Protein AF-A0A4P9VYX1-F1 (afdb_monomer_lite)

Secondary structure (DSSP, 8-state):
-HHHHHHHHHT--HHHHHHHHHHHHHHHHHHHHTHHHHHHHHHHHTT-THHHHHHHHHHHH--S---GGGGS---------S-PPP---TT---PPPHHHHHHHHHHHHHHHSTTSTTT--BTTB--SS-HHHHHHHHHHHHHTTTHHHHHTHHHHHHHHT--GGGT--HHHHHHHT-S---GGG-HHHHHHHHHHHH--TTGGGGTHHHHTHHHHHHHHIIIII--HHHHHHHHHHHHHHHHHHHHHHHHHHHHHHHHHHHHHHS-HHHHHHHHHHH--SS--GGG--TTTTHHHHT---EEETTEEE-HHHHHHHHHHHHHHHHHHHHHHHHTTS-TT---SHHHHHHHHTTTS----HHHHHHHHTTTT-TT-SS-HHHHHHHHHIIIIIHHH-----

Foldseek 3Di:
DLVVVLVVLLPDDPVVLLVLQLVQLVVQQLCLLPLLVVLLVLLVVVVHPLNVLSVVLSVLSHDDDRDCPVVPDDDDDPDDDDDDRPCDPSPDSPGDDPVNLVSSLVSLCQQLPCPHPQNDDDPPHHHSDDVVSSVSSVVVSVVSVCSVCSNVVNVNSLVSSQPLVQQDCVVVCVVVVHPDDDLCSRRLLVLLVCLLPVLDLVSVLCNCVSVCNLVSNLVCCCPPVVDPVSNVVSVVSSVVSVVVSLVSVLVSLLVLLLVLLVVVPDDPVVLVVVVVVVPDPPDSVVPSPLCSCQSQLPAQFDADSNDGHGSNASSLVSNQVVLLVQLLVQLVVPLVDDPPGDDRSVSSCVSVVVRHDYDDSVVSNCVSQVVVPPVDPHGSNVVSVVVCVVPPVVPPDDDDD

pLDDT: mean 83.2, std 15.0, range [26.88, 97.44]

Structure (mmCIF, N/CA/C/O backbone):
data_AF-A0A4P9VYX1-F1
#
_entry.id   AF-A0A4P9VYX1-F1
#
loop_
_atom_site.group_PDB
_atom_site.id
_atom_site.type_symbol
_atom_site.label_atom_id
_atom_site.label_alt_id
_atom_site.label_comp_id
_atom_site.label_asym_id
_atom_site.label_entity_id
_atom_site.label_seq_id
_atom_site.pdbx_PDB_ins_code
_atom_site.Cartn_x
_atom_site.Cartn_y
_atom_site.Cartn_z
_atom_site.occupancy
_atom_site.B_iso_or_equiv
_atom_site.auth_seq_id
_atom_site.auth_comp_id
_atom_site.auth_asym_id
_atom_site.auth_atom_id
_atom_site.pdbx_PDB_model_num
ATOM 1 N N . MET A 1 1 ? 4.314 7.258 6.224 1.00 88.06 1 MET A N 1
ATOM 2 C CA . MET A 1 1 ? 4.233 7.130 7.704 1.00 88.06 1 MET A CA 1
ATOM 3 C C . MET A 1 1 ? 3.105 6.207 8.167 1.00 88.06 1 MET A C 1
ATOM 5 O O . MET A 1 1 ? 3.431 5.147 8.682 1.00 88.06 1 MET A O 1
ATOM 9 N N . ILE A 1 2 ? 1.821 6.558 7.971 1.00 94.25 2 ILE A N 1
ATOM 10 C CA . ILE A 1 2 ? 0.652 5.801 8.492 1.00 94.25 2 ILE A CA 1
ATOM 11 C C . ILE A 1 2 ? 0.742 4.294 8.193 1.00 94.25 2 ILE A C 1
ATOM 13 O O . ILE A 1 2 ? 0.695 3.487 9.119 1.00 94.25 2 ILE A O 1
ATOM 17 N N . LYS A 1 3 ? 0.951 3.917 6.924 1.00 91.38 3 LYS A N 1
ATOM 18 C CA . LYS A 1 3 ? 1.058 2.512 6.493 1.00 91.38 3 LYS A CA 1
ATOM 19 C C . LYS A 1 3 ? 2.195 1.742 7.173 1.00 91.38 3 LYS A C 1
ATOM 21 O O . LYS A 1 3 ? 1.969 0.630 7.633 1.00 91.38 3 LYS A O 1
ATOM 26 N N . ASN A 1 4 ? 3.371 2.350 7.341 1.00 90.62 4 ASN A N 1
ATOM 27 C CA . ASN A 1 4 ? 4.508 1.704 8.014 1.00 90.62 4 ASN A CA 1
ATOM 28 C C . ASN A 1 4 ? 4.218 1.438 9.488 1.00 90.62 4 ASN A C 1
ATOM 30 O O . ASN A 1 4 ? 4.468 0.339 9.972 1.00 90.62 4 ASN A O 1
ATOM 34 N N . LEU A 1 5 ? 3.645 2.419 10.192 1.00 93.00 5 LEU A N 1
ATOM 35 C CA . LEU A 1 5 ? 3.251 2.228 11.585 1.00 93.00 5 LEU A CA 1
ATOM 36 C C . LEU A 1 5 ? 2.141 1.173 11.706 1.00 93.00 5 LEU A C 1
ATOM 38 O O . LEU A 1 5 ? 2.214 0.321 12.583 1.00 93.00 5 LEU A O 1
ATOM 42 N N . SER A 1 6 ? 1.162 1.173 10.798 1.00 92.50 6 SER A N 1
ATOM 43 C CA . SER A 1 6 ? 0.107 0.153 10.741 1.00 92.50 6 SER A CA 1
ATOM 44 C C . SER A 1 6 ? 0.663 -1.255 10.493 1.00 92.50 6 SER A C 1
ATOM 46 O O . SER A 1 6 ? 0.282 -2.193 11.192 1.00 92.50 6 SER A O 1
ATOM 48 N N . GLY A 1 7 ? 1.625 -1.404 9.577 1.00 89.56 7 GLY A N 1
ATOM 49 C CA . GLY A 1 7 ? 2.320 -2.667 9.316 1.00 89.56 7 GLY A CA 1
ATOM 50 C C . GLY A 1 7 ? 3.105 -3.168 10.531 1.00 89.56 7 GLY A C 1
ATOM 51 O O . GLY A 1 7 ? 2.952 -4.323 10.921 1.00 89.56 7 GLY A O 1
ATOM 52 N N . LEU A 1 8 ? 3.872 -2.287 11.186 1.00 90.88 8 LEU A N 1
ATOM 53 C CA . LEU A 1 8 ? 4.602 -2.606 12.420 1.00 90.88 8 LEU A CA 1
ATOM 54 C C . LEU A 1 8 ? 3.658 -3.013 13.563 1.00 90.88 8 LEU A C 1
ATOM 56 O O . LEU A 1 8 ? 3.913 -4.004 14.241 1.00 90.88 8 LEU A O 1
ATOM 60 N N . LEU A 1 9 ? 2.552 -2.285 13.760 1.00 90.94 9 LEU A N 1
ATOM 61 C CA . LEU A 1 9 ? 1.558 -2.586 14.796 1.00 90.94 9 LEU A CA 1
ATOM 62 C C . LEU A 1 9 ? 0.753 -3.864 14.492 1.00 90.94 9 LEU A C 1
ATOM 64 O O . LEU A 1 9 ? 0.390 -4.600 15.407 1.00 90.94 9 LEU A O 1
ATOM 68 N N . SER A 1 10 ? 0.500 -4.159 13.217 1.00 87.50 10 SER A N 1
ATOM 69 C CA . SER A 1 10 ? -0.168 -5.394 12.778 1.00 87.50 10 SER A CA 1
ATOM 70 C C . SER A 1 10 ? 0.740 -6.626 12.861 1.00 87.50 10 SER A C 1
ATOM 72 O O . SER A 1 10 ? 0.236 -7.747 12.934 1.00 87.50 10 SER A O 1
ATOM 74 N N . GLY A 1 11 ? 2.060 -6.420 12.844 1.00 86.56 11 GLY A N 1
ATOM 75 C CA . GLY A 1 11 ? 3.094 -7.445 12.995 1.00 86.56 11 GLY A CA 1
ATOM 76 C C . GLY A 1 11 ? 3.612 -7.631 14.425 1.00 86.56 11 GLY A C 1
ATOM 77 O O . GLY A 1 11 ? 4.637 -8.284 14.599 1.00 86.56 11 GLY A O 1
ATOM 78 N N . LEU A 1 12 ? 2.958 -7.056 15.444 1.00 88.44 12 LEU A N 1
ATOM 79 C CA . LEU A 1 12 ? 3.393 -7.196 16.837 1.00 88.44 12 LEU A CA 1
ATOM 80 C C . LEU A 1 12 ? 3.348 -8.653 17.313 1.00 88.44 12 LEU A C 1
ATOM 82 O O . LEU A 1 12 ? 2.386 -9.386 17.078 1.00 88.44 12 LEU A O 1
ATOM 86 N N . ASP A 1 13 ? 4.382 -9.039 18.061 1.00 84.75 13 ASP A N 1
ATOM 87 C CA . ASP A 1 13 ? 4.512 -10.373 18.640 1.00 84.75 13 ASP A CA 1
ATOM 88 C C . ASP A 1 13 ? 3.327 -10.752 19.537 1.00 84.75 13 ASP A C 1
ATOM 90 O O . ASP A 1 13 ? 2.832 -9.956 20.340 1.00 84.75 13 ASP A O 1
ATOM 94 N N . ARG A 1 14 ? 2.987 -12.048 19.529 1.00 86.44 14 ARG A N 1
ATOM 95 C CA . ARG A 1 14 ? 1.973 -12.658 20.408 1.00 86.44 14 ARG A CA 1
ATOM 96 C C . ARG A 1 14 ? 2.166 -12.307 21.893 1.00 86.44 14 ARG A C 1
ATOM 98 O O . ARG A 1 14 ? 1.184 -12.144 22.605 1.00 86.44 14 ARG A O 1
ATOM 105 N N . LYS A 1 15 ? 3.416 -12.115 22.340 1.00 86.44 15 LYS A N 1
ATOM 106 C CA . LYS A 1 15 ? 3.770 -11.691 23.710 1.00 86.44 15 LYS A CA 1
ATOM 107 C C . LYS A 1 15 ? 3.222 -10.309 24.087 1.00 86.44 15 LYS A C 1
ATOM 109 O O . LYS A 1 15 ? 2.947 -10.061 25.257 1.00 86.44 15 LYS A O 1
ATOM 114 N N . ILE A 1 16 ? 3.102 -9.399 23.120 1.00 87.06 16 ILE A N 1
ATOM 115 C CA . ILE A 1 16 ? 2.580 -8.043 23.335 1.00 87.06 16 ILE A CA 1
ATOM 116 C C . ILE A 1 16 ? 1.053 -8.094 23.446 1.00 87.06 16 ILE A C 1
ATOM 118 O O . ILE A 1 16 ? 0.488 -7.434 24.314 1.00 87.06 16 ILE A O 1
ATOM 122 N N . LEU A 1 17 ? 0.400 -8.945 22.649 1.00 87.06 17 LEU A N 1
ATOM 123 C CA . LEU A 1 17 ? -1.035 -9.220 22.768 1.00 87.06 17 LEU A CA 1
ATOM 124 C C . LEU A 1 17 ? -1.364 -9.864 24.131 1.00 87.06 17 LEU A C 1
ATOM 126 O O . LEU A 1 17 ? -2.184 -9.329 24.870 1.00 87.06 17 LEU A O 1
ATOM 130 N N . GLU A 1 18 ? -0.618 -10.898 24.544 1.00 88.50 18 GLU A N 1
ATOM 131 C CA . GLU A 1 18 ? -0.732 -11.507 25.885 1.00 88.50 18 GLU A CA 1
ATOM 132 C C . GLU A 1 18 ? -0.525 -10.483 27.022 1.00 88.50 18 GLU A C 1
ATOM 134 O O . GLU A 1 18 ? -1.162 -10.567 28.074 1.00 88.50 18 GLU A O 1
ATOM 139 N N . ALA A 1 19 ? 0.363 -9.498 26.835 1.00 89.81 19 ALA A N 1
ATOM 140 C CA . ALA A 1 19 ? 0.582 -8.430 27.811 1.00 89.81 19 ALA A CA 1
ATOM 141 C C . ALA A 1 19 ? -0.602 -7.448 27.893 1.00 89.81 19 ALA A C 1
ATOM 143 O O . ALA A 1 19 ? -0.908 -6.970 28.988 1.00 89.81 19 ALA A O 1
ATOM 144 N N . ILE A 1 20 ? -1.283 -7.179 26.773 1.00 90.69 20 ILE A N 1
ATOM 145 C CA . ILE A 1 20 ? -2.516 -6.381 26.730 1.00 90.69 20 ILE A CA 1
ATOM 146 C C . ILE A 1 20 ? -3.651 -7.118 27.447 1.00 90.69 20 ILE A C 1
ATOM 148 O O . ILE A 1 20 ? -4.252 -6.542 28.357 1.00 90.69 20 ILE A O 1
ATOM 152 N N . ASP A 1 21 ? -3.892 -8.390 27.111 1.00 89.19 21 ASP A N 1
ATOM 153 C CA . ASP A 1 21 ? -4.922 -9.223 27.748 1.00 89.19 21 ASP A CA 1
ATOM 154 C C . ASP A 1 21 ? -4.724 -9.271 29.268 1.00 89.19 21 ASP A C 1
ATOM 156 O O . ASP A 1 21 ? -5.638 -8.988 30.048 1.00 89.19 21 ASP A O 1
ATOM 160 N N . ARG A 1 22 ? -3.484 -9.528 29.702 1.00 88.88 22 ARG A N 1
ATOM 161 C CA . ARG A 1 22 ? -3.097 -9.548 31.116 1.00 88.88 22 ARG A CA 1
ATOM 162 C C . ARG A 1 22 ? -3.277 -8.192 31.798 1.00 88.88 22 ARG A C 1
ATOM 164 O O . ARG A 1 22 ? -3.697 -8.158 32.953 1.00 88.88 22 ARG A O 1
ATOM 171 N N . HIS A 1 23 ? -2.964 -7.081 31.129 1.00 91.25 23 HIS A N 1
ATOM 172 C CA . HIS A 1 23 ? -3.164 -5.741 31.686 1.00 91.25 23 HIS A CA 1
ATOM 173 C C . HIS A 1 23 ? -4.655 -5.444 31.903 1.00 91.25 23 HIS A C 1
ATOM 175 O O . HIS A 1 23 ? -5.045 -5.056 33.006 1.00 91.25 23 HIS A O 1
ATOM 181 N N . VAL A 1 24 ? -5.489 -5.697 30.888 1.00 91.81 24 VAL A N 1
ATOM 182 C CA . VAL A 1 24 ? -6.950 -5.527 30.960 1.00 91.81 24 VAL A CA 1
ATOM 183 C C . VAL A 1 24 ? -7.553 -6.419 32.048 1.00 91.81 24 VAL A C 1
ATOM 185 O O . VAL A 1 24 ? -8.370 -5.945 32.845 1.00 91.81 24 VAL A O 1
ATOM 188 N N . TYR A 1 25 ? -7.116 -7.680 32.136 1.00 90.62 25 TYR A N 1
ATOM 189 C CA . TYR A 1 25 ? -7.537 -8.610 33.182 1.00 90.62 25 TYR A CA 1
ATOM 190 C C . TYR A 1 25 ? -7.169 -8.100 34.583 1.00 90.62 25 TYR A C 1
ATOM 192 O O . TYR A 1 25 ? -8.046 -7.968 35.438 1.00 90.62 25 TYR A O 1
ATOM 200 N N . VAL A 1 26 ? -5.899 -7.752 34.824 1.00 89.25 26 VAL A N 1
ATOM 201 C CA . VAL A 1 26 ? -5.422 -7.332 36.154 1.00 89.25 26 VAL A CA 1
ATOM 202 C C . VAL A 1 26 ? -6.079 -6.032 36.621 1.00 89.25 26 VAL A C 1
ATOM 204 O O . VAL A 1 26 ? -6.517 -5.977 37.770 1.00 89.25 26 VAL A O 1
ATOM 207 N N . GLU A 1 27 ? -6.202 -5.009 35.770 1.00 90.81 27 GLU A N 1
ATOM 208 C CA . GLU A 1 27 ? -6.883 -3.751 36.128 1.00 90.81 27 GLU A CA 1
ATOM 209 C C . GLU A 1 27 ? -8.351 -3.999 36.505 1.00 90.81 27 GLU A C 1
ATOM 211 O O . GLU A 1 27 ? -8.832 -3.513 37.530 1.00 90.81 27 GLU A O 1
ATOM 216 N N . THR A 1 28 ? -9.056 -4.810 35.713 1.00 90.69 28 THR A N 1
ATOM 217 C CA . THR A 1 28 ? -10.483 -5.097 35.915 1.00 90.69 28 THR A CA 1
ATOM 218 C C . THR A 1 28 ? -10.730 -5.956 37.156 1.00 90.69 28 THR A C 1
ATOM 220 O O . THR A 1 28 ? -11.629 -5.646 37.938 1.00 90.69 28 THR A O 1
ATOM 223 N N . GLN A 1 29 ? -9.911 -6.988 37.395 1.00 88.94 29 GLN A N 1
ATOM 224 C CA . GLN A 1 29 ? -9.995 -7.800 38.614 1.00 88.94 29 GLN A CA 1
ATOM 225 C C . GLN A 1 29 ? -9.613 -6.999 39.864 1.00 88.94 29 GLN A C 1
ATOM 227 O O . GLN A 1 29 ? -10.252 -7.149 40.903 1.00 88.94 29 GLN A O 1
ATOM 232 N N . THR A 1 30 ? -8.622 -6.106 39.776 1.00 89.25 30 THR A N 1
ATOM 233 C CA . THR A 1 30 ? -8.254 -5.213 40.889 1.00 89.25 30 THR A CA 1
ATOM 234 C C . THR A 1 30 ? -9.406 -4.268 41.229 1.00 89.25 30 THR A C 1
ATOM 236 O O . THR A 1 30 ? -9.776 -4.151 42.399 1.00 89.25 30 THR A O 1
ATOM 239 N N . PHE A 1 31 ? -10.036 -3.664 40.217 1.00 91.19 31 PHE A N 1
ATOM 240 C CA . PHE A 1 31 ? -11.207 -2.806 40.396 1.00 91.19 31 PHE A CA 1
ATOM 241 C C . PHE A 1 31 ? -12.399 -3.566 41.007 1.00 91.19 31 PHE A C 1
ATOM 243 O O . PHE A 1 31 ? -13.008 -3.086 41.965 1.00 91.19 31 PHE A O 1
ATOM 250 N N . ALA A 1 32 ? -12.699 -4.775 40.517 1.00 89.38 32 ALA A N 1
ATOM 251 C CA . ALA A 1 32 ? -13.781 -5.614 41.038 1.00 89.38 32 ALA A CA 1
ATOM 252 C C . ALA A 1 32 ? -13.537 -6.078 42.489 1.00 89.38 32 ALA A C 1
ATOM 254 O O . ALA A 1 32 ? -14.450 -6.006 43.316 1.00 89.38 32 ALA A O 1
ATOM 255 N N . LYS A 1 33 ? -12.311 -6.516 42.821 1.00 87.31 33 LYS A N 1
ATOM 256 C CA . LYS A 1 33 ? -11.939 -6.960 44.178 1.00 87.31 33 LYS A CA 1
ATOM 257 C C . LYS A 1 33 ? -11.862 -5.813 45.188 1.00 87.31 33 LYS A C 1
ATOM 259 O O . LYS A 1 33 ? -12.236 -6.019 46.338 1.00 87.31 33 LYS A O 1
ATOM 264 N N . SER A 1 34 ? -11.373 -4.640 44.779 1.00 88.38 34 SER A N 1
ATOM 265 C CA . SER A 1 34 ? -11.116 -3.503 45.673 1.00 88.38 34 SER A CA 1
ATOM 266 C C . SER A 1 34 ? -12.250 -2.474 45.633 1.00 88.38 34 SER A C 1
ATOM 268 O O . SER A 1 34 ? -13.081 -2.422 46.540 1.00 88.38 34 SER A O 1
ATOM 270 N N . ASN A 1 35 ? -12.331 -1.675 44.566 1.00 90.75 35 ASN A N 1
ATOM 271 C CA . ASN A 1 35 ? -13.220 -0.513 44.500 1.00 90.75 35 ASN A CA 1
ATOM 272 C C . ASN A 1 35 ? -14.702 -0.917 44.516 1.00 90.75 35 ASN A C 1
ATOM 274 O O . ASN A 1 35 ? -15.469 -0.408 45.330 1.00 90.75 35 ASN A O 1
ATOM 278 N N . VAL A 1 36 ? -15.118 -1.891 43.694 1.00 89.06 36 VAL A N 1
ATOM 279 C CA . VAL A 1 36 ? -16.529 -2.334 43.655 1.00 89.06 36 VAL A CA 1
ATOM 280 C C . VAL A 1 36 ? -16.949 -2.985 44.983 1.00 89.06 36 VAL A C 1
ATOM 282 O O . VAL A 1 36 ? -18.089 -2.815 45.424 1.00 89.06 36 VAL A O 1
ATOM 285 N N . ALA A 1 37 ? -16.029 -3.662 45.679 1.00 87.31 37 ALA A N 1
ATOM 286 C CA . ALA A 1 37 ? -16.275 -4.184 47.021 1.00 87.31 37 ALA A CA 1
ATOM 287 C C . ALA A 1 37 ? -16.461 -3.060 48.059 1.00 87.31 37 ALA A C 1
ATOM 289 O O . ALA A 1 37 ? -17.403 -3.122 48.854 1.00 87.31 37 ALA A O 1
ATOM 290 N N . GLU A 1 38 ? -15.641 -2.003 48.028 1.00 90.25 38 GLU A N 1
ATOM 291 C CA . GLU A 1 38 ? -15.838 -0.824 48.884 1.00 90.25 38 GLU A CA 1
ATOM 292 C C . GLU A 1 38 ? -17.166 -0.114 48.577 1.00 90.25 38 GLU A C 1
ATOM 294 O O . GLU A 1 38 ? -17.917 0.223 49.500 1.00 90.25 38 GLU A O 1
ATOM 299 N N . PHE A 1 39 ? -17.515 0.042 47.296 1.00 91.19 39 PHE A N 1
ATOM 300 C CA . PHE A 1 39 ? -18.795 0.612 46.874 1.00 91.19 39 PHE A CA 1
ATOM 301 C C . PHE A 1 39 ? -19.965 -0.214 47.438 1.00 91.19 39 PHE A C 1
ATOM 303 O O . PHE A 1 39 ? -20.896 0.346 48.022 1.00 91.19 39 PHE A O 1
ATOM 310 N N . TYR A 1 40 ? -19.904 -1.547 47.346 1.00 90.19 40 TYR A N 1
ATOM 311 C CA . TYR A 1 40 ? -20.919 -2.436 47.916 1.00 90.19 40 TYR A CA 1
ATOM 312 C C . TYR A 1 40 ? -21.038 -2.262 49.438 1.00 90.19 40 TYR A C 1
ATOM 314 O O . TYR A 1 40 ? -22.138 -2.045 49.953 1.00 90.19 40 TYR A O 1
ATOM 322 N N . VAL A 1 41 ? -19.914 -2.269 50.162 1.00 89.44 41 VAL A N 1
ATOM 323 C CA . VAL A 1 41 ? -19.885 -2.077 51.622 1.00 89.44 41 VAL A CA 1
ATOM 324 C C . VAL A 1 41 ? -20.447 -0.707 52.021 1.00 89.44 41 VAL A C 1
ATOM 326 O O . VAL A 1 41 ? -21.204 -0.620 52.992 1.00 89.44 41 VAL A O 1
ATOM 329 N N . HIS A 1 42 ? -20.137 0.360 51.278 1.00 88.62 42 HIS A N 1
ATOM 330 C CA . HIS A 1 42 ? -20.702 1.694 51.503 1.00 88.62 42 HIS A CA 1
ATOM 331 C C . HIS A 1 42 ? -22.223 1.708 51.290 1.00 88.62 42 HIS A C 1
ATOM 333 O O . HIS A 1 42 ? -22.964 2.184 52.155 1.00 88.62 42 HIS A O 1
ATOM 339 N N . ALA A 1 43 ? -22.696 1.144 50.175 1.00 88.94 43 ALA A N 1
ATOM 340 C CA . ALA A 1 43 ? -24.113 1.095 49.833 1.00 88.94 43 ALA A CA 1
ATOM 341 C C . ALA A 1 43 ? -24.926 0.276 50.850 1.00 88.94 43 ALA A C 1
ATOM 343 O O . ALA A 1 43 ? -25.986 0.730 51.281 1.00 88.94 43 ALA A O 1
ATOM 344 N N . VAL A 1 44 ? -24.415 -0.875 51.306 1.00 90.56 44 VAL A N 1
ATOM 345 C CA . VAL A 1 44 ? -25.056 -1.692 52.352 1.00 90.56 44 VAL A CA 1
ATOM 346 C C . VAL A 1 44 ? -25.091 -0.949 53.690 1.00 90.56 44 VAL A C 1
ATOM 348 O O . VAL A 1 44 ? -26.162 -0.829 54.285 1.00 90.56 44 VAL A O 1
ATOM 351 N N . LYS A 1 45 ? -23.964 -0.376 54.146 1.00 89.81 45 LYS A N 1
ATOM 352 C CA . LYS A 1 45 ? -23.905 0.394 55.407 1.00 89.81 45 LYS A CA 1
ATOM 353 C C . LYS A 1 45 ? -24.873 1.582 55.407 1.00 89.81 45 LYS A C 1
ATOM 355 O O . LYS A 1 45 ? -25.522 1.836 56.419 1.00 89.81 45 LYS A O 1
ATOM 360 N N . LYS A 1 46 ? -25.014 2.279 54.274 1.00 86.44 46 LYS A N 1
ATOM 361 C CA . LYS A 1 46 ? -25.972 3.384 54.089 1.00 86.44 46 LYS A CA 1
ATOM 362 C C . LYS A 1 46 ? -27.389 2.940 53.667 1.00 86.44 46 LYS A C 1
ATOM 364 O O . LYS A 1 46 ? -28.212 3.812 53.390 1.00 86.44 46 LYS A O 1
ATOM 369 N N . LYS A 1 47 ? -27.687 1.632 53.614 1.00 87.94 47 LYS A N 1
ATOM 370 C CA . LYS A 1 47 ? -28.977 1.043 53.184 1.00 87.94 47 LYS A CA 1
ATOM 371 C C . LYS A 1 47 ? -29.488 1.581 51.832 1.00 87.94 47 LYS A C 1
ATOM 373 O O . LYS A 1 47 ? -30.676 1.858 51.673 1.00 87.94 47 LYS A O 1
ATOM 378 N N . ARG A 1 48 ? -28.592 1.774 50.859 1.00 86.94 48 ARG A N 1
ATOM 379 C CA . ARG A 1 48 ? -28.919 2.340 49.538 1.00 86.94 48 ARG A CA 1
ATOM 380 C C . ARG A 1 48 ? -29.351 1.253 48.547 1.00 86.94 48 ARG A C 1
ATOM 382 O O . ARG A 1 48 ? -28.727 0.191 48.515 1.00 86.94 48 ARG A O 1
ATOM 389 N N . PRO A 1 49 ? -30.360 1.509 47.689 1.00 85.44 49 PRO A N 1
ATOM 390 C CA . PRO A 1 49 ? -30.869 0.514 46.738 1.00 85.44 49 PRO A CA 1
ATOM 391 C C . PRO A 1 49 ? -29.818 0.090 45.699 1.00 85.44 49 PRO A C 1
ATOM 393 O O . PRO A 1 49 ? -29.864 -1.033 45.204 1.00 85.44 49 PRO A O 1
ATOM 396 N N . ALA A 1 50 ? -28.825 0.944 45.428 1.00 86.75 50 ALA A N 1
ATOM 397 C CA . ALA A 1 50 ? -27.687 0.633 44.566 1.00 86.75 50 ALA A CA 1
ATOM 398 C C . ALA A 1 50 ? -26.866 -0.593 45.022 1.00 86.75 50 ALA A C 1
ATOM 400 O O . ALA A 1 50 ? -26.183 -1.191 44.196 1.00 86.75 50 ALA A O 1
ATOM 401 N N . ALA A 1 51 ? -26.946 -1.009 46.296 1.00 88.88 51 ALA A N 1
ATOM 402 C CA . ALA A 1 51 ? -26.190 -2.149 46.821 1.00 88.88 51 ALA A CA 1
ATOM 403 C C . ALA A 1 51 ? -26.420 -3.450 46.030 1.00 88.88 51 ALA A C 1
ATOM 405 O O . ALA A 1 51 ? -25.465 -4.179 45.771 1.00 88.88 51 ALA A O 1
ATOM 406 N N . ALA A 1 52 ? -27.658 -3.724 45.604 1.00 89.00 52 ALA A N 1
ATOM 407 C CA . ALA A 1 52 ? -27.977 -4.916 44.814 1.00 89.00 52 ALA A CA 1
ATOM 408 C C . ALA A 1 52 ? -27.321 -4.885 43.422 1.00 89.00 52 ALA A C 1
ATOM 410 O O . ALA A 1 52 ? -26.797 -5.897 42.962 1.00 89.00 52 ALA A O 1
ATOM 411 N N . ILE A 1 53 ? -27.297 -3.711 42.781 1.00 88.81 53 ILE A N 1
ATOM 412 C CA . ILE A 1 53 ? -26.675 -3.521 41.465 1.00 88.81 53 ILE A CA 1
ATOM 413 C C . ILE A 1 53 ? -25.155 -3.661 41.574 1.00 88.81 53 ILE A C 1
ATOM 415 O O . ILE A 1 53 ? -24.553 -4.417 40.820 1.00 88.81 53 ILE A O 1
ATOM 419 N N . VAL A 1 54 ? -24.535 -2.984 42.545 1.00 89.50 54 VAL A N 1
ATOM 420 C CA . VAL A 1 54 ? -23.080 -3.037 42.756 1.00 89.50 54 VAL A CA 1
ATOM 421 C C . VAL A 1 54 ? -22.622 -4.453 43.125 1.00 89.50 54 VAL A C 1
ATOM 423 O O . VAL A 1 54 ? -21.583 -4.893 42.636 1.00 89.50 54 VAL A O 1
ATOM 426 N N . LYS A 1 55 ? -23.418 -5.209 43.902 1.00 89.19 55 LYS A N 1
ATOM 427 C CA . LYS A 1 55 ? -23.164 -6.638 44.137 1.00 89.19 55 LYS A CA 1
ATOM 428 C C . LYS A 1 55 ? -23.169 -7.431 42.830 1.00 89.19 55 LYS A C 1
ATOM 430 O O . LYS A 1 55 ? -22.231 -8.175 42.581 1.00 89.19 55 LYS A O 1
ATOM 435 N N . HIS A 1 56 ? -24.191 -7.254 41.993 1.00 88.75 56 HIS A N 1
ATOM 436 C CA . HIS A 1 56 ? -24.296 -7.984 40.730 1.00 88.75 56 HIS A CA 1
ATOM 437 C C . HIS A 1 56 ? -23.132 -7.661 39.780 1.00 88.75 56 HIS A C 1
ATOM 439 O O . HIS A 1 56 ? -22.565 -8.575 39.195 1.00 88.75 56 HIS A O 1
ATOM 445 N N . VAL A 1 57 ? -22.715 -6.391 39.692 1.00 88.75 57 VAL A N 1
ATOM 446 C CA . VAL A 1 57 ? -21.520 -5.976 38.934 1.00 88.75 57 VAL A CA 1
ATOM 447 C C . VAL A 1 57 ? -20.266 -6.678 39.452 1.00 88.75 57 VAL A C 1
ATOM 449 O O . VAL A 1 57 ? -19.529 -7.254 38.657 1.00 88.75 57 VAL A O 1
ATOM 452 N N . ARG A 1 58 ? -20.041 -6.682 40.773 1.00 88.25 58 ARG A N 1
ATOM 453 C CA . ARG A 1 58 ? -18.906 -7.380 41.394 1.00 88.25 58 ARG A CA 1
ATOM 454 C C . ARG A 1 58 ? -18.915 -8.867 41.046 1.00 88.25 58 ARG A C 1
ATOM 456 O O . ARG A 1 58 ? -17.934 -9.358 40.507 1.00 88.25 58 ARG A O 1
ATOM 463 N N . ASP A 1 59 ? -20.016 -9.555 41.336 1.00 86.19 59 ASP A N 1
ATOM 464 C CA . ASP A 1 59 ? -20.133 -11.015 41.223 1.00 86.19 59 ASP A CA 1
ATOM 465 C C . ASP A 1 59 ? -20.045 -11.502 39.761 1.00 86.19 59 ASP A C 1
ATOM 467 O O . ASP A 1 59 ? -19.717 -12.656 39.515 1.00 86.19 59 ASP A O 1
ATOM 471 N N . PHE A 1 60 ? -20.309 -10.621 38.791 1.00 86.62 60 PHE A N 1
ATOM 472 C CA . PHE A 1 60 ? -20.228 -10.897 37.354 1.00 86.62 60 PHE A CA 1
ATOM 473 C C . PHE A 1 60 ? -18.868 -10.522 36.716 1.00 86.62 60 PHE A C 1
ATOM 475 O O . PHE A 1 60 ? -18.452 -11.129 35.725 1.00 86.62 60 PHE A O 1
ATOM 482 N N . MET A 1 61 ? -18.164 -9.523 37.264 1.00 86.19 61 MET A N 1
ATOM 483 C CA . MET A 1 61 ? -16.809 -9.143 36.827 1.00 86.19 61 MET A CA 1
ATOM 484 C C . MET A 1 61 ? -15.709 -9.991 37.473 1.00 86.19 61 MET A C 1
ATOM 486 O O . MET A 1 61 ? -14.647 -10.171 36.878 1.00 86.19 61 MET A O 1
ATOM 490 N N . LEU A 1 62 ? -15.926 -10.436 38.710 1.00 86.56 62 LEU A N 1
ATOM 491 C CA . LEU A 1 62 ? -14.926 -11.114 39.522 1.00 86.56 62 LEU A CA 1
ATOM 492 C C . LEU A 1 62 ? -14.681 -12.544 39.033 1.00 86.56 62 LEU A C 1
ATOM 494 O O . LEU A 1 62 ? -15.610 -13.339 38.923 1.00 86.56 62 LEU A O 1
ATOM 498 N N . ASP A 1 63 ? -13.412 -12.882 38.821 1.00 80.88 63 ASP A N 1
ATOM 499 C CA . ASP A 1 63 ? -12.968 -14.261 38.640 1.00 80.88 63 ASP A CA 1
ATOM 500 C C . ASP A 1 63 ? -12.406 -14.816 39.963 1.00 80.88 63 ASP A C 1
ATOM 502 O O . ASP A 1 63 ? -11.479 -14.258 40.565 1.00 80.88 63 ASP A O 1
ATOM 506 N N . GLY A 1 64 ? -12.989 -15.926 40.417 1.00 74.94 64 GLY A N 1
ATOM 507 C CA . GLY A 1 64 ? -12.669 -16.594 41.678 1.00 74.94 64 GLY A CA 1
ATOM 508 C C . GLY A 1 64 ? -13.591 -16.231 42.856 1.00 74.94 64 GLY A C 1
ATOM 509 O O . GLY A 1 64 ? -14.482 -15.388 42.738 1.00 74.94 64 GLY A O 1
ATOM 510 N N . PRO A 1 65 ? -13.412 -16.896 44.013 1.00 67.44 65 PRO A N 1
ATOM 511 C CA . PRO A 1 65 ? -14.247 -16.680 45.190 1.00 67.44 65 PRO A CA 1
ATOM 512 C C . PRO A 1 65 ? -14.045 -15.282 45.791 1.00 67.44 65 PRO A C 1
ATOM 514 O O . PRO A 1 65 ? -12.921 -14.793 45.912 1.00 67.44 65 PRO A O 1
ATOM 517 N N . PHE A 1 66 ? -15.142 -14.662 46.229 1.00 65.12 66 PHE A N 1
ATOM 518 C CA . PHE A 1 66 ? -15.107 -13.472 47.078 1.00 65.12 66 PHE A CA 1
ATOM 519 C C . PHE A 1 66 ? -15.143 -13.893 48.551 1.00 65.12 66 PHE A C 1
ATOM 521 O O . PHE A 1 66 ? -16.144 -14.444 49.010 1.00 65.12 66 PHE A O 1
ATOM 528 N N . GLU A 1 67 ? -14.084 -13.613 49.311 1.00 62.25 67 GLU A N 1
ATOM 529 C CA . GLU A 1 67 ? -14.063 -13.879 50.754 1.00 62.25 67 GLU A CA 1
ATOM 530 C C . GLU A 1 67 ? -14.967 -12.881 51.503 1.00 62.25 67 GLU A C 1
ATOM 532 O O . GLU A 1 67 ? -14.586 -11.749 51.798 1.00 62.25 67 GLU A O 1
ATOM 537 N N . GLU A 1 68 ? -16.199 -13.295 51.827 1.00 51.16 68 GLU A N 1
ATOM 538 C CA . GLU A 1 68 ? -17.150 -12.462 52.585 1.00 51.16 68 GLU A CA 1
ATOM 539 C C . GLU A 1 68 ? -16.739 -12.234 54.060 1.00 51.16 68 GLU A C 1
ATOM 541 O O . GLU A 1 68 ? -17.287 -11.335 54.709 1.00 51.16 68 GLU A O 1
ATOM 546 N N . GLU A 1 69 ? -15.778 -13.003 54.585 1.00 40.59 69 GLU A N 1
ATOM 547 C CA . GLU A 1 69 ? -15.360 -13.060 56.001 1.00 40.59 69 GLU A CA 1
ATOM 548 C C . GLU A 1 69 ? -15.045 -11.684 56.618 1.00 40.59 69 GLU A C 1
ATOM 550 O O . GLU A 1 69 ? -15.491 -11.379 57.726 1.00 40.59 69 GLU A O 1
ATOM 555 N N . VAL A 1 70 ? -14.387 -10.780 55.878 1.00 42.78 70 VAL A N 1
ATOM 556 C CA . VAL A 1 70 ? -14.008 -9.439 56.380 1.00 42.78 70 VAL A CA 1
ATOM 557 C C . VAL A 1 70 ? -15.236 -8.570 56.728 1.00 42.78 70 VAL A C 1
ATOM 559 O O . VAL A 1 70 ? -15.136 -7.589 57.469 1.00 42.78 70 VAL A O 1
ATOM 562 N N . SER A 1 71 ? -16.430 -8.926 56.240 1.00 39.69 71 SER A N 1
ATOM 563 C CA . SER A 1 71 ? -17.668 -8.178 56.493 1.00 39.69 71 SER A CA 1
ATOM 564 C C . SER A 1 71 ? -18.412 -8.574 57.778 1.00 39.69 71 SER A C 1
ATOM 566 O O . SER A 1 71 ? -19.244 -7.793 58.251 1.00 39.69 71 SER A O 1
ATOM 568 N N . LYS A 1 72 ? -18.105 -9.729 58.390 1.00 33.25 72 LYS A N 1
ATOM 569 C CA . LYS A 1 72 ? -18.789 -10.241 59.595 1.00 33.25 72 LYS A CA 1
ATOM 570 C C . LYS A 1 72 ? -17.920 -10.172 60.857 1.00 33.25 72 LYS A C 1
ATOM 572 O O . LYS A 1 72 ? -17.732 -11.153 61.564 1.00 33.25 72 LYS A O 1
ATOM 577 N N . GLY A 1 73 ? -17.523 -8.953 61.223 1.00 35.69 73 GLY A N 1
ATOM 578 C CA . GLY A 1 73 ? -17.247 -8.638 62.630 1.00 35.69 73 GLY A CA 1
ATOM 579 C C . GLY A 1 73 ? -15.785 -8.637 63.076 1.00 35.69 73 GLY A C 1
ATOM 580 O O . GLY A 1 73 ? -15.479 -9.160 64.146 1.00 35.69 73 GLY A O 1
ATOM 581 N N . ALA A 1 74 ? -14.910 -7.930 62.357 1.00 30.70 74 ALA A N 1
ATOM 582 C CA . ALA A 1 74 ? -13.648 -7.465 62.934 1.00 30.70 74 ALA A CA 1
ATOM 583 C C . ALA A 1 74 ? -13.919 -6.473 64.089 1.00 30.70 74 ALA A C 1
ATOM 585 O O . ALA A 1 74 ? -14.082 -5.264 63.891 1.00 30.70 74 ALA A O 1
ATOM 586 N N . LYS A 1 75 ? -13.990 -6.986 65.325 1.00 32.84 75 LYS A N 1
ATOM 587 C CA . LYS A 1 75 ? -13.814 -6.164 66.530 1.00 32.84 75 LYS A CA 1
ATOM 588 C C . LYS A 1 75 ? -12.425 -5.526 66.467 1.00 32.84 75 LYS A C 1
ATOM 590 O O . LYS A 1 75 ? -11.462 -6.201 66.140 1.00 32.84 75 LYS A O 1
ATOM 595 N N . LYS A 1 76 ? -12.367 -4.237 66.813 1.00 39.59 76 LYS A N 1
ATOM 596 C CA . LYS A 1 76 ? -11.167 -3.397 66.958 1.00 39.59 76 LYS A CA 1
ATOM 597 C C . LYS A 1 76 ? -9.853 -4.172 67.180 1.00 39.59 76 LYS A C 1
ATOM 599 O O . LYS A 1 76 ? -9.574 -4.555 68.311 1.00 39.59 76 LYS A O 1
ATOM 604 N N . GLU A 1 77 ? -8.984 -4.162 66.179 1.00 26.88 77 GLU A N 1
ATOM 605 C CA . GLU A 1 77 ? -7.562 -3.914 66.413 1.00 26.88 77 GLU A CA 1
ATOM 606 C C . GLU A 1 77 ? -7.154 -2.683 65.601 1.00 26.88 77 GLU A C 1
ATOM 608 O O . GLU A 1 77 ? -7.477 -2.544 64.420 1.00 26.88 77 GLU A O 1
ATOM 613 N N . LYS A 1 78 ? -6.532 -1.725 66.292 1.00 33.41 78 LYS A N 1
ATOM 614 C CA . LYS A 1 78 ? -5.719 -0.696 65.646 1.00 33.41 78 LYS A CA 1
ATOM 615 C C . LYS A 1 78 ? -4.351 -1.324 65.365 1.00 33.41 78 LYS A C 1
ATOM 617 O O . LYS A 1 78 ? -3.973 -2.265 66.050 1.00 33.41 78 LYS A O 1
ATOM 622 N N . ASP A 1 79 ? -3.626 -0.750 64.411 1.00 35.16 79 ASP A N 1
ATOM 623 C CA . ASP A 1 79 ? -2.233 -1.086 64.085 1.00 35.16 79 ASP A CA 1
ATOM 624 C C . ASP A 1 79 ? -2.016 -2.359 63.242 1.00 35.16 79 ASP A C 1
ATOM 626 O O . ASP A 1 79 ? -1.222 -3.235 63.571 1.00 35.16 79 ASP A O 1
ATOM 630 N N . ALA A 1 80 ? -2.624 -2.379 62.050 1.00 31.42 80 ALA A N 1
ATOM 631 C CA . ALA A 1 80 ? -2.119 -3.143 60.906 1.00 31.42 80 ALA A CA 1
ATOM 632 C C . ALA A 1 80 ? -1.760 -2.188 59.750 1.00 31.42 80 ALA A C 1
ATOM 634 O O . ALA A 1 80 ? -2.557 -1.337 59.350 1.00 31.42 80 ALA A O 1
ATOM 635 N N . LYS A 1 81 ? -0.527 -2.298 59.241 1.00 33.06 81 LYS A N 1
ATOM 636 C CA . LYS A 1 81 ? 0.026 -1.443 58.176 1.00 33.06 81 LYS A CA 1
ATOM 637 C C . LYS A 1 81 ? -0.650 -1.728 56.834 1.00 33.06 81 LYS A C 1
ATOM 639 O O . LYS A 1 81 ? -0.658 -2.887 56.447 1.00 33.06 81 LYS A O 1
ATOM 644 N N . SER A 1 82 ? -1.030 -0.661 56.114 1.00 28.78 82 SER A N 1
ATOM 645 C CA . SER A 1 82 ? -1.319 -0.573 54.660 1.00 28.78 82 SER A CA 1
ATOM 646 C C . SER A 1 82 ? -2.306 -1.594 54.058 1.00 28.78 82 SER A C 1
ATOM 648 O O . SER A 1 82 ? -2.159 -2.787 54.288 1.00 28.78 82 SER A O 1
ATOM 650 N N . PRO A 1 83 ? -3.263 -1.186 53.200 1.00 36.12 83 PRO A N 1
ATOM 651 C CA . PRO A 1 83 ? -4.136 -2.147 52.533 1.00 36.12 83 PRO A CA 1
ATOM 652 C C . PRO A 1 83 ? -3.291 -3.080 51.658 1.00 36.12 83 PRO A C 1
ATOM 654 O O . PRO A 1 83 ? -2.700 -2.653 50.665 1.00 36.12 83 PRO A O 1
ATOM 657 N N . THR A 1 84 ? -3.212 -4.352 52.048 1.00 39.00 84 THR A N 1
ATOM 658 C CA . THR A 1 84 ? -2.560 -5.394 51.260 1.00 39.00 84 THR A CA 1
ATOM 659 C C . THR A 1 84 ? -3.300 -5.473 49.932 1.00 39.00 84 THR A C 1
ATOM 661 O O . THR A 1 84 ? -4.499 -5.753 49.915 1.00 39.00 84 THR A O 1
ATOM 664 N N . SER A 1 85 ? -2.621 -5.169 48.824 1.00 43.81 85 SER A N 1
ATOM 665 C CA . SER A 1 85 ? -3.237 -5.224 47.496 1.00 43.81 85 SER A CA 1
ATOM 666 C C . SER A 1 85 ? -3.852 -6.611 47.285 1.00 43.81 85 SER A C 1
ATOM 668 O O . SER A 1 85 ? -3.142 -7.591 47.537 1.00 43.81 85 SER A O 1
ATOM 670 N N . PRO A 1 86 ? -5.119 -6.721 46.841 1.00 52.81 86 PRO A N 1
ATOM 671 C CA . PRO A 1 86 ? -5.777 -8.013 46.707 1.00 52.81 86 PRO A CA 1
ATOM 672 C C . PRO A 1 86 ? -4.949 -8.921 45.803 1.00 52.81 86 PRO A C 1
ATOM 674 O O . PRO A 1 86 ? -4.499 -8.485 44.740 1.00 52.81 86 PRO A O 1
ATOM 677 N N . ASP A 1 87 ? -4.754 -10.174 46.217 1.00 55.22 87 ASP A N 1
ATOM 678 C CA . ASP A 1 87 ? -3.982 -11.133 45.433 1.00 55.22 87 ASP A CA 1
ATOM 679 C C . ASP A 1 87 ? -4.809 -11.536 44.198 1.00 55.22 87 ASP A C 1
ATOM 681 O O . ASP A 1 87 ? -5.682 -12.412 44.204 1.00 55.22 87 ASP A O 1
ATOM 685 N N . VAL A 1 88 ? -4.652 -10.750 43.136 1.00 59.88 88 VAL A N 1
ATOM 686 C CA . VAL A 1 88 ? -5.117 -11.065 41.790 1.00 59.88 88 VAL A CA 1
ATOM 687 C C . VAL A 1 88 ? -4.067 -12.007 41.211 1.00 59.88 88 VAL A C 1
ATOM 689 O O . VAL A 1 88 ? -2.923 -11.571 41.067 1.00 59.88 88 VAL A O 1
ATOM 692 N N . PRO A 1 89 ? -4.410 -13.264 40.860 1.00 58.50 89 PRO A N 1
ATOM 693 C CA . PRO A 1 89 ? -3.441 -14.218 40.336 1.00 58.50 89 PRO A CA 1
ATOM 694 C C . PRO A 1 89 ? -2.761 -13.669 39.081 1.00 58.50 89 PRO A C 1
ATOM 696 O O . PRO A 1 89 ? -3.285 -13.769 37.973 1.00 58.50 89 PRO A O 1
ATOM 699 N N . LYS A 1 90 ? -1.555 -13.110 39.241 1.00 59.59 90 LYS A N 1
ATOM 700 C CA . LYS A 1 90 ? -0.792 -12.471 38.153 1.00 59.59 90 LYS A CA 1
ATOM 701 C C . LYS A 1 90 ? -0.408 -13.453 37.043 1.00 59.59 90 LYS A C 1
ATOM 703 O O . LYS A 1 90 ? 0.128 -13.015 36.029 1.00 59.59 90 LYS A O 1
ATOM 708 N N . SER A 1 91 ? -0.625 -14.752 37.253 1.00 53.59 91 SER A N 1
ATOM 709 C CA . SER A 1 91 ? -0.359 -15.835 36.307 1.00 53.59 91 SER A CA 1
ATOM 710 C C . SER A 1 91 ? -1.583 -16.279 35.495 1.00 53.59 91 SER A C 1
ATOM 712 O O . SER A 1 91 ? -1.399 -17.072 34.575 1.00 53.59 91 SER A O 1
ATOM 714 N N . ARG A 1 92 ? -2.808 -15.817 35.803 1.00 57.41 92 ARG A N 1
ATOM 715 C CA . ARG A 1 92 ? -3.955 -16.042 34.908 1.00 57.41 92 ARG A CA 1
ATOM 716 C C . ARG A 1 92 ? -3.886 -15.068 33.734 1.00 57.41 92 ARG A C 1
ATOM 718 O O . ARG A 1 92 ? -3.534 -13.902 33.910 1.00 57.41 92 ARG A O 1
ATOM 725 N N . VAL A 1 93 ? -4.195 -15.587 32.549 1.00 59.75 93 VAL A N 1
ATOM 726 C CA . VAL A 1 93 ? -4.176 -14.865 31.263 1.00 59.75 93 VAL A CA 1
ATOM 727 C C . VAL A 1 93 ? -5.534 -15.001 30.560 1.00 59.75 93 VAL A C 1
ATOM 729 O O . VAL A 1 93 ? -5.660 -14.667 29.390 1.00 59.75 93 VAL A O 1
ATOM 732 N N . ASP A 1 94 ? -6.554 -15.509 31.261 1.00 67.75 94 ASP A N 1
ATOM 733 C CA . ASP A 1 94 ? -7.887 -15.711 30.699 1.00 67.75 94 ASP A CA 1
ATOM 734 C C . ASP A 1 94 ? -8.491 -14.340 30.332 1.00 67.75 94 ASP A C 1
ATOM 736 O O . ASP A 1 94 ? -8.684 -13.498 31.219 1.00 67.75 94 ASP A O 1
ATOM 740 N N . PRO A 1 95 ? -8.743 -14.060 29.039 1.00 68.94 95 PRO A N 1
ATOM 741 C CA . PRO A 1 95 ? -9.144 -12.732 28.601 1.00 68.94 95 PRO A CA 1
ATOM 742 C C . PRO A 1 95 ? -10.561 -12.421 29.080 1.00 68.94 95 PRO A C 1
ATOM 744 O O . PRO A 1 95 ? -11.478 -13.239 28.968 1.00 68.94 95 PRO A O 1
ATOM 747 N N . ILE A 1 96 ? -10.764 -11.206 29.588 1.00 82.38 96 ILE A N 1
ATOM 748 C CA . ILE A 1 96 ? -12.096 -10.755 29.997 1.00 82.38 96 ILE A CA 1
ATOM 749 C C . ILE A 1 96 ? -12.952 -10.561 28.751 1.00 82.38 96 ILE A C 1
ATOM 751 O O . ILE A 1 96 ? -12.573 -9.845 27.823 1.00 82.38 96 ILE A O 1
ATOM 755 N N . SER A 1 97 ? -14.132 -11.180 28.742 1.00 85.75 97 SER A N 1
ATOM 756 C CA . SER A 1 97 ? -15.026 -11.096 27.592 1.00 85.75 97 SER A CA 1
ATOM 757 C C . SER A 1 97 ? -15.498 -9.659 27.349 1.00 85.75 97 SER A C 1
ATOM 759 O O . SER A 1 97 ? -15.762 -8.892 28.281 1.00 85.75 97 SER A O 1
ATOM 761 N N . LEU A 1 98 ? -15.684 -9.300 26.077 1.00 87.25 98 LEU A N 1
ATOM 762 C CA . LEU A 1 98 ? -16.185 -7.978 25.696 1.00 87.25 98 LEU A CA 1
ATOM 763 C C . LEU A 1 98 ? -17.531 -7.668 26.377 1.00 87.25 98 LEU A C 1
ATOM 765 O O . LEU A 1 98 ? -17.749 -6.568 26.885 1.00 87.25 98 LEU A O 1
ATOM 769 N N . SER A 1 99 ? -18.405 -8.676 26.458 1.00 89.25 99 SER A N 1
ATOM 770 C CA . SER A 1 99 ? -19.689 -8.621 27.160 1.00 89.25 99 SER A CA 1
ATOM 771 C C . SER A 1 99 ? -19.537 -8.285 28.643 1.00 89.25 99 SER A C 1
ATOM 773 O O . SER A 1 99 ? -20.335 -7.503 29.162 1.00 89.25 99 SER A O 1
ATOM 775 N N . GLN A 1 100 ? -18.508 -8.813 29.322 1.00 89.25 100 GLN A N 1
ATOM 776 C CA . GLN A 1 100 ? -18.244 -8.474 30.721 1.00 89.25 100 GLN A CA 1
ATOM 777 C C . GLN A 1 100 ? -17.910 -6.991 30.891 1.00 89.25 100 GLN A C 1
ATOM 779 O O . GLN A 1 100 ? -18.494 -6.324 31.745 1.00 89.25 100 GLN A O 1
ATOM 784 N N . ILE A 1 101 ? -17.038 -6.455 30.031 1.00 90.56 101 ILE A N 1
ATOM 785 C CA . ILE A 1 101 ? -16.650 -5.038 30.042 1.00 90.56 101 ILE A CA 1
ATOM 786 C C . ILE A 1 101 ? -17.858 -4.144 29.720 1.00 90.56 101 ILE A C 1
ATOM 788 O O . ILE A 1 101 ? -18.109 -3.171 30.432 1.00 90.56 101 ILE A O 1
ATOM 792 N N . HIS A 1 102 ? -18.651 -4.474 28.696 1.00 91.12 102 HIS A N 1
ATOM 793 C CA . HIS A 1 102 ? -19.837 -3.694 28.325 1.00 91.12 102 HIS A CA 1
ATOM 794 C C . HIS A 1 102 ? -20.893 -3.649 29.436 1.00 91.12 102 HIS A C 1
ATOM 796 O O . HIS A 1 102 ? -21.390 -2.570 29.764 1.00 91.12 102 HIS A O 1
ATOM 802 N N . PHE A 1 103 ? -21.213 -4.794 30.039 1.00 91.12 103 PHE A N 1
ATOM 803 C CA . PHE A 1 103 ? -22.190 -4.889 31.124 1.00 91.12 103 PHE A CA 1
ATOM 804 C C . PHE A 1 103 ? -21.695 -4.151 32.375 1.00 91.12 103 PHE A C 1
ATOM 806 O O . PHE A 1 103 ? -22.424 -3.321 32.917 1.00 91.12 103 PHE A O 1
ATOM 813 N N . ALA A 1 104 ? -20.435 -4.359 32.779 1.00 90.12 104 ALA A N 1
ATOM 814 C CA . ALA A 1 104 ? -19.807 -3.621 33.874 1.00 90.12 104 ALA A CA 1
ATOM 815 C C . ALA A 1 104 ? -19.959 -2.105 33.694 1.00 90.12 104 ALA A C 1
ATOM 817 O O . ALA A 1 104 ? -20.478 -1.418 34.573 1.00 90.12 104 ALA A O 1
ATOM 818 N N . ARG A 1 105 ? -19.580 -1.589 32.519 1.00 93.06 105 ARG A N 1
ATOM 819 C CA . ARG A 1 105 ? -19.698 -0.168 32.176 1.00 93.06 105 ARG A CA 1
ATOM 820 C C . ARG A 1 105 ? -21.144 0.327 32.249 1.00 93.06 105 ARG A C 1
ATOM 822 O O . ARG A 1 10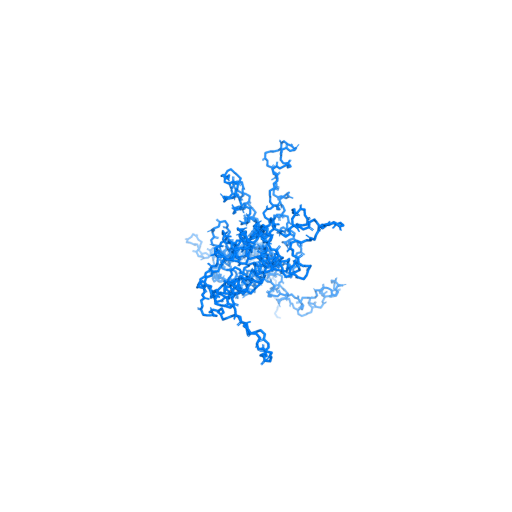5 ? -21.395 1.336 32.900 1.00 93.06 105 ARG A O 1
ATOM 829 N N . ALA A 1 106 ? -22.092 -0.384 31.638 1.00 92.62 106 ALA A N 1
ATOM 830 C CA . ALA A 1 106 ? -23.500 0.019 31.605 1.00 92.62 106 ALA A CA 1
ATOM 831 C C . ALA A 1 106 ? -24.128 0.102 33.008 1.00 92.62 106 ALA A C 1
ATOM 833 O O . ALA A 1 106 ? -24.847 1.053 33.317 1.00 92.62 106 ALA A O 1
ATOM 834 N N . PHE A 1 107 ? -23.833 -0.863 33.883 1.00 90.19 107 PHE A N 1
ATOM 835 C CA . PHE A 1 107 ? -24.354 -0.845 35.248 1.00 90.19 107 PHE A CA 1
ATOM 836 C C . PHE A 1 107 ? -23.662 0.195 36.133 1.00 90.19 107 PHE A C 1
ATOM 838 O O . PHE A 1 107 ? -24.347 0.848 36.922 1.00 90.19 107 PHE A O 1
ATOM 845 N N . LEU A 1 108 ? -22.351 0.405 35.979 1.00 89.38 108 LEU A N 1
ATOM 846 C CA . LEU A 1 108 ? -21.634 1.476 36.675 1.00 89.38 108 LEU A CA 1
ATOM 847 C C . LEU A 1 108 ? -22.170 2.860 36.275 1.00 89.38 108 LEU A C 1
ATOM 849 O O . LEU A 1 108 ? -22.491 3.648 37.163 1.00 89.38 108 LEU A O 1
ATOM 853 N N . ASP A 1 109 ? -22.384 3.129 34.982 1.00 91.44 109 ASP A N 1
ATOM 854 C CA . ASP A 1 109 ? -23.040 4.366 34.532 1.00 91.44 109 ASP A CA 1
ATOM 855 C C . ASP A 1 109 ? -24.449 4.487 35.142 1.00 91.44 109 ASP A C 1
ATOM 857 O O . ASP A 1 109 ? -24.756 5.486 35.787 1.00 91.44 109 ASP A O 1
ATOM 861 N N . SER A 1 110 ? -25.275 3.432 35.104 1.00 89.88 110 SER A N 1
ATOM 862 C CA . SER A 1 110 ? -26.635 3.467 35.682 1.00 89.88 110 SER A CA 1
ATOM 863 C C . SER A 1 110 ? -26.695 3.872 37.170 1.00 89.88 110 SER A C 1
ATOM 865 O O . SER A 1 110 ? -27.694 4.441 37.620 1.00 89.88 110 SER A O 1
ATOM 867 N N . VAL A 1 111 ? -25.628 3.598 37.931 1.00 89.06 111 VAL A N 1
ATOM 868 C CA . VAL A 1 111 ? -25.521 3.872 39.372 1.00 89.06 111 VAL A CA 1
ATOM 869 C C . VAL A 1 111 ? -24.847 5.219 39.660 1.00 89.06 111 VAL A C 1
ATOM 871 O O . VAL A 1 111 ? -25.298 5.943 40.551 1.00 89.06 111 VAL A O 1
ATOM 874 N N . PHE A 1 112 ? -23.780 5.551 38.929 1.00 89.88 112 PHE A N 1
ATOM 875 C CA . PHE A 1 112 ? -22.889 6.680 39.217 1.00 89.88 112 PHE A CA 1
ATOM 876 C C . PHE A 1 112 ? -23.023 7.875 38.255 1.00 89.88 112 PHE A C 1
ATOM 878 O O . PHE A 1 112 ? -22.399 8.910 38.492 1.00 89.88 112 PHE A O 1
ATOM 885 N N . ASN A 1 113 ? -23.838 7.787 37.200 1.00 88.38 113 ASN A N 1
ATOM 886 C CA . ASN A 1 113 ? -24.156 8.929 36.340 1.00 88.38 113 ASN A CA 1
ATOM 887 C C . ASN A 1 113 ? -24.802 10.057 37.159 1.00 88.38 113 ASN A C 1
ATOM 889 O O . ASN A 1 113 ? -25.698 9.814 37.967 1.00 88.38 113 ASN A O 1
ATOM 893 N N . GLU A 1 114 ? -24.416 11.310 36.920 1.00 85.88 114 GLU A N 1
ATOM 894 C CA . GLU A 1 114 ? -24.937 12.478 37.651 1.00 85.88 114 GLU A CA 1
ATOM 895 C C . GLU A 1 114 ? -26.470 12.607 37.575 1.00 85.88 114 GLU A C 1
ATOM 897 O O . GLU A 1 114 ? -27.121 13.132 38.483 1.00 85.88 114 GLU A O 1
ATOM 902 N N . LYS A 1 115 ? -27.079 12.088 36.500 1.00 86.00 115 LYS A N 1
ATOM 903 C CA . LYS A 1 115 ? -28.533 12.086 36.303 1.00 86.00 115 LYS A CA 1
ATOM 904 C C . LYS A 1 115 ? -29.246 10.991 37.111 1.00 86.00 115 LYS A C 1
ATOM 906 O O . LYS A 1 115 ? -30.472 11.075 37.259 1.00 86.00 115 LYS A O 1
ATOM 911 N N . ALA A 1 116 ? -28.525 10.003 37.648 1.00 86.75 116 ALA A N 1
ATOM 912 C CA . ALA A 1 116 ? -29.076 8.886 38.409 1.00 86.75 116 ALA A CA 1
ATOM 913 C C . ALA A 1 116 ? -29.721 9.342 39.730 1.00 86.75 116 ALA A C 1
ATOM 915 O O . ALA A 1 116 ? -29.267 10.272 40.402 1.00 86.75 116 ALA A O 1
ATOM 916 N N . LYS A 1 117 ? -30.786 8.644 40.152 1.00 83.00 117 LYS A N 1
ATOM 917 C CA . LYS A 1 117 ? -31.561 8.985 41.365 1.00 83.00 117 LYS A CA 1
ATOM 918 C C . LYS A 1 117 ? -30.736 8.953 42.662 1.00 83.00 117 LYS A C 1
ATOM 920 O O . LYS A 1 117 ? -31.145 9.598 43.627 1.00 83.00 117 LYS A O 1
ATOM 925 N N . GLY A 1 118 ? -29.633 8.200 42.680 1.00 81.75 118 GLY A N 1
ATOM 926 C CA . GLY A 1 118 ? -28.694 8.116 43.800 1.00 81.75 118 GLY A CA 1
ATOM 927 C C . GLY A 1 118 ? -27.637 9.225 43.822 1.00 81.75 118 GLY A C 1
ATOM 928 O O . GLY A 1 118 ? -27.120 9.534 44.891 1.00 81.75 118 GLY A O 1
ATOM 929 N N . MET A 1 119 ? -27.328 9.852 42.679 1.00 85.38 119 MET A N 1
ATOM 930 C CA . MET A 1 119 ? -26.294 10.897 42.550 1.00 85.38 119 MET A CA 1
ATOM 931 C C . MET A 1 119 ? -26.840 12.323 42.669 1.00 85.38 119 MET A C 1
ATOM 933 O O . MET A 1 119 ? -26.102 13.240 43.035 1.00 85.38 119 MET A O 1
ATOM 937 N N . LYS A 1 120 ? -28.147 12.508 42.455 1.00 79.31 120 LYS A N 1
ATOM 938 C CA . LYS A 1 120 ? -28.851 13.771 42.717 1.00 79.31 120 LYS A CA 1
ATOM 939 C C . LYS A 1 120 ? -28.978 14.040 44.220 1.00 79.31 120 LYS A C 1
ATOM 941 O O . LYS A 1 120 ? -29.957 13.641 44.853 1.00 79.31 120 LYS A O 1
ATOM 946 N N . GLY A 1 121 ? -27.982 14.729 44.772 1.00 66.94 121 GLY A N 1
ATOM 947 C CA . GLY A 1 121 ? -28.040 15.305 46.115 1.00 66.94 121 GLY A CA 1
ATOM 948 C C . GLY A 1 121 ? -28.974 16.521 46.195 1.00 66.94 121 GLY A C 1
ATOM 949 O O . GLY A 1 121 ? -29.208 17.203 45.199 1.00 66.94 121 GLY A O 1
ATOM 950 N N . GLY A 1 122 ? -29.492 16.806 47.388 1.00 65.56 122 GLY A N 1
ATOM 951 C CA . GLY A 1 122 ? -30.288 18.002 47.691 1.00 65.56 122 GLY A CA 1
ATOM 952 C C . GLY A 1 122 ? -30.365 18.257 49.199 1.00 65.56 122 GLY A C 1
ATOM 953 O O . GLY A 1 122 ? -29.906 17.422 49.975 1.00 65.56 122 GLY A O 1
ATOM 954 N N . LEU A 1 123 ? -30.971 19.375 49.630 1.00 55.59 123 LEU A N 1
ATOM 955 C CA . LEU A 1 123 ? -30.947 19.835 51.037 1.00 55.59 123 LEU A CA 1
ATOM 956 C C . LEU A 1 123 ? -31.378 18.789 52.087 1.00 55.59 123 LEU A C 1
ATOM 958 O O . LEU A 1 123 ? -30.926 18.862 53.223 1.00 55.59 123 LEU A O 1
ATOM 962 N N . MET A 1 124 ? -32.236 17.828 51.727 1.00 65.06 124 MET A N 1
ATOM 963 C CA . MET A 1 124 ? -32.681 16.739 52.615 1.00 65.06 124 MET A CA 1
ATOM 964 C C . MET A 1 124 ? -32.289 15.334 52.126 1.00 65.06 124 MET A C 1
ATOM 966 O O . MET A 1 124 ? -32.763 14.339 52.671 1.00 65.06 124 MET A O 1
ATOM 970 N N . LYS A 1 125 ? -31.462 15.212 51.078 1.00 73.25 125 LYS A N 1
ATOM 971 C CA . LYS A 1 125 ? -31.136 13.913 50.474 1.00 73.25 125 LYS A CA 1
ATOM 972 C C . LYS A 1 125 ? -29.659 13.813 50.102 1.00 73.25 125 LYS A C 1
ATOM 974 O O . LYS A 1 125 ? -29.210 14.386 49.113 1.00 73.25 125 LYS A O 1
ATOM 979 N N . GLU A 1 126 ? -28.916 13.042 50.889 1.00 80.12 126 GLU A N 1
ATOM 980 C CA . GLU A 1 126 ? -27.527 12.685 50.588 1.00 80.12 126 GLU A CA 1
ATOM 981 C C . GLU A 1 126 ? -27.411 11.792 49.345 1.00 80.12 126 GLU A C 1
ATOM 983 O O . GLU A 1 126 ? -28.211 10.865 49.170 1.00 80.12 126 GLU A O 1
ATOM 988 N N . LYS A 1 127 ? -26.321 11.971 48.587 1.00 85.75 127 LYS A N 1
ATOM 989 C CA . LYS A 1 127 ? -25.876 11.033 47.546 1.00 85.75 127 LYS A CA 1
ATOM 990 C C . LYS A 1 127 ? -25.661 9.614 48.103 1.00 85.75 127 LYS A C 1
ATOM 992 O O . LYS A 1 127 ? -25.290 9.434 49.267 1.00 85.75 127 LYS A O 1
ATOM 997 N N . ASP A 1 128 ? -25.849 8.605 47.255 1.00 84.50 128 ASP A N 1
ATOM 998 C CA . ASP A 1 128 ? -25.634 7.189 47.589 1.00 84.50 128 ASP A CA 1
ATOM 999 C C . ASP A 1 128 ? -24.143 6.835 47.774 1.00 84.50 128 ASP A C 1
ATOM 1001 O O . ASP A 1 128 ? -23.816 5.946 48.564 1.00 84.50 128 ASP A O 1
ATOM 1005 N N . PHE A 1 129 ? -23.242 7.572 47.116 1.00 88.62 129 PHE A N 1
ATOM 1006 C CA . PHE A 1 129 ? -21.784 7.416 47.181 1.00 88.62 129 PHE A CA 1
ATOM 1007 C C . PHE A 1 129 ? -21.096 8.753 47.484 1.00 88.62 129 PHE A C 1
ATOM 1009 O O . PHE A 1 129 ? -21.655 9.821 47.236 1.00 88.62 129 PHE A O 1
ATOM 1016 N N . LYS A 1 130 ? -19.888 8.683 48.056 1.00 89.38 130 LYS A N 1
ATOM 1017 C CA . LYS A 1 130 ? -19.010 9.845 48.266 1.00 89.38 130 LYS A CA 1
ATOM 1018 C C . LYS A 1 130 ? -18.312 10.214 46.961 1.00 89.38 130 LYS A C 1
ATOM 1020 O O . LYS A 1 130 ? -17.987 9.321 46.184 1.00 89.38 130 LYS A O 1
ATOM 1025 N N . ASP A 1 131 ? -17.973 11.487 46.789 1.00 89.31 131 ASP A N 1
ATOM 1026 C CA . ASP A 1 131 ? -17.320 11.975 45.568 1.00 89.31 131 ASP A CA 1
ATOM 1027 C C . ASP A 1 131 ? -15.948 11.313 45.301 1.00 89.31 131 ASP A C 1
ATOM 1029 O O . ASP A 1 131 ? -15.580 11.136 44.144 1.00 89.31 131 ASP A O 1
ATOM 1033 N N . SER A 1 132 ? -15.237 10.834 46.333 1.00 91.31 132 SER A N 1
ATOM 1034 C CA . SER A 1 132 ? -14.011 10.030 46.166 1.00 91.31 132 SER A CA 1
ATOM 1035 C C . SER A 1 132 ? -14.266 8.688 45.464 1.00 91.31 132 SER A C 1
ATOM 1037 O O . SER A 1 132 ? -13.569 8.341 44.517 1.00 91.31 132 SER A O 1
ATOM 1039 N N . LEU A 1 133 ? -15.318 7.969 45.873 1.00 89.88 133 LEU A N 1
ATOM 1040 C CA . LEU A 1 133 ? -15.720 6.692 45.272 1.00 89.88 133 LEU A CA 1
ATOM 1041 C C . LEU A 1 133 ? -16.243 6.897 43.841 1.00 89.88 133 LEU A C 1
ATOM 1043 O O . LEU A 1 133 ? -15.995 6.080 42.958 1.00 89.88 133 LEU A O 1
ATOM 1047 N N . VAL A 1 134 ? -16.931 8.020 43.598 1.00 90.50 134 VAL A N 1
ATOM 1048 C CA . VAL A 1 134 ? -17.340 8.433 42.247 1.00 90.50 134 VAL A CA 1
ATOM 1049 C C . VAL A 1 134 ? -16.105 8.675 41.370 1.00 90.50 134 VAL A C 1
ATOM 1051 O O . VAL A 1 134 ? -16.076 8.200 40.240 1.00 90.50 134 VAL A O 1
ATOM 1054 N N . ALA A 1 135 ? -15.069 9.354 41.877 1.00 92.50 135 ALA A N 1
ATOM 1055 C CA . ALA A 1 135 ? -13.839 9.621 41.128 1.00 92.50 135 ALA A CA 1
ATOM 1056 C C . ALA A 1 135 ? -13.062 8.338 40.771 1.00 92.50 135 ALA A C 1
ATOM 1058 O O . ALA A 1 135 ? -12.624 8.189 39.632 1.00 92.50 135 ALA A O 1
ATOM 1059 N N . GLU A 1 136 ? -12.946 7.381 41.697 1.00 92.31 136 GLU A N 1
ATOM 1060 C CA . GLU A 1 136 ? -12.347 6.062 41.430 1.00 92.31 136 GLU A CA 1
ATOM 1061 C C . GLU A 1 136 ? -13.112 5.285 40.349 1.00 92.31 136 GLU A C 1
ATOM 1063 O O . GLU A 1 136 ? -12.511 4.720 39.432 1.00 92.31 136 GLU A O 1
ATOM 1068 N N . MET A 1 137 ? -14.447 5.300 40.422 1.00 92.50 137 MET A N 1
ATOM 1069 C CA . MET A 1 137 ? -15.309 4.706 39.404 1.00 92.50 137 MET A CA 1
ATOM 1070 C C . MET A 1 137 ? -15.102 5.388 38.045 1.00 92.50 137 MET A C 1
ATOM 1072 O O . MET A 1 137 ? -14.900 4.697 37.048 1.00 92.50 137 MET A O 1
ATOM 1076 N N . GLN A 1 138 ? -15.067 6.726 37.997 1.00 92.94 138 GLN A N 1
ATOM 1077 C CA . GLN A 1 138 ? -14.848 7.478 36.756 1.00 92.94 138 GLN A CA 1
ATOM 1078 C C . GLN A 1 138 ? -13.461 7.207 36.156 1.00 92.94 138 GLN A C 1
ATOM 1080 O O . GLN A 1 138 ? -13.340 7.093 34.938 1.00 92.94 138 GLN A O 1
ATOM 1085 N N . ALA A 1 139 ? -12.424 7.023 36.978 1.00 93.50 139 ALA A N 1
ATOM 1086 C CA . ALA A 1 139 ? -11.092 6.652 36.502 1.00 93.50 139 ALA A CA 1
ATOM 1087 C C . ALA A 1 139 ? -11.089 5.276 35.805 1.00 93.50 139 ALA A C 1
ATOM 1089 O O . ALA A 1 139 ? -10.528 5.136 34.714 1.00 93.50 139 ALA A O 1
ATOM 1090 N N . PHE A 1 140 ? -11.763 4.271 36.377 1.00 93.31 140 PHE A N 1
ATOM 1091 C CA . PHE A 1 140 ? -11.949 2.977 35.711 1.00 93.31 140 PHE A CA 1
ATOM 1092 C C . PHE A 1 140 ? -12.860 3.083 34.477 1.00 93.31 140 PHE A C 1
ATOM 1094 O O . PHE A 1 140 ? -12.597 2.452 33.452 1.00 93.31 140 PHE A O 1
ATOM 1101 N N . TYR A 1 141 ? -13.907 3.908 34.526 1.00 93.62 141 TYR A N 1
ATOM 1102 C CA . TYR A 1 141 ? -14.817 4.131 33.402 1.00 93.62 141 TYR A CA 1
ATOM 1103 C C . TYR A 1 141 ? -14.134 4.843 32.221 1.00 93.62 141 TYR A C 1
ATOM 1105 O O . TYR A 1 141 ? -14.425 4.534 31.067 1.00 93.62 141 TYR A O 1
ATOM 1113 N N . ALA A 1 142 ? -13.173 5.732 32.473 1.00 94.31 142 ALA A N 1
ATOM 1114 C CA . ALA A 1 142 ? -12.345 6.330 31.429 1.00 94.31 142 ALA A CA 1
ATOM 1115 C C . ALA A 1 142 ? -11.378 5.302 30.812 1.00 94.31 142 ALA A C 1
ATOM 1117 O O . ALA A 1 142 ? -11.334 5.159 29.592 1.00 94.31 142 ALA A O 1
ATOM 1118 N N . LYS A 1 143 ? -10.655 4.527 31.637 1.00 94.00 143 LYS A N 1
ATOM 1119 C CA . LYS A 1 143 ? -9.727 3.478 31.164 1.00 94.00 143 LYS A CA 1
ATOM 1120 C C . LYS A 1 143 ? -10.434 2.393 30.345 1.00 94.00 143 LYS A C 1
ATOM 1122 O O . LYS A 1 143 ? -10.047 2.110 29.213 1.00 94.00 143 LYS A O 1
ATOM 1127 N N . SER A 1 144 ? -11.502 1.816 30.897 1.00 94.19 144 SER A N 1
ATOM 1128 C CA . SER A 1 144 ? -12.215 0.672 30.306 1.00 94.19 144 SER A CA 1
ATOM 1129 C C . SER A 1 144 ? -12.956 0.982 29.004 1.00 94.19 144 SER A C 1
ATOM 1131 O O . SER A 1 144 ? -13.435 0.063 28.345 1.00 94.19 144 SER A O 1
ATOM 1133 N N . TYR A 1 145 ? -13.035 2.256 28.602 1.00 94.44 145 TYR A N 1
ATOM 1134 C CA . TYR A 1 145 ? -13.508 2.644 27.273 1.00 94.44 145 TYR A CA 1
ATOM 1135 C C . TYR A 1 145 ? -12.572 2.129 26.170 1.00 94.44 145 TYR A C 1
ATOM 1137 O O . TYR A 1 145 ? -13.038 1.728 25.107 1.00 94.44 145 TYR A O 1
ATOM 1145 N N . PHE A 1 146 ? -11.262 2.093 26.434 1.00 95.31 146 PHE A N 1
ATOM 1146 C CA . PHE A 1 146 ? -10.258 1.693 25.450 1.00 95.31 146 PHE A CA 1
ATOM 1147 C C . PHE A 1 146 ? -10.041 0.177 25.373 1.00 95.31 146 PHE A C 1
ATOM 1149 O O . PHE A 1 146 ? -9.563 -0.306 24.350 1.00 95.31 146 PHE A O 1
ATOM 1156 N N . TYR A 1 147 ? -10.436 -0.592 26.395 1.00 94.12 147 TYR A N 1
ATOM 1157 C CA . TYR A 1 147 ? -10.179 -2.037 26.448 1.00 94.12 147 TYR A CA 1
ATOM 1158 C C . TYR A 1 147 ? -10.716 -2.815 25.226 1.00 94.12 147 TYR A C 1
ATOM 1160 O O . TYR A 1 147 ? -9.940 -3.593 24.679 1.00 94.12 147 TYR A O 1
ATOM 1168 N N . PRO A 1 148 ? -11.940 -2.580 24.700 1.00 93.12 148 PRO A N 1
ATOM 1169 C CA . PRO A 1 148 ? -12.393 -3.183 23.439 1.00 93.12 148 PRO A CA 1
ATOM 1170 C C . PRO A 1 148 ? -11.427 -3.007 22.260 1.00 93.12 148 PRO A C 1
ATOM 1172 O O . PRO A 1 148 ? -11.208 -3.934 21.487 1.00 93.12 148 PRO A O 1
ATOM 1175 N N . TYR A 1 149 ? -10.832 -1.820 22.138 1.00 93.44 149 TYR A N 1
ATOM 1176 C CA . TYR A 1 149 ? -9.919 -1.462 21.052 1.00 93.44 149 TYR A CA 1
ATOM 1177 C C . TYR A 1 149 ? -8.505 -2.018 21.264 1.00 93.44 149 TYR A C 1
ATOM 1179 O O . TYR A 1 149 ? -7.785 -2.249 20.298 1.00 93.44 149 TYR A O 1
ATOM 1187 N N . MET A 1 150 ? -8.109 -2.227 22.522 1.00 91.81 150 MET A N 1
ATOM 1188 C CA . MET A 1 150 ? -6.836 -2.850 22.886 1.00 91.81 150 MET A CA 1
ATOM 1189 C C . MET A 1 150 ? -6.881 -4.371 22.693 1.00 91.81 150 MET A C 1
ATOM 1191 O O . MET A 1 150 ? -5.944 -4.931 22.137 1.00 91.81 150 MET A O 1
ATOM 1195 N N . LEU A 1 151 ? -7.970 -5.026 23.115 1.00 90.81 151 LEU A N 1
ATOM 1196 C CA . LEU A 1 151 ? -8.173 -6.472 22.955 1.00 90.81 151 LEU A CA 1
ATOM 1197 C C . LEU A 1 151 ? -8.269 -6.863 21.469 1.00 90.81 151 LEU A C 1
ATOM 1199 O O . LEU A 1 151 ? -7.660 -7.841 21.049 1.00 90.81 151 LEU A O 1
ATOM 1203 N N . ASP A 1 152 ? -8.959 -6.063 20.646 1.00 90.94 152 ASP A N 1
ATOM 1204 C CA . ASP A 1 152 ? -8.907 -6.173 19.181 1.00 90.94 152 ASP A CA 1
ATOM 1205 C C . ASP A 1 152 ? -7.999 -5.090 18.577 1.00 90.94 152 ASP A C 1
ATOM 1207 O O . ASP A 1 152 ? -8.426 -4.191 17.836 1.00 90.94 152 ASP A O 1
ATOM 1211 N N . LEU A 1 153 ? -6.710 -5.165 18.927 1.00 91.12 153 LEU A N 1
ATOM 1212 C CA . LEU A 1 153 ? -5.698 -4.242 18.417 1.00 91.12 153 LEU A CA 1
ATOM 1213 C C . LEU A 1 153 ? -5.609 -4.300 16.887 1.00 91.12 153 LEU A C 1
ATOM 1215 O O . LEU A 1 153 ? -5.475 -3.260 16.249 1.00 91.12 153 LEU A O 1
ATOM 1219 N N . LYS A 1 154 ? -5.730 -5.488 16.280 1.00 90.94 154 LYS A N 1
ATOM 1220 C CA . LYS A 1 154 ? -5.574 -5.665 14.829 1.00 90.94 154 LYS A CA 1
ATOM 1221 C C . LYS A 1 154 ? -6.682 -4.962 14.040 1.00 90.94 154 LYS A C 1
ATOM 1223 O O . LYS A 1 154 ? -6.370 -4.195 13.128 1.00 90.94 154 LYS A O 1
ATOM 1228 N N . ALA A 1 155 ? -7.959 -5.153 14.388 1.00 90.62 155 ALA A N 1
ATOM 1229 C CA . ALA A 1 155 ? -9.038 -4.436 13.706 1.00 90.62 155 ALA A CA 1
ATOM 1230 C C . ALA A 1 155 ? -9.040 -2.939 14.049 1.00 90.62 155 ALA A C 1
ATOM 1232 O O . ALA A 1 155 ? -9.472 -2.112 13.246 1.00 90.62 155 ALA A O 1
ATOM 1233 N N . THR A 1 156 ? -8.551 -2.552 15.229 1.00 93.69 156 THR A N 1
ATOM 1234 C CA . THR A 1 156 ? -8.377 -1.138 15.593 1.00 93.69 156 THR A CA 1
ATOM 1235 C C . THR A 1 156 ? -7.300 -0.466 14.746 1.00 93.69 156 THR A C 1
ATOM 1237 O O . THR A 1 156 ? -7.586 0.555 14.129 1.00 93.69 156 THR A O 1
ATOM 1240 N N . VAL A 1 157 ? -6.111 -1.061 14.624 1.00 94.06 157 VAL A N 1
ATOM 1241 C CA . VAL A 1 157 ? -5.021 -0.571 13.762 1.00 94.06 157 VAL A CA 1
ATOM 1242 C C . VAL A 1 157 ? -5.477 -0.484 12.306 1.00 94.06 157 VAL A C 1
ATOM 1244 O O . VAL A 1 157 ? -5.298 0.559 11.680 1.00 94.06 157 VAL A O 1
ATOM 1247 N N . SER A 1 158 ? -6.153 -1.521 11.794 1.00 91.50 158 SER A N 1
ATOM 1248 C CA . SER A 1 158 ? -6.733 -1.504 10.447 1.00 91.50 158 SER A CA 1
ATOM 1249 C C . SER A 1 158 ? -7.667 -0.304 10.254 1.00 91.50 158 SER A C 1
ATOM 1251 O O . SER A 1 158 ? -7.443 0.478 9.337 1.00 91.50 158 SER A O 1
ATOM 1253 N N . ARG A 1 159 ? -8.649 -0.094 11.145 1.00 91.62 159 ARG A N 1
ATOM 1254 C CA . ARG A 1 159 ? -9.589 1.044 11.077 1.00 91.62 159 ARG A CA 1
ATOM 1255 C C . ARG A 1 159 ? -8.905 2.408 11.208 1.00 91.62 159 ARG A C 1
ATOM 1257 O O . ARG A 1 159 ? -9.308 3.348 10.540 1.00 91.62 159 ARG A O 1
ATOM 1264 N N . CYS A 1 160 ? -7.872 2.528 12.040 1.00 93.81 160 CYS A N 1
ATOM 1265 C CA . CYS A 1 160 ? -7.113 3.772 12.211 1.00 93.81 160 CYS A CA 1
ATOM 1266 C C . CYS A 1 160 ? -6.133 4.071 11.059 1.00 93.81 160 CYS A C 1
ATOM 1268 O O . CYS A 1 160 ? -5.519 5.136 11.055 1.00 93.81 160 CYS A O 1
ATOM 1270 N N . SER A 1 161 ? -5.962 3.147 10.108 1.00 94.62 161 SER A N 1
ATOM 1271 C CA . SER A 1 161 ? -5.061 3.282 8.951 1.00 94.62 161 SER A CA 1
ATOM 1272 C C . SER A 1 161 ? -5.750 3.084 7.594 1.00 94.62 161 SER A C 1
ATOM 1274 O O . SER A 1 161 ? -5.068 3.004 6.568 1.00 94.62 161 SER A O 1
ATOM 1276 N N . ASP A 1 162 ? -7.082 3.011 7.611 1.00 94.62 162 ASP A N 1
ATOM 1277 C CA . ASP A 1 162 ? -7.954 2.949 6.442 1.00 94.62 162 ASP A CA 1
ATOM 1278 C C . ASP A 1 162 ? -8.063 4.347 5.816 1.00 94.62 162 ASP A C 1
ATOM 1280 O O . ASP A 1 162 ? -8.562 5.282 6.442 1.00 94.62 162 ASP A O 1
ATOM 1284 N N . LEU A 1 163 ? -7.562 4.484 4.589 1.00 96.69 163 LEU A N 1
ATOM 1285 C CA . LEU A 1 163 ? -7.583 5.709 3.791 1.00 96.69 163 LEU A CA 1
ATOM 1286 C C . LEU A 1 163 ? -8.491 5.571 2.555 1.00 96.69 163 LEU A C 1
ATOM 1288 O O . LEU A 1 163 ? -8.421 6.396 1.644 1.00 96.69 163 LEU A O 1
ATOM 1292 N N . SER A 1 164 ? -9.347 4.545 2.506 1.00 96.50 164 SER A N 1
ATOM 1293 C CA . SER A 1 164 ? -10.182 4.231 1.336 1.00 96.50 164 SER A CA 1
ATOM 1294 C C . SER A 1 164 ? -11.152 5.335 0.914 1.00 96.50 164 SER A C 1
ATOM 1296 O O . SER A 1 164 ? -11.478 5.426 -0.268 1.00 96.50 164 SER A O 1
ATOM 1298 N N . ASP A 1 165 ? -11.564 6.208 1.839 1.00 95.69 165 ASP A N 1
ATOM 1299 C CA . ASP A 1 165 ? -12.376 7.404 1.555 1.00 95.69 165 ASP A CA 1
ATOM 1300 C C . ASP A 1 165 ? -11.748 8.337 0.509 1.00 95.69 165 ASP A C 1
ATOM 1302 O O . ASP A 1 165 ? -12.456 9.130 -0.100 1.00 95.69 165 ASP A O 1
ATOM 1306 N N . LEU A 1 166 ? -10.436 8.235 0.265 1.00 96.56 166 LEU A N 1
ATOM 1307 C CA . LEU A 1 166 ? -9.757 8.992 -0.786 1.00 96.56 166 LEU A CA 1
ATOM 1308 C C . LEU A 1 166 ? -10.061 8.466 -2.201 1.00 96.56 166 LEU A C 1
ATOM 1310 O O . LEU A 1 166 ? -9.890 9.213 -3.156 1.00 96.56 166 LEU A O 1
ATOM 1314 N N . TRP A 1 167 ? -10.492 7.212 -2.369 1.00 97.12 167 TRP A N 1
ATOM 1315 C CA . TRP A 1 167 ? -10.862 6.673 -3.687 1.00 97.12 167 TRP A CA 1
ATOM 1316 C C . TRP A 1 167 ? -12.361 6.822 -3.999 1.00 97.12 167 TRP A C 1
ATOM 1318 O O . TRP A 1 167 ? -12.729 7.064 -5.151 1.00 97.12 167 TRP A O 1
ATOM 1328 N N . PHE A 1 168 ? -13.225 6.689 -2.985 1.00 96.19 168 PHE A N 1
ATOM 1329 C CA . PHE A 1 168 ? -14.679 6.755 -3.157 1.00 96.19 168 PHE A CA 1
ATOM 1330 C C . PHE A 1 168 ? -15.145 8.131 -3.662 1.00 96.19 168 PHE A C 1
ATOM 1332 O O . PHE A 1 168 ? -14.692 9.185 -3.216 1.00 96.19 168 PHE A O 1
ATOM 1339 N N . LYS A 1 169 ? -16.073 8.112 -4.620 1.00 95.00 169 LYS A N 1
ATOM 1340 C CA . LYS A 1 169 ? -16.467 9.267 -5.452 1.00 95.00 169 LYS A CA 1
ATOM 1341 C C . LYS A 1 169 ? -17.946 9.260 -5.858 1.00 95.00 169 LYS A C 1
ATOM 1343 O O . LYS A 1 169 ? -18.405 10.156 -6.563 1.00 95.00 169 LYS A O 1
ATOM 1348 N N . GLU A 1 170 ? -18.717 8.303 -5.349 1.00 92.44 170 GLU A N 1
ATOM 1349 C CA . GLU A 1 170 ? -20.123 8.030 -5.656 1.00 92.44 170 GLU A CA 1
ATOM 1350 C C . GLU A 1 170 ? -21.031 9.241 -5.403 1.00 92.44 170 GLU A C 1
ATOM 1352 O O . GLU A 1 170 ? -21.913 9.529 -6.209 1.00 92.44 170 GLU A O 1
ATOM 1357 N N . PHE A 1 171 ? -20.782 10.006 -4.333 1.00 93.56 171 PHE A N 1
ATOM 1358 C CA . PHE A 1 171 ? -21.499 11.258 -4.055 1.00 93.56 171 PHE A CA 1
ATOM 1359 C C . PHE A 1 171 ? -21.355 12.279 -5.199 1.00 93.56 171 PHE A C 1
ATOM 1361 O O . PHE A 1 171 ? -22.327 12.921 -5.599 1.00 93.56 171 PHE A O 1
ATOM 1368 N N . TYR A 1 172 ? -20.147 12.412 -5.749 1.00 94.62 172 TYR A N 1
ATOM 1369 C CA . TYR A 1 172 ? -19.851 13.346 -6.832 1.00 94.62 172 TYR A CA 1
ATOM 1370 C C . TYR A 1 172 ? -20.319 12.815 -8.194 1.00 94.62 172 TYR A C 1
ATOM 1372 O O . TYR A 1 172 ? -20.789 13.603 -9.016 1.00 94.62 172 TYR A O 1
ATOM 1380 N N . LEU A 1 173 ? -20.265 11.498 -8.425 1.00 94.50 173 LEU A N 1
ATOM 1381 C CA . LEU A 1 173 ? -20.857 10.859 -9.609 1.00 94.50 173 LEU A CA 1
ATOM 1382 C C . LEU A 1 173 ? -22.375 11.095 -9.659 1.00 94.50 173 LEU A C 1
ATOM 1384 O O . LEU A 1 173 ? -22.895 11.568 -10.668 1.00 94.50 173 LEU A O 1
ATOM 1388 N N . GLU A 1 174 ? -23.073 10.883 -8.540 1.00 94.56 174 GLU A N 1
ATOM 1389 C CA . GLU A 1 174 ? -24.520 11.105 -8.429 1.00 94.56 174 GLU A CA 1
ATOM 1390 C C . GLU A 1 174 ? -24.904 12.586 -8.599 1.00 94.56 174 GLU A C 1
ATOM 1392 O O . GLU A 1 174 ? -25.894 12.894 -9.269 1.00 94.56 174 GLU A O 1
ATOM 1397 N N . LEU A 1 175 ? -24.097 13.514 -8.067 1.00 96.12 175 LEU A N 1
ATOM 1398 C CA . LEU A 1 175 ? -24.289 14.959 -8.243 1.00 96.12 175 LEU A CA 1
ATOM 1399 C C . LEU A 1 175 ? -24.084 15.418 -9.698 1.00 96.12 175 LEU A C 1
ATOM 1401 O O . LEU A 1 175 ? -24.813 16.282 -10.180 1.00 96.12 175 LEU A O 1
ATOM 1405 N N . THR A 1 176 ? -23.094 14.856 -10.396 1.00 95.38 176 THR A N 1
ATOM 1406 C CA . THR A 1 176 ? -22.718 15.255 -11.768 1.00 95.38 176 THR A CA 1
ATOM 1407 C C . THR A 1 176 ? -23.410 14.444 -12.865 1.00 95.38 176 THR A C 1
ATOM 1409 O O . THR A 1 176 ? -23.280 14.781 -14.044 1.00 95.38 176 THR A O 1
ATOM 1412 N N . LYS A 1 177 ? -24.140 13.384 -12.492 1.00 93.12 177 LYS A N 1
ATOM 1413 C CA . LYS A 1 177 ? -24.770 12.410 -13.401 1.00 93.12 177 LYS A CA 1
ATOM 1414 C C . LYS A 1 177 ? -23.780 11.772 -14.383 1.00 93.12 177 LYS A C 1
ATOM 1416 O O . LYS A 1 177 ? -24.145 11.413 -15.501 1.00 93.12 177 LYS A O 1
ATOM 1421 N N . GLN A 1 178 ? -22.534 11.614 -13.941 1.00 90.69 178 GLN A N 1
ATOM 1422 C CA . GLN A 1 178 ? -21.492 10.874 -14.646 1.00 90.69 178 GLN A CA 1
ATOM 1423 C C . GLN A 1 178 ? -21.490 9.412 -14.200 1.00 90.69 178 GLN A C 1
ATOM 1425 O O . GLN A 1 178 ? -21.754 9.112 -13.039 1.00 90.69 178 GLN A O 1
ATOM 1430 N N . VAL A 1 179 ? -21.163 8.503 -15.121 1.00 86.50 179 VAL A N 1
ATOM 1431 C CA . VAL A 1 179 ? -21.010 7.073 -14.803 1.00 86.50 179 VAL A CA 1
ATOM 1432 C C . VAL A 1 179 ? -19.674 6.813 -14.105 1.00 86.50 179 VAL A C 1
ATOM 1434 O O . VAL A 1 179 ? -19.618 6.013 -13.182 1.00 86.50 179 VAL A O 1
ATOM 1437 N N . GLN A 1 180 ? -18.606 7.495 -14.526 1.00 88.94 180 GLN A N 1
ATOM 1438 C CA . GLN A 1 180 ? -17.266 7.352 -13.958 1.00 88.94 180 GLN A CA 1
ATOM 1439 C C . GLN A 1 180 ? -16.453 8.637 -14.176 1.00 88.94 180 GLN A C 1
ATOM 1441 O O . GLN A 1 180 ? -16.653 9.333 -15.174 1.00 88.94 180 GLN A O 1
ATOM 1446 N N . PHE A 1 181 ? -15.514 8.935 -13.274 1.00 93.38 181 PHE A N 1
ATOM 1447 C CA . PHE A 1 181 ? -14.518 9.994 -13.462 1.00 93.38 181 PHE A CA 1
ATOM 1448 C C . PHE A 1 181 ? -13.200 9.429 -14.020 1.00 93.38 181 PHE A C 1
ATOM 1450 O O . PHE A 1 181 ? -12.814 8.316 -13.655 1.00 93.38 181 PHE A O 1
ATOM 1457 N N . PRO A 1 182 ? -12.481 10.179 -14.877 1.00 94.06 182 PRO A N 1
ATOM 1458 C CA . PRO A 1 182 ? -11.175 9.767 -15.393 1.00 94.06 182 PRO A CA 1
ATOM 1459 C C . PRO A 1 182 ? -10.119 9.659 -14.278 1.00 94.06 182 PRO A C 1
ATOM 1461 O O . PRO A 1 182 ? -10.236 10.285 -13.225 1.00 94.06 182 PRO A O 1
ATOM 1464 N N . ILE A 1 183 ? -9.053 8.885 -14.517 1.00 93.50 183 ILE A N 1
ATOM 1465 C CA . ILE A 1 183 ? -8.042 8.570 -13.488 1.00 93.50 183 ILE A CA 1
ATOM 1466 C C . ILE A 1 183 ? -7.299 9.801 -12.950 1.00 93.50 183 ILE A C 1
ATOM 1468 O O . ILE A 1 183 ? -6.924 9.824 -11.784 1.00 93.50 183 ILE A O 1
ATOM 1472 N N . ASN A 1 184 ? -7.167 10.867 -13.744 1.00 92.88 184 ASN A N 1
ATOM 1473 C CA . ASN A 1 184 ? -6.590 12.145 -13.312 1.00 92.88 184 ASN A CA 1
ATOM 1474 C C . ASN A 1 184 ? -7.493 12.938 -12.341 1.00 92.88 184 ASN A C 1
ATOM 1476 O O . ASN A 1 184 ? -7.119 14.024 -11.907 1.00 92.88 184 ASN A O 1
ATOM 1480 N N . MET A 1 185 ? -8.672 12.408 -12.000 1.00 94.38 185 MET A N 1
ATOM 1481 C CA . MET A 1 185 ? -9.537 12.868 -10.907 1.00 94.38 185 MET A CA 1
ATOM 1482 C C . MET A 1 185 ? -9.556 11.890 -9.714 1.00 94.38 185 MET A C 1
ATOM 1484 O O . MET A 1 185 ? -10.257 12.137 -8.735 1.00 94.38 185 MET A O 1
ATOM 1488 N N . SER A 1 186 ? -8.796 10.790 -9.768 1.00 95.69 186 SER A N 1
ATOM 1489 C CA . SER A 1 186 ?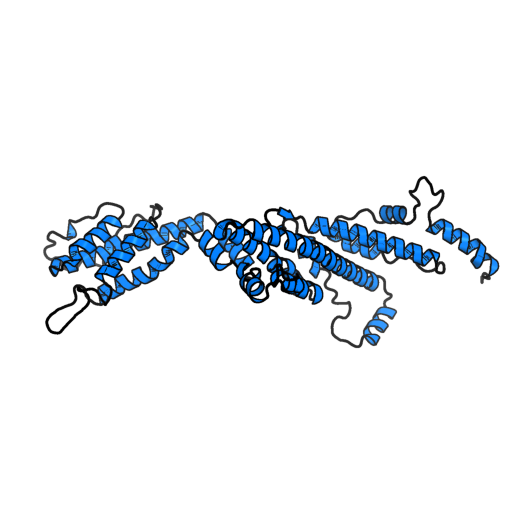 -8.673 9.813 -8.681 1.00 95.69 186 SER A CA 1
ATOM 1490 C C . SER A 1 186 ? -7.492 10.163 -7.775 1.00 95.69 186 SER A C 1
ATOM 1492 O O . SER A 1 186 ? -6.345 10.157 -8.218 1.00 95.69 186 SER A O 1
ATOM 1494 N N . LEU A 1 187 ? -7.746 10.466 -6.498 1.00 96.25 187 LEU A N 1
ATOM 1495 C CA . LEU A 1 187 ? -6.708 10.895 -5.547 1.00 96.25 187 LEU A CA 1
ATOM 1496 C C . LEU A 1 187 ? -5.530 9.911 -5.403 1.00 96.25 187 LEU A C 1
ATOM 1498 O O . LEU A 1 187 ? -4.396 10.390 -5.419 1.00 96.25 187 LEU A O 1
ATOM 1502 N N . PRO A 1 188 ? -5.728 8.577 -5.305 1.00 96.81 188 PRO A N 1
ATOM 1503 C CA . PRO A 1 188 ? -4.617 7.622 -5.301 1.00 96.81 188 PRO A CA 1
ATOM 1504 C C . PRO A 1 188 ? -3.699 7.774 -6.518 1.00 96.81 188 PRO A C 1
ATOM 1506 O O . PRO A 1 188 ? -2.478 7.816 -6.360 1.00 96.81 188 PRO A O 1
ATOM 1509 N N . TRP A 1 189 ? -4.276 7.934 -7.716 1.00 97.19 189 TRP A N 1
ATOM 1510 C CA . TRP A 1 189 ? -3.501 8.141 -8.936 1.00 97.19 189 TRP A CA 1
ATOM 1511 C C . TRP A 1 189 ? -2.825 9.512 -8.971 1.00 97.19 189 TRP A C 1
ATOM 1513 O O . TRP A 1 189 ? -1.624 9.560 -9.198 1.00 97.19 189 TRP A O 1
ATOM 1523 N N . ILE A 1 190 ? -3.539 10.604 -8.671 1.00 96.88 190 ILE A N 1
ATOM 1524 C CA . ILE A 1 190 ? -2.985 11.974 -8.639 1.00 96.88 190 ILE A CA 1
ATOM 1525 C C . ILE A 1 190 ? -1.740 12.046 -7.741 1.00 96.88 190 ILE A C 1
ATOM 1527 O O . ILE A 1 190 ? -0.733 12.649 -8.110 1.00 96.88 190 ILE A O 1
ATOM 1531 N N . LEU A 1 191 ? -1.788 11.412 -6.565 1.00 96.06 191 LEU A N 1
ATOM 1532 C CA . LEU A 1 191 ? -0.670 11.384 -5.621 1.00 96.06 191 LEU A CA 1
ATOM 1533 C C . LEU A 1 191 ? 0.514 10.545 -6.135 1.00 96.06 191 LEU A C 1
ATOM 1535 O O . LEU A 1 191 ? 1.663 10.952 -5.969 1.00 96.06 191 LEU A O 1
ATOM 1539 N N . THR A 1 192 ? 0.259 9.399 -6.775 1.00 94.94 192 THR A N 1
ATOM 1540 C CA . THR A 1 192 ? 1.306 8.587 -7.422 1.00 94.94 192 THR A CA 1
ATOM 1541 C C . THR A 1 192 ? 1.914 9.302 -8.637 1.00 94.94 192 THR A C 1
ATOM 1543 O O . THR A 1 192 ? 3.135 9.323 -8.787 1.00 94.94 192 THR A O 1
ATOM 1546 N N . GLU A 1 193 ? 1.093 9.925 -9.481 1.00 94.31 193 GLU A N 1
ATOM 1547 C CA . GLU A 1 193 ? 1.503 10.671 -10.672 1.00 94.31 193 GLU A CA 1
ATOM 1548 C C . GLU A 1 193 ? 2.361 11.888 -10.306 1.00 94.31 193 GLU A C 1
ATOM 1550 O O . GLU A 1 193 ? 3.425 12.077 -10.893 1.00 94.31 193 GLU A O 1
ATOM 1555 N N . TYR A 1 194 ? 1.986 12.632 -9.260 1.00 93.94 194 TYR A N 1
ATOM 1556 C CA . TYR A 1 194 ? 2.799 13.726 -8.726 1.00 93.94 194 TYR A CA 1
ATOM 1557 C C . TYR A 1 194 ? 4.207 13.268 -8.309 1.00 93.94 194 TYR A C 1
ATOM 1559 O O . TYR A 1 194 ? 5.194 13.923 -8.648 1.00 93.94 194 TYR A O 1
ATOM 1567 N N . ILE A 1 195 ? 4.329 12.123 -7.622 1.00 92.06 195 ILE A N 1
ATOM 1568 C CA . ILE A 1 195 ? 5.640 11.559 -7.253 1.00 92.06 195 ILE A CA 1
ATOM 1569 C C . ILE A 1 195 ? 6.456 11.234 -8.513 1.00 92.06 195 ILE A C 1
ATOM 1571 O O . ILE A 1 195 ? 7.621 11.626 -8.595 1.00 92.06 195 ILE A O 1
ATOM 1575 N N . LEU A 1 196 ? 5.849 10.582 -9.512 1.00 89.94 196 LEU A N 1
ATOM 1576 C CA . LEU A 1 196 ? 6.511 10.226 -10.774 1.00 89.94 196 LEU A CA 1
ATOM 1577 C C . LEU A 1 196 ? 7.005 11.447 -11.567 1.00 89.94 196 LEU A C 1
ATOM 1579 O O . LEU A 1 196 ? 8.061 11.380 -12.192 1.00 89.94 196 LEU A O 1
ATOM 1583 N N . GLU A 1 197 ? 6.259 12.552 -11.552 1.00 88.94 197 GLU A N 1
ATOM 1584 C CA . GLU A 1 197 ? 6.572 13.752 -12.340 1.00 88.94 197 GLU A CA 1
ATOM 1585 C C . GLU A 1 197 ? 7.511 14.727 -11.616 1.00 88.94 197 GLU A C 1
ATOM 1587 O O . GLU A 1 197 ? 8.271 15.448 -12.268 1.00 88.94 197 GLU A O 1
ATOM 1592 N N . SER A 1 198 ? 7.545 14.690 -10.279 1.00 83.69 198 SER A N 1
ATOM 1593 C CA . SER A 1 198 ? 8.409 15.544 -9.449 1.00 83.69 198 SER A CA 1
ATOM 1594 C C . SER A 1 198 ? 9.911 15.411 -9.747 1.00 83.69 198 SER A C 1
ATOM 1596 O O . SER A 1 198 ? 10.665 16.358 -9.529 1.00 83.69 198 SER A O 1
ATOM 1598 N N . ASN A 1 199 ? 10.356 14.246 -10.244 1.00 70.38 199 ASN A N 1
ATOM 1599 C CA . ASN A 1 199 ? 11.774 13.875 -10.375 1.00 70.38 199 ASN A CA 1
ATOM 1600 C C . ASN A 1 199 ? 12.587 14.084 -9.075 1.00 70.38 199 ASN A C 1
ATOM 1602 O O . ASN A 1 199 ? 13.797 14.351 -9.110 1.00 70.38 199 ASN A O 1
ATOM 1606 N N . ASP A 1 200 ? 11.915 13.968 -7.928 1.00 80.00 200 ASP A N 1
ATOM 1607 C CA . ASP A 1 200 ? 12.526 14.014 -6.609 1.00 80.00 200 ASP A CA 1
ATOM 1608 C C . ASP A 1 200 ? 12.919 12.597 -6.158 1.00 80.00 200 ASP A C 1
ATOM 1610 O O . ASP A 1 200 ? 12.100 11.682 -6.041 1.00 80.00 200 ASP A O 1
ATOM 1614 N N . ALA A 1 201 ? 14.221 12.444 -5.928 1.00 74.62 201 ALA A N 1
ATOM 1615 C CA . ALA A 1 201 ? 14.879 11.226 -5.488 1.00 74.62 201 ALA A CA 1
ATOM 1616 C C . ALA A 1 201 ? 14.415 10.748 -4.103 1.00 74.62 201 ALA A C 1
ATOM 1618 O O . ALA A 1 201 ? 14.450 9.549 -3.844 1.00 74.62 201 ALA A O 1
ATOM 1619 N N . GLU A 1 202 ? 13.986 11.654 -3.221 1.00 80.31 202 GLU A N 1
ATOM 1620 C CA . GLU A 1 202 ? 13.488 11.291 -1.891 1.00 80.31 202 GLU A CA 1
ATOM 1621 C C . GLU A 1 202 ? 12.012 10.879 -1.955 1.00 80.31 202 GLU A C 1
ATOM 1623 O O . GLU A 1 202 ? 11.604 9.893 -1.339 1.00 80.31 202 GLU A O 1
ATOM 1628 N N . MET A 1 203 ? 11.207 11.581 -2.763 1.00 84.44 203 MET A N 1
ATOM 1629 C CA . MET A 1 203 ? 9.788 11.260 -2.969 1.00 84.44 203 MET A CA 1
ATOM 1630 C C . MET A 1 203 ? 9.577 9.884 -3.606 1.00 84.44 203 MET A C 1
ATOM 1632 O O . MET A 1 203 ? 8.586 9.216 -3.297 1.00 84.44 203 MET A O 1
ATOM 1636 N N . ILE A 1 204 ? 10.494 9.437 -4.472 1.00 85.75 204 ILE A N 1
ATOM 1637 C CA . ILE A 1 204 ? 10.344 8.173 -5.202 1.00 85.75 204 ILE A CA 1
ATOM 1638 C C . ILE A 1 204 ? 10.267 6.957 -4.262 1.00 85.75 204 ILE A C 1
ATOM 1640 O O . ILE A 1 204 ? 9.523 6.016 -4.537 1.00 85.75 204 ILE A O 1
ATOM 1644 N N . GLU A 1 205 ? 10.921 7.000 -3.095 1.00 84.62 205 GLU A N 1
ATOM 1645 C CA . GLU A 1 205 ? 10.830 5.942 -2.076 1.00 84.62 205 GLU A CA 1
ATOM 1646 C C . GLU A 1 205 ? 9.398 5.734 -1.549 1.00 84.62 205 GLU A C 1
ATOM 1648 O O . GLU A 1 205 ? 9.070 4.670 -1.014 1.00 84.62 205 GLU A O 1
ATOM 1653 N N . TYR A 1 206 ? 8.534 6.742 -1.700 1.00 88.44 206 TYR A N 1
ATOM 1654 C CA . TYR A 1 206 ? 7.151 6.730 -1.238 1.00 88.44 206 TYR A CA 1
ATOM 1655 C C . TYR A 1 206 ? 6.133 6.342 -2.321 1.00 88.44 206 TYR A C 1
ATOM 1657 O O . TYR A 1 206 ? 4.944 6.245 -2.012 1.00 88.44 206 TYR A O 1
ATOM 1665 N N . LEU A 1 207 ? 6.579 6.068 -3.554 1.00 90.06 207 LEU A N 1
ATOM 1666 C CA . LEU A 1 207 ? 5.752 5.837 -4.748 1.00 90.06 207 LEU A CA 1
ATOM 1667 C C . LEU A 1 207 ? 4.591 4.843 -4.552 1.00 90.06 207 LEU A C 1
ATOM 1669 O O . LEU A 1 207 ? 3.501 5.046 -5.088 1.00 90.06 207 LEU A O 1
ATOM 1673 N N . PHE A 1 208 ? 4.807 3.786 -3.765 1.00 91.25 208 PHE A N 1
ATOM 1674 C CA . PHE A 1 208 ? 3.815 2.732 -3.535 1.00 91.25 208 PHE A CA 1
ATOM 1675 C C . PHE A 1 208 ? 2.803 3.031 -2.414 1.00 91.25 208 PHE A C 1
ATOM 1677 O O . PHE A 1 208 ? 1.780 2.355 -2.353 1.00 91.25 208 PHE A O 1
ATOM 1684 N N . TYR A 1 209 ? 3.019 4.027 -1.540 1.00 92.19 209 TYR A N 1
ATOM 1685 C CA . TYR A 1 209 ? 2.072 4.302 -0.443 1.00 92.19 209 TYR A CA 1
ATOM 1686 C C . TYR A 1 209 ? 0.742 4.925 -0.893 1.00 92.19 209 TYR A C 1
ATOM 1688 O O . TYR A 1 209 ? -0.280 4.522 -0.339 1.00 92.19 209 TYR A O 1
ATOM 1696 N N . PRO A 1 210 ? 0.686 5.866 -1.860 1.00 94.12 210 PRO A N 1
ATOM 1697 C CA . PRO A 1 210 ? -0.596 6.306 -2.406 1.00 94.12 210 PRO A CA 1
ATOM 1698 C C . PRO A 1 210 ? -1.281 5.188 -3.198 1.00 94.12 210 PRO A C 1
ATOM 1700 O O . PRO A 1 210 ? -2.496 5.033 -3.125 1.00 94.12 210 PRO A O 1
ATOM 1703 N N . PHE A 1 211 ? -0.500 4.342 -3.874 1.00 92.38 211 PHE A N 1
ATOM 1704 C CA . PHE A 1 211 ? -1.021 3.191 -4.611 1.00 92.38 211 PHE A CA 1
ATOM 1705 C C . PHE A 1 211 ? -1.635 2.117 -3.688 1.00 92.38 211 PHE A C 1
ATOM 1707 O O . PHE A 1 211 ? -2.587 1.441 -4.068 1.00 92.38 211 PHE A O 1
ATOM 1714 N N . ASP A 1 212 ? -1.160 1.997 -2.444 1.00 94.06 212 ASP A N 1
ATOM 1715 C CA . ASP A 1 212 ? -1.743 1.122 -1.414 1.00 94.06 212 ASP A CA 1
ATOM 1716 C C . ASP A 1 212 ? -3.157 1.557 -0.966 1.00 94.06 212 ASP A C 1
ATOM 1718 O O . ASP A 1 212 ? -3.907 0.748 -0.426 1.00 94.06 212 ASP A O 1
ATOM 1722 N N . ILE A 1 213 ? -3.596 2.793 -1.251 1.00 96.69 213 ILE A N 1
ATOM 1723 C CA . ILE A 1 213 ? -4.980 3.231 -0.971 1.00 96.69 213 ILE A CA 1
ATOM 1724 C C . ILE A 1 213 ? -5.998 2.367 -1.739 1.00 96.69 213 ILE A C 1
ATOM 1726 O O . ILE A 1 213 ? -7.095 2.103 -1.242 1.00 96.69 213 ILE A O 1
ATOM 1730 N N . TYR A 1 214 ? -5.627 1.843 -2.911 1.00 97.44 214 TYR A N 1
ATOM 1731 C CA . TYR A 1 214 ? -6.464 0.897 -3.649 1.00 97.44 214 TYR A CA 1
ATOM 1732 C C . TYR A 1 214 ? -6.713 -0.412 -2.880 1.00 97.44 214 TYR A C 1
ATOM 1734 O O . TYR A 1 214 ? -7.795 -0.989 -3.004 1.00 97.44 214 TYR A O 1
ATOM 1742 N N . ASN A 1 215 ? -5.768 -0.863 -2.042 1.00 95.81 215 ASN A N 1
ATOM 1743 C CA . ASN A 1 215 ? -5.971 -2.024 -1.171 1.00 95.81 215 ASN A CA 1
ATOM 1744 C C . ASN A 1 215 ? -7.005 -1.729 -0.074 1.00 95.81 215 ASN A C 1
ATOM 1746 O O . ASN A 1 215 ? -7.849 -2.583 0.204 1.00 95.81 215 ASN A O 1
ATOM 1750 N N . ASP A 1 216 ? -6.990 -0.525 0.509 1.00 96.31 216 ASP A N 1
ATOM 1751 C CA . ASP A 1 216 ? -8.012 -0.106 1.477 1.00 96.31 216 ASP A CA 1
ATOM 1752 C C . ASP A 1 216 ? -9.396 -0.062 0.824 1.00 96.31 216 ASP A C 1
ATOM 1754 O O . ASP A 1 216 ? -10.354 -0.631 1.351 1.00 96.31 216 ASP A O 1
ATOM 1758 N N . ALA A 1 217 ? -9.501 0.599 -0.337 1.00 97.38 217 ALA A N 1
ATOM 1759 C CA . ALA A 1 217 ? -10.754 0.756 -1.071 1.00 97.38 217 ALA A CA 1
ATOM 1760 C C . ALA A 1 217 ? -11.346 -0.602 -1.446 1.00 97.38 217 ALA A C 1
ATOM 1762 O O . ALA A 1 217 ? -12.528 -0.854 -1.204 1.00 97.38 217 ALA A O 1
ATOM 1763 N N . ALA A 1 218 ? -10.513 -1.519 -1.940 1.00 97.25 218 ALA A N 1
ATOM 1764 C CA . ALA A 1 218 ? -10.901 -2.890 -2.227 1.00 97.25 218 ALA A CA 1
ATOM 1765 C C . ALA A 1 218 ? -11.382 -3.642 -0.976 1.00 97.25 218 ALA A C 1
ATOM 1767 O O . ALA A 1 218 ? -12.438 -4.276 -1.002 1.00 97.25 218 ALA A O 1
ATOM 1768 N N . ASN A 1 219 ? -10.644 -3.543 0.132 1.00 95.00 219 ASN A N 1
ATOM 1769 C CA . ASN A 1 219 ? -10.979 -4.195 1.397 1.00 95.00 219 ASN A CA 1
ATOM 1770 C C . ASN A 1 219 ? -12.328 -3.691 1.944 1.00 95.00 219 ASN A C 1
ATOM 1772 O O . ASN A 1 219 ? -13.252 -4.487 2.147 1.00 95.00 219 ASN A O 1
ATOM 1776 N N . ARG A 1 220 ? -12.506 -2.369 2.080 1.00 95.56 220 ARG A N 1
ATOM 1777 C CA . ARG A 1 220 ? -13.778 -1.789 2.536 1.00 95.56 220 ARG A CA 1
ATOM 1778 C C . ARG A 1 220 ? -14.926 -2.140 1.582 1.00 95.56 220 ARG A C 1
ATOM 1780 O O . ARG A 1 220 ? -16.022 -2.465 2.042 1.00 95.56 220 ARG A O 1
ATOM 1787 N N . THR A 1 221 ? -14.683 -2.148 0.273 1.00 96.94 221 THR A N 1
ATOM 1788 C CA . THR A 1 221 ? -15.702 -2.497 -0.726 1.00 96.94 221 THR A CA 1
ATOM 1789 C C . THR A 1 221 ? -16.176 -3.944 -0.606 1.00 96.94 221 THR A C 1
ATOM 1791 O O . THR A 1 221 ? -17.382 -4.191 -0.626 1.00 96.94 221 THR A O 1
ATOM 1794 N N . LEU A 1 222 ? -15.262 -4.902 -0.433 1.00 95.44 222 LEU A N 1
ATOM 1795 C CA . LEU A 1 222 ? -15.607 -6.321 -0.318 1.00 95.44 222 LEU A CA 1
ATOM 1796 C C . LEU A 1 222 ? -16.266 -6.662 1.025 1.00 95.44 222 LEU A C 1
ATOM 1798 O O . LEU A 1 222 ? -17.292 -7.343 1.047 1.00 95.44 222 LEU A O 1
ATOM 1802 N N . TYR A 1 223 ? -15.700 -6.197 2.142 1.00 93.94 223 TYR A N 1
ATOM 1803 C CA . TYR A 1 223 ? -16.104 -6.659 3.476 1.00 93.94 223 TYR A CA 1
ATOM 1804 C C . TYR A 1 223 ? -17.160 -5.770 4.150 1.00 93.94 223 TYR A C 1
ATOM 1806 O O . TYR A 1 223 ? -18.021 -6.294 4.865 1.00 93.94 223 TYR A O 1
ATOM 1814 N N . THR A 1 224 ? -17.153 -4.458 3.886 1.00 94.31 224 THR A N 1
ATOM 1815 C CA . THR A 1 224 ? -18.125 -3.507 4.455 1.00 94.31 224 THR A CA 1
ATOM 1816 C C . THR A 1 224 ? -19.271 -3.217 3.492 1.00 94.31 224 THR A C 1
ATOM 1818 O O . THR A 1 224 ? -20.424 -3.468 3.838 1.00 94.31 224 THR A O 1
ATOM 1821 N N . LEU A 1 225 ? -18.972 -2.717 2.286 1.00 95.56 225 LEU A N 1
ATOM 1822 C CA . LEU A 1 225 ? -20.003 -2.330 1.309 1.00 95.56 225 LEU A CA 1
ATOM 1823 C C . LEU A 1 225 ? -20.646 -3.544 0.620 1.00 95.56 225 LEU A C 1
ATOM 1825 O O . LEU A 1 225 ? -21.799 -3.474 0.204 1.00 95.56 225 LEU A O 1
ATOM 1829 N N . LYS A 1 226 ? -19.904 -4.655 0.507 1.00 96.81 226 LYS A N 1
ATOM 1830 C CA . LYS A 1 226 ? -20.305 -5.908 -0.160 1.00 96.81 226 LYS A CA 1
ATOM 1831 C C . LYS A 1 226 ? -20.757 -5.699 -1.612 1.00 96.81 226 LYS A C 1
ATOM 1833 O O . LYS A 1 226 ? -21.629 -6.410 -2.110 1.00 96.81 226 LYS A O 1
ATOM 1838 N N . SER A 1 227 ? -20.151 -4.727 -2.296 1.00 96.44 227 SER A N 1
ATOM 1839 C CA . SER A 1 227 ? -20.492 -4.358 -3.671 1.00 96.44 227 SER A CA 1
ATOM 1840 C C . SER A 1 227 ? -19.474 -4.924 -4.654 1.00 96.44 227 SER A C 1
ATOM 1842 O O . SER A 1 227 ? -18.334 -4.467 -4.708 1.00 96.44 227 SER A O 1
ATOM 1844 N N . LYS A 1 228 ? -19.888 -5.897 -5.475 1.00 95.31 228 LYS A N 1
ATOM 1845 C CA . LYS A 1 228 ? -19.042 -6.388 -6.572 1.00 95.31 228 LYS A CA 1
ATOM 1846 C C . LYS A 1 228 ? -18.779 -5.290 -7.610 1.00 95.31 228 LYS A C 1
ATOM 1848 O O . LYS A 1 228 ? -17.652 -5.153 -8.057 1.00 95.31 228 LYS A O 1
ATOM 1853 N N . PHE A 1 229 ? -19.800 -4.503 -7.953 1.00 94.75 229 PHE A N 1
ATOM 1854 C CA . PHE A 1 229 ? -19.710 -3.461 -8.980 1.00 94.75 229 PHE A CA 1
ATOM 1855 C C . PHE A 1 229 ? -18.586 -2.457 -8.686 1.00 94.75 229 PHE A C 1
ATOM 1857 O O . PHE A 1 229 ? -17.715 -2.248 -9.522 1.00 94.75 229 PHE A O 1
ATOM 1864 N N . ILE A 1 230 ? -18.545 -1.926 -7.460 1.00 95.56 230 ILE A N 1
ATOM 1865 C CA . ILE A 1 230 ? -17.511 -0.967 -7.044 1.00 95.56 230 ILE A CA 1
ATOM 1866 C C . ILE A 1 230 ? -16.123 -1.637 -7.020 1.00 95.56 230 ILE A C 1
ATOM 1868 O O . ILE A 1 230 ? -15.128 -1.023 -7.390 1.00 95.56 230 ILE A O 1
ATOM 1872 N N . TYR A 1 231 ? -16.038 -2.920 -6.652 1.00 97.44 231 TYR A N 1
ATOM 1873 C CA . TYR A 1 231 ? -14.771 -3.655 -6.683 1.00 97.44 231 TYR A CA 1
ATOM 1874 C C . TYR A 1 231 ? -14.257 -3.869 -8.115 1.00 97.44 231 TYR A C 1
ATOM 1876 O O . TYR A 1 231 ? -13.062 -3.718 -8.363 1.00 97.44 231 TYR A O 1
ATOM 1884 N N . ASP A 1 232 ? -15.147 -4.177 -9.062 1.00 96.75 232 ASP A N 1
ATOM 1885 C CA . ASP A 1 232 ? -14.800 -4.311 -10.478 1.00 96.75 232 ASP A CA 1
ATOM 1886 C C . ASP A 1 232 ? -14.289 -2.965 -11.050 1.00 96.75 232 ASP A C 1
ATOM 1888 O O . ASP A 1 232 ? -13.331 -2.963 -11.827 1.00 96.75 232 ASP A O 1
ATOM 1892 N N . GLU A 1 233 ? -14.836 -1.819 -10.611 1.00 95.88 233 GLU A N 1
ATOM 1893 C CA . GLU A 1 233 ? -14.299 -0.485 -10.941 1.00 95.88 233 GLU A CA 1
ATOM 1894 C C . GLU A 1 233 ? -12.897 -0.245 -10.363 1.00 95.88 233 GLU A C 1
ATOM 1896 O O . GLU A 1 233 ? -12.007 0.189 -11.097 1.00 95.88 233 GLU A O 1
ATOM 1901 N N . ILE A 1 234 ? -12.666 -0.573 -9.083 1.00 97.19 234 ILE A N 1
ATOM 1902 C CA . ILE A 1 234 ? -11.337 -0.474 -8.450 1.00 97.19 234 ILE A CA 1
ATOM 1903 C C . ILE A 1 234 ? -10.320 -1.314 -9.230 1.00 97.19 234 ILE A C 1
ATOM 1905 O O . ILE A 1 234 ? -9.231 -0.836 -9.536 1.00 97.19 234 ILE A O 1
ATOM 1909 N N . VAL A 1 235 ? -10.668 -2.554 -9.592 1.00 97.12 235 VAL A N 1
ATOM 1910 C CA . VAL A 1 235 ? -9.795 -3.440 -10.379 1.00 97.12 235 VAL A CA 1
ATOM 1911 C C . VAL A 1 235 ? -9.480 -2.836 -11.750 1.00 97.12 235 VAL A C 1
ATOM 1913 O O . VAL A 1 235 ? -8.325 -2.878 -12.176 1.00 97.12 235 VAL A O 1
ATOM 1916 N N . ALA A 1 236 ? -10.476 -2.278 -12.444 1.00 96.06 236 ALA A N 1
ATOM 1917 C CA . ALA A 1 236 ? -10.284 -1.657 -13.753 1.00 96.06 236 ALA A CA 1
ATOM 1918 C C . ALA A 1 236 ? -9.362 -0.428 -13.679 1.00 96.06 236 ALA A C 1
ATOM 1920 O O . ALA A 1 236 ? -8.431 -0.315 -14.478 1.00 96.06 236 ALA A O 1
ATOM 1921 N N . GLU A 1 237 ? -9.579 0.448 -12.693 1.00 96.88 237 GLU A N 1
ATOM 1922 C CA . GLU A 1 237 ? -8.749 1.632 -12.469 1.00 96.88 237 GLU A CA 1
ATOM 1923 C C . GLU A 1 237 ? -7.311 1.243 -12.097 1.00 96.88 237 GLU A C 1
ATOM 1925 O O . GLU A 1 237 ? -6.361 1.740 -12.698 1.00 96.88 237 GLU A O 1
ATOM 1930 N N . VAL A 1 238 ? -7.143 0.285 -11.179 1.00 97.00 238 VAL A N 1
ATOM 1931 C CA . VAL A 1 238 ? -5.830 -0.210 -10.745 1.00 97.00 238 VAL A CA 1
ATOM 1932 C C . VAL A 1 238 ? -5.027 -0.802 -11.893 1.00 97.00 238 VAL A C 1
ATOM 1934 O O . VAL A 1 238 ? -3.839 -0.509 -11.976 1.00 97.00 238 VAL A O 1
ATOM 1937 N N . ASN A 1 239 ? -5.626 -1.609 -12.778 1.00 96.12 239 ASN A N 1
ATOM 1938 C CA . ASN A 1 239 ? -4.881 -2.175 -13.908 1.00 96.12 239 ASN A CA 1
ATOM 1939 C C . ASN A 1 239 ? -4.341 -1.048 -14.819 1.00 96.12 239 ASN A C 1
ATOM 1941 O O . ASN A 1 239 ? -3.147 -1.017 -15.104 1.00 96.12 239 ASN A O 1
ATOM 1945 N N . LEU A 1 240 ? -5.184 -0.071 -15.188 1.00 96.06 240 LEU A N 1
ATOM 1946 C CA . LEU A 1 240 ? -4.783 1.062 -16.035 1.00 96.06 240 LEU A CA 1
ATOM 1947 C C . LEU A 1 240 ? -3.703 1.937 -15.375 1.00 96.06 240 LEU A C 1
ATOM 1949 O O . LEU A 1 240 ? -2.718 2.306 -16.017 1.00 96.06 240 LEU A O 1
ATOM 1953 N N . CYS A 1 241 ? -3.878 2.264 -14.095 1.00 96.56 241 CYS A N 1
ATOM 1954 C CA . CYS A 1 241 ? -2.912 3.040 -13.322 1.00 96.56 241 CYS A CA 1
ATOM 1955 C C . CYS A 1 241 ? -1.595 2.272 -13.114 1.00 96.56 241 CYS A C 1
ATOM 1957 O O . CYS A 1 241 ? -0.528 2.880 -13.108 1.00 96.56 241 CYS A O 1
ATOM 1959 N N . PHE A 1 242 ? -1.635 0.944 -12.968 1.00 95.75 242 PHE A N 1
ATOM 1960 C CA . PHE A 1 242 ? -0.438 0.121 -12.780 1.00 95.75 242 PHE A CA 1
ATOM 1961 C C . PHE A 1 242 ? 0.394 0.017 -14.065 1.00 95.75 242 PHE A C 1
ATOM 1963 O O . PHE A 1 242 ? 1.614 0.169 -14.010 1.00 95.75 242 PHE A O 1
ATOM 1970 N N . ASP A 1 243 ? -0.246 -0.143 -15.226 1.00 94.56 243 ASP A N 1
ATOM 1971 C CA . ASP A 1 243 ? 0.445 -0.127 -16.521 1.00 94.56 243 ASP A CA 1
ATOM 1972 C C . ASP A 1 243 ? 1.152 1.223 -16.753 1.00 94.56 243 ASP A C 1
ATOM 1974 O O . ASP A 1 243 ? 2.328 1.271 -17.129 1.00 94.56 243 ASP A O 1
ATOM 1978 N N . GLN A 1 244 ? 0.473 2.337 -16.448 1.00 94.75 244 GLN A N 1
ATOM 1979 C CA . GLN A 1 244 ? 1.058 3.680 -16.535 1.00 94.75 244 GLN A CA 1
ATOM 1980 C C . GLN A 1 244 ? 2.173 3.914 -15.510 1.00 94.75 244 GLN A C 1
ATOM 1982 O O . GLN A 1 244 ? 3.192 4.519 -15.851 1.00 94.75 244 GLN A O 1
ATOM 1987 N N . LEU A 1 245 ? 2.012 3.417 -14.279 1.00 94.00 245 LEU A N 1
ATOM 1988 C CA . LEU A 1 245 ? 3.029 3.449 -13.228 1.00 94.00 245 LEU A CA 1
ATOM 1989 C C . LEU A 1 245 ? 4.311 2.764 -13.703 1.00 94.00 245 LEU A C 1
ATOM 1991 O O . LEU A 1 245 ? 5.363 3.402 -13.703 1.00 94.00 245 LEU A O 1
ATOM 1995 N N . ILE A 1 246 ? 4.220 1.504 -14.150 1.00 93.44 246 ILE A N 1
ATOM 1996 C CA . ILE A 1 246 ? 5.369 0.719 -14.621 1.00 93.44 246 ILE A CA 1
ATOM 1997 C C . ILE A 1 246 ? 6.014 1.378 -15.844 1.00 93.44 246 ILE A C 1
ATOM 1999 O O . ILE A 1 246 ? 7.241 1.480 -15.888 1.00 93.44 246 ILE A O 1
ATOM 2003 N N . PHE A 1 247 ? 5.229 1.898 -16.792 1.00 93.19 247 PHE A N 1
ATOM 2004 C CA . PHE A 1 247 ? 5.761 2.630 -17.945 1.00 93.19 247 PHE A CA 1
ATOM 2005 C C . PHE A 1 247 ? 6.532 3.898 -17.533 1.00 93.19 247 PHE A C 1
ATOM 2007 O O . PHE A 1 247 ? 7.703 4.047 -17.892 1.00 93.19 247 PHE A O 1
ATOM 2014 N N . LYS A 1 248 ? 5.915 4.797 -16.745 1.00 92.44 248 LYS A N 1
ATOM 2015 C CA . LYS A 1 248 ? 6.538 6.064 -16.319 1.00 92.44 248 LYS A CA 1
ATOM 2016 C C . LYS A 1 248 ? 7.790 5.826 -15.463 1.00 92.44 248 LYS A C 1
ATOM 2018 O O . LYS A 1 248 ? 8.826 6.434 -15.739 1.00 92.44 248 LYS A O 1
ATOM 2023 N N . ILE A 1 249 ? 7.737 4.930 -14.468 1.00 91.12 249 ILE A N 1
ATOM 2024 C CA . ILE A 1 249 ? 8.890 4.672 -13.587 1.00 91.12 249 ILE A CA 1
ATOM 2025 C C . ILE A 1 249 ? 10.035 3.981 -14.334 1.00 91.12 249 ILE A C 1
ATOM 2027 O O . ILE A 1 249 ? 11.184 4.389 -14.179 1.00 91.12 249 ILE A O 1
ATOM 2031 N N . SER A 1 250 ? 9.742 3.010 -15.210 1.00 92.38 250 SER A N 1
ATOM 2032 C CA . SER A 1 250 ? 10.771 2.349 -16.023 1.00 92.38 250 SER A CA 1
ATOM 2033 C C . SER A 1 250 ? 11.464 3.348 -16.948 1.00 92.38 250 SER A C 1
ATOM 2035 O O . SER A 1 250 ? 12.690 3.378 -17.020 1.00 92.38 250 SER A O 1
ATOM 2037 N N . HIS A 1 251 ? 10.698 4.216 -17.613 1.00 90.81 251 HIS A N 1
ATOM 2038 C CA . HIS A 1 251 ? 11.263 5.257 -18.465 1.00 90.81 251 HIS A CA 1
ATOM 2039 C C . HIS A 1 251 ? 12.160 6.229 -17.678 1.00 90.81 251 HIS A C 1
ATOM 2041 O O . HIS A 1 251 ? 13.260 6.546 -18.133 1.00 90.81 251 HIS A O 1
ATOM 2047 N N . SER A 1 252 ? 11.738 6.653 -16.479 1.00 89.38 252 SER A N 1
ATOM 2048 C CA . SER A 1 252 ? 12.533 7.540 -15.616 1.00 89.38 252 SER A CA 1
ATOM 2049 C C . SER A 1 252 ? 13.838 6.883 -15.142 1.00 89.38 252 SER A C 1
ATOM 2051 O O . SER A 1 252 ? 14.914 7.464 -15.306 1.00 89.38 252 SER A O 1
ATOM 2053 N N . ILE A 1 253 ? 13.771 5.633 -14.664 1.00 89.31 253 ILE A N 1
ATOM 2054 C CA . ILE A 1 253 ? 14.939 4.820 -14.278 1.00 89.31 253 ILE A CA 1
ATOM 2055 C C . ILE A 1 253 ? 15.913 4.688 -15.455 1.00 89.31 253 ILE A C 1
ATOM 2057 O O . ILE A 1 253 ? 17.101 4.988 -15.319 1.00 89.31 253 ILE A O 1
ATOM 2061 N N . PHE A 1 254 ? 15.419 4.289 -16.630 1.00 89.88 254 PHE A N 1
ATOM 2062 C CA . PHE A 1 254 ? 16.259 4.108 -17.811 1.00 89.88 254 PHE A CA 1
ATOM 2063 C C . PHE A 1 254 ? 16.941 5.417 -18.236 1.00 89.88 254 PHE A C 1
ATOM 2065 O O . PHE A 1 254 ? 18.144 5.430 -18.502 1.00 89.88 254 PHE A O 1
ATOM 2072 N N . LEU A 1 255 ? 16.210 6.538 -18.247 1.00 86.88 255 LEU A N 1
ATOM 2073 C CA . LEU A 1 255 ? 16.781 7.854 -18.540 1.00 86.88 255 LEU A CA 1
ATOM 2074 C C . LEU A 1 255 ? 17.807 8.299 -17.492 1.00 86.88 255 LEU A C 1
ATOM 2076 O O . LEU A 1 255 ? 18.815 8.896 -17.869 1.00 86.88 255 LEU A O 1
ATOM 2080 N N . HIS A 1 256 ? 17.585 8.017 -16.207 1.00 85.50 256 HIS A N 1
ATOM 2081 C CA . HIS A 1 256 ? 18.541 8.320 -15.142 1.00 85.50 256 HIS A CA 1
ATOM 2082 C C . HIS A 1 256 ? 19.865 7.574 -15.361 1.00 85.50 256 HIS A C 1
ATOM 2084 O O . HIS A 1 256 ? 20.915 8.208 -15.486 1.00 85.50 256 HIS A O 1
ATOM 2090 N N . PHE A 1 257 ? 19.825 6.246 -15.514 1.00 85.50 257 PHE A N 1
ATOM 2091 C CA . PHE A 1 257 ? 21.036 5.451 -15.742 1.00 85.50 257 PHE A CA 1
ATOM 2092 C C . PHE A 1 257 ? 21.710 5.752 -17.088 1.00 85.50 257 PHE A C 1
ATOM 2094 O O . PHE A 1 257 ? 22.938 5.723 -17.169 1.00 85.50 257 PHE A O 1
ATOM 2101 N N . LYS A 1 258 ? 20.946 6.122 -18.125 1.00 85.00 258 LYS A N 1
ATOM 2102 C CA . LYS A 1 258 ? 21.503 6.572 -19.410 1.00 85.00 258 LYS A CA 1
ATOM 2103 C C . LYS A 1 258 ? 22.232 7.916 -19.286 1.00 85.00 258 LYS A C 1
ATOM 2105 O O . LYS A 1 258 ? 23.343 8.040 -19.793 1.00 85.00 258 LYS A O 1
ATOM 2110 N N . LYS A 1 259 ? 21.668 8.897 -18.565 1.00 82.19 259 LYS A N 1
ATOM 2111 C CA . LYS A 1 259 ? 22.348 10.171 -18.245 1.00 82.19 259 LYS A CA 1
ATOM 2112 C C . LYS A 1 259 ? 23.632 9.933 -17.445 1.00 82.19 259 LYS A C 1
ATOM 2114 O O . LYS A 1 259 ? 24.670 10.503 -17.776 1.00 82.19 259 LYS A O 1
ATOM 2119 N N . ALA A 1 260 ? 23.581 9.052 -16.447 1.00 82.12 260 ALA A N 1
ATOM 2120 C CA . ALA A 1 260 ? 24.739 8.692 -15.635 1.00 82.12 260 ALA A CA 1
ATOM 2121 C C . ALA A 1 260 ? 25.853 8.018 -16.458 1.00 82.12 260 ALA A C 1
ATOM 2123 O O . ALA A 1 260 ? 27.019 8.394 -16.346 1.00 82.12 260 ALA A O 1
ATOM 2124 N N . ALA A 1 261 ? 25.499 7.087 -17.348 1.00 82.75 261 ALA A N 1
ATOM 2125 C CA . ALA A 1 261 ? 26.430 6.458 -18.282 1.00 82.75 261 ALA A CA 1
ATOM 2126 C C . ALA A 1 261 ? 27.079 7.467 -19.248 1.00 82.75 261 ALA A C 1
ATOM 2128 O O . ALA A 1 261 ? 28.297 7.437 -19.433 1.00 82.75 261 ALA A O 1
ATOM 2129 N N . SER A 1 262 ? 26.293 8.384 -19.827 1.00 80.38 262 SER A N 1
ATOM 2130 C CA . SER A 1 262 ? 26.813 9.468 -20.670 1.00 80.38 262 SER A CA 1
ATOM 2131 C C . SER A 1 262 ? 27.790 10.368 -19.913 1.00 80.38 262 SER A C 1
ATOM 2133 O O . SER A 1 262 ? 28.850 10.684 -20.445 1.00 80.38 262 SER A O 1
ATOM 2135 N N . TRP A 1 263 ? 27.486 10.733 -18.662 1.00 78.31 263 TRP A N 1
ATOM 2136 C CA . TRP A 1 263 ? 28.401 11.528 -17.841 1.00 78.31 263 TRP A CA 1
ATOM 2137 C C . TRP A 1 263 ? 29.704 10.788 -17.531 1.00 78.31 263 TRP A C 1
ATOM 2139 O O . TRP A 1 263 ? 30.777 11.373 -17.638 1.00 78.31 263 TRP A O 1
ATOM 2149 N N . ILE A 1 264 ? 29.652 9.498 -17.186 1.00 80.50 264 ILE A N 1
ATOM 2150 C CA . ILE A 1 264 ? 30.862 8.700 -16.933 1.00 80.50 264 ILE A CA 1
ATOM 2151 C C . ILE A 1 264 ? 31.781 8.716 -18.162 1.00 80.50 264 ILE A C 1
ATOM 2153 O O . ILE A 1 264 ? 32.964 9.025 -18.016 1.00 80.50 264 ILE A O 1
ATOM 2157 N N . ASN A 1 265 ? 31.221 8.481 -19.353 1.00 78.25 265 ASN A N 1
ATOM 2158 C CA . ASN A 1 265 ? 31.965 8.398 -20.613 1.00 78.25 265 ASN A CA 1
ATOM 2159 C C . ASN A 1 265 ? 32.466 9.757 -21.157 1.00 78.25 265 ASN A C 1
ATOM 2161 O O . ASN A 1 265 ? 33.343 9.765 -22.017 1.00 78.25 265 ASN A O 1
ATOM 2165 N N . LEU A 1 266 ? 31.935 10.895 -20.691 1.00 78.69 266 LEU A N 1
ATOM 2166 C CA . LEU A 1 266 ? 32.347 12.231 -21.149 1.00 78.69 266 LEU A CA 1
ATOM 2167 C C . LEU A 1 266 ? 33.803 12.544 -20.742 1.00 78.69 266 LEU A C 1
ATOM 2169 O O . LEU A 1 266 ? 34.223 12.204 -19.631 1.00 78.69 266 LEU A O 1
ATOM 2173 N N . SER A 1 267 ? 34.582 13.207 -21.603 1.00 81.38 267 SER A N 1
ATOM 2174 C CA . SER A 1 267 ? 35.972 13.572 -21.283 1.00 81.38 267 SER A CA 1
ATOM 2175 C C . SER A 1 267 ? 36.051 14.604 -20.139 1.00 81.38 267 SER A C 1
ATOM 2177 O O . SER A 1 267 ? 35.084 15.334 -19.906 1.00 81.38 267 SER A O 1
ATOM 2179 N N . PRO A 1 268 ? 37.174 14.681 -19.393 1.00 79.94 268 PRO A N 1
ATOM 2180 C CA . PRO A 1 268 ? 37.326 15.640 -18.296 1.00 79.94 268 PRO A CA 1
ATOM 2181 C C . PRO A 1 268 ? 37.147 17.100 -18.725 1.00 79.94 268 PRO A C 1
ATOM 2183 O O . PRO A 1 268 ? 36.515 17.861 -18.001 1.00 79.94 268 PRO A O 1
ATOM 2186 N N . ASP A 1 269 ? 37.638 17.469 -19.908 1.00 81.12 269 ASP A N 1
ATOM 2187 C CA . ASP A 1 269 ? 37.590 18.851 -20.402 1.00 81.12 269 ASP A CA 1
ATOM 2188 C C . ASP A 1 269 ? 36.147 19.277 -20.724 1.00 81.12 269 ASP A C 1
ATOM 2190 O O . ASP A 1 269 ? 35.682 20.320 -20.268 1.00 81.12 269 ASP A O 1
ATOM 2194 N N . LEU A 1 270 ? 35.386 18.403 -21.398 1.00 78.25 270 LEU A N 1
ATOM 2195 C CA . LEU A 1 270 ? 33.969 18.631 -21.701 1.00 78.25 270 LEU A CA 1
ATOM 2196 C C . LEU A 1 270 ? 33.087 18.641 -20.441 1.00 78.25 270 LEU A C 1
ATOM 2198 O O . LEU A 1 270 ? 32.025 19.254 -20.443 1.00 78.25 270 LEU A O 1
ATOM 2202 N N . LYS A 1 271 ? 33.500 17.980 -19.350 1.00 77.94 271 LYS A N 1
ATOM 2203 C CA . LYS A 1 271 ? 32.796 18.065 -18.058 1.00 77.94 271 LYS A CA 1
ATOM 2204 C C . LYS A 1 271 ? 32.898 19.463 -17.449 1.00 77.94 271 LYS A C 1
ATOM 2206 O O . LYS A 1 271 ? 31.903 19.946 -16.921 1.00 77.94 271 LYS A O 1
ATOM 2211 N N . VAL A 1 272 ? 34.063 20.108 -17.554 1.00 78.12 272 VAL A N 1
ATOM 2212 C CA . VAL A 1 272 ? 34.260 21.493 -17.094 1.00 78.12 272 VAL A CA 1
ATOM 2213 C C . VAL A 1 272 ? 33.425 22.455 -17.939 1.00 78.12 272 VAL A C 1
ATOM 2215 O O . VAL A 1 272 ? 32.677 23.247 -17.379 1.00 78.12 272 VAL A O 1
ATOM 2218 N N . GLU A 1 273 ? 33.461 22.319 -19.267 1.00 77.69 273 GLU A N 1
ATOM 2219 C CA . GLU A 1 273 ? 32.651 23.144 -20.177 1.00 77.69 273 GLU A CA 1
ATOM 2220 C C . GLU A 1 273 ? 31.139 22.994 -19.913 1.00 77.69 273 GLU A C 1
ATOM 2222 O O . GLU A 1 273 ? 30.406 23.981 -19.896 1.00 77.69 273 GLU A O 1
ATOM 2227 N N . VAL A 1 274 ? 30.656 21.777 -19.635 1.00 73.88 274 VAL A N 1
ATOM 2228 C CA . VAL A 1 274 ? 29.248 21.537 -19.268 1.00 73.88 274 VAL A CA 1
ATOM 2229 C C . VAL A 1 274 ? 28.892 22.149 -17.907 1.00 73.88 274 VAL A C 1
ATOM 2231 O O . VAL A 1 274 ? 27.826 22.757 -17.792 1.00 73.88 274 VAL A O 1
ATOM 2234 N N . ASP A 1 275 ? 29.755 22.031 -16.894 1.00 71.62 275 ASP A N 1
ATOM 2235 C CA . ASP A 1 275 ? 29.534 22.658 -15.582 1.00 71.62 275 ASP A CA 1
ATOM 2236 C C . ASP A 1 275 ? 29.519 24.206 -15.692 1.00 71.62 275 ASP A C 1
ATOM 2238 O O . ASP A 1 275 ? 28.699 24.860 -15.042 1.00 71.62 275 ASP A O 1
ATOM 2242 N N . GLU A 1 276 ? 30.353 24.797 -16.559 1.00 73.19 276 GLU A N 1
ATOM 2243 C CA . GLU A 1 276 ? 30.373 26.242 -16.852 1.00 73.19 276 GLU A CA 1
ATOM 2244 C C . GLU A 1 276 ? 29.130 26.711 -17.631 1.00 73.19 276 GLU A C 1
ATOM 2246 O O . GLU A 1 276 ? 28.510 27.717 -17.271 1.00 73.19 276 GLU A O 1
ATOM 2251 N N . LEU A 1 277 ? 28.715 25.975 -18.669 1.00 70.19 277 LEU A N 1
ATOM 2252 C CA . LEU A 1 277 ? 27.539 26.305 -19.484 1.00 70.19 277 LEU A CA 1
ATOM 2253 C C . LEU A 1 277 ? 26.224 26.218 -18.697 1.00 70.19 277 LEU A C 1
ATOM 2255 O O . LEU A 1 277 ? 25.307 27.003 -18.949 1.00 70.19 277 LEU A O 1
ATOM 2259 N N . LEU A 1 278 ? 26.113 25.280 -17.751 1.00 67.19 278 LEU A N 1
ATOM 2260 C CA . LEU A 1 278 ? 24.882 25.069 -16.986 1.00 67.19 278 LEU A CA 1
ATOM 2261 C C . LEU A 1 278 ? 24.647 26.121 -15.892 1.00 67.19 278 LEU A C 1
ATOM 2263 O O . LEU A 1 278 ? 23.501 26.276 -15.470 1.00 67.19 278 LEU A O 1
ATOM 2267 N N . ASN A 1 279 ? 25.682 26.857 -15.457 1.00 54.28 279 ASN A N 1
ATOM 2268 C CA . ASN A 1 279 ? 25.597 28.030 -14.563 1.00 54.28 279 ASN A CA 1
ATOM 2269 C C . ASN A 1 279 ? 24.721 27.852 -13.295 1.00 54.28 279 ASN A C 1
ATOM 2271 O O . ASN A 1 279 ? 24.208 28.818 -12.726 1.00 54.28 279 ASN A O 1
ATOM 2275 N N . HIS A 1 280 ? 24.557 26.614 -12.826 1.00 50.19 280 HIS A N 1
ATOM 2276 C CA . HIS A 1 280 ? 23.682 26.255 -11.714 1.00 50.19 280 HIS A CA 1
ATOM 2277 C C . HIS A 1 280 ? 24.466 25.477 -10.645 1.00 50.19 280 HIS A C 1
ATOM 2279 O O . HIS A 1 280 ? 24.930 24.372 -10.920 1.00 50.19 280 HIS A O 1
ATOM 2285 N N . PRO A 1 281 ? 24.544 25.969 -9.390 1.00 46.22 281 PRO A N 1
ATOM 2286 C CA . PRO A 1 281 ? 25.109 25.201 -8.273 1.00 46.22 281 PRO A CA 1
ATOM 2287 C C . PRO A 1 281 ? 24.292 23.945 -7.925 1.00 46.22 281 PRO A C 1
ATOM 2289 O O . PRO A 1 281 ? 24.748 23.083 -7.180 1.00 46.22 281 PRO A O 1
ATOM 2292 N N . SER A 1 282 ? 23.058 23.856 -8.422 1.00 45.84 282 SER A N 1
ATOM 2293 C CA . SER A 1 282 ? 22.118 22.771 -8.167 1.00 45.84 282 SER A CA 1
ATOM 2294 C C . SER A 1 282 ? 22.335 21.605 -9.136 1.00 45.84 282 SER A C 1
ATOM 2296 O O . SER A 1 282 ? 21.905 21.686 -10.287 1.00 45.84 282 SER A O 1
ATOM 2298 N N . ARG A 1 283 ? 22.909 20.503 -8.630 1.00 47.72 283 ARG A N 1
ATOM 2299 C CA . ARG A 1 283 ? 23.174 19.237 -9.344 1.00 47.72 283 ARG A CA 1
ATOM 2300 C C . ARG A 1 283 ? 24.231 19.333 -10.456 1.00 47.72 283 ARG A C 1
ATOM 2302 O O . ARG A 1 283 ? 23.975 18.952 -11.598 1.00 47.72 283 ARG A O 1
ATOM 2309 N N . THR A 1 284 ? 25.463 19.699 -10.087 1.00 46.56 284 THR A N 1
ATOM 2310 C CA . THR A 1 284 ? 26.624 19.153 -10.821 1.00 46.56 284 THR A CA 1
ATOM 2311 C C . THR A 1 284 ? 26.537 17.627 -10.793 1.00 46.56 284 THR A C 1
ATOM 2313 O O . THR A 1 284 ? 26.111 17.026 -9.803 1.00 46.56 284 THR A O 1
ATOM 2316 N N . ALA A 1 285 ? 26.966 16.952 -11.856 1.00 48.09 285 ALA A N 1
ATOM 2317 C CA . ALA A 1 285 ? 26.850 15.494 -11.952 1.00 48.09 285 ALA A CA 1
ATOM 2318 C C . ALA A 1 285 ? 27.817 14.710 -11.023 1.00 48.09 285 ALA A C 1
ATOM 2320 O O . ALA A 1 285 ? 27.879 13.481 -11.078 1.00 48.09 285 ALA A O 1
ATOM 2321 N N . LYS A 1 286 ? 28.503 15.409 -10.103 1.00 45.59 286 LYS A N 1
ATOM 2322 C CA . LYS A 1 286 ? 29.059 14.852 -8.855 1.00 45.59 286 LYS A CA 1
ATOM 2323 C C . LYS A 1 286 ? 27.988 14.312 -7.899 1.00 45.59 286 LYS A C 1
ATOM 2325 O O . LYS A 1 286 ? 28.305 13.454 -7.085 1.00 45.59 286 LYS A O 1
ATOM 2330 N N . GLU A 1 287 ? 26.750 14.792 -8.006 1.00 51.53 287 GLU A N 1
ATOM 2331 C CA . GLU A 1 287 ? 25.631 14.447 -7.121 1.00 51.53 287 GLU A CA 1
ATOM 2332 C C . GLU A 1 287 ? 24.512 13.683 -7.848 1.00 51.53 287 GLU A C 1
ATOM 2334 O O . GLU A 1 287 ? 23.352 13.786 -7.460 1.00 51.53 287 GLU A O 1
ATOM 2339 N N . ME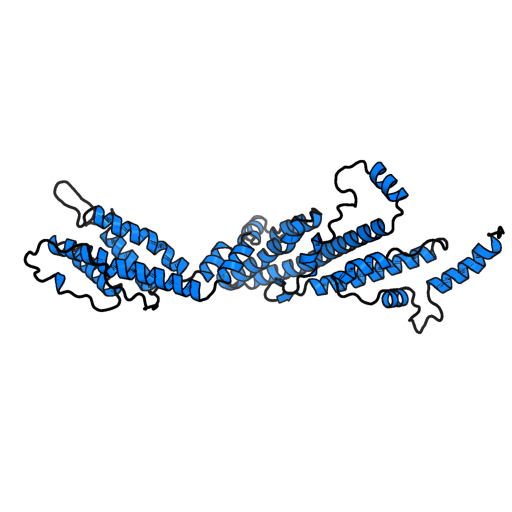T A 1 288 ? 24.801 12.922 -8.915 1.00 61.28 288 MET A N 1
ATOM 2340 C CA . MET A 1 288 ? 23.797 11.985 -9.445 1.00 61.28 288 MET A CA 1
ATOM 2341 C C . MET A 1 288 ? 23.597 10.845 -8.433 1.00 61.28 288 MET A C 1
ATOM 2343 O O . MET A 1 288 ? 24.534 10.072 -8.217 1.00 61.28 288 MET A O 1
ATOM 2347 N N . PRO A 1 289 ? 22.416 10.714 -7.799 1.00 63.06 289 PRO A N 1
ATOM 2348 C CA . PRO A 1 289 ? 22.241 9.762 -6.715 1.00 63.06 289 PRO A CA 1
ATOM 2349 C C . PRO A 1 289 ? 21.891 8.388 -7.297 1.00 63.06 289 PRO A C 1
ATOM 2351 O O . PRO A 1 289 ? 20.725 8.040 -7.477 1.00 63.06 289 PRO A O 1
ATOM 2354 N N . PHE A 1 290 ? 22.927 7.609 -7.613 1.00 63.44 290 PHE A N 1
ATOM 2355 C CA . PHE A 1 290 ? 22.808 6.268 -8.203 1.00 63.44 290 PHE A CA 1
ATOM 2356 C C . PHE A 1 290 ? 21.905 5.319 -7.394 1.00 63.44 290 PHE A C 1
ATOM 2358 O O . PHE A 1 290 ? 21.283 4.427 -7.968 1.00 63.44 290 PHE A O 1
ATOM 2365 N N . ASP A 1 291 ? 21.813 5.533 -6.079 1.00 67.81 291 ASP A N 1
ATOM 2366 C CA . ASP A 1 291 ? 21.091 4.667 -5.146 1.00 67.81 291 ASP A CA 1
ATOM 2367 C C . ASP A 1 291 ? 19.602 5.043 -4.981 1.00 67.81 291 ASP A C 1
ATOM 2369 O O . ASP A 1 291 ? 18.842 4.284 -4.383 1.00 67.81 291 ASP A O 1
ATOM 2373 N N . SER A 1 292 ? 19.129 6.171 -5.536 1.00 70.31 292 SER A N 1
ATOM 2374 C CA . SER A 1 292 ? 17.740 6.645 -5.344 1.00 70.31 292 SER A CA 1
ATOM 2375 C C . SER A 1 292 ? 16.662 5.689 -5.850 1.00 70.31 292 SER A C 1
ATOM 2377 O O . SER A 1 292 ? 15.524 5.740 -5.393 1.00 70.31 292 SER A O 1
ATOM 2379 N N . TYR A 1 293 ? 17.009 4.805 -6.784 1.00 80.38 293 TYR A N 1
ATOM 2380 C CA . TYR A 1 293 ? 16.096 3.793 -7.310 1.00 80.38 293 TYR A CA 1
ATOM 2381 C C . TYR A 1 293 ? 16.311 2.402 -6.699 1.00 80.38 293 TYR A C 1
ATOM 2383 O O . TYR A 1 293 ? 15.501 1.513 -6.960 1.00 80.38 293 TYR A O 1
ATOM 2391 N N . ASP A 1 294 ? 17.334 2.195 -5.860 1.00 81.12 294 ASP A N 1
ATOM 2392 C CA . ASP A 1 294 ? 17.695 0.874 -5.320 1.00 81.12 294 ASP A CA 1
ATOM 2393 C C . ASP A 1 294 ? 16.531 0.226 -4.554 1.00 81.12 294 ASP A C 1
ATOM 2395 O O . ASP A 1 294 ? 16.167 -0.922 -4.807 1.00 81.12 294 ASP A O 1
ATOM 2399 N N . ARG A 1 295 ? 15.839 0.992 -3.699 1.00 81.56 295 ARG A N 1
ATOM 2400 C CA . ARG A 1 295 ? 14.680 0.489 -2.937 1.00 81.56 295 ARG A CA 1
ATOM 2401 C C . ARG A 1 295 ? 13.518 0.030 -3.824 1.00 81.56 295 ARG A C 1
ATOM 2403 O O . ARG A 1 295 ? 12.807 -0.900 -3.454 1.00 81.56 295 ARG A O 1
ATOM 2410 N N . ILE A 1 296 ? 13.327 0.661 -4.984 1.00 84.75 296 ILE A N 1
ATOM 2411 C CA . ILE A 1 296 ? 12.282 0.298 -5.955 1.00 84.75 296 ILE A CA 1
ATOM 2412 C C . ILE A 1 296 ? 12.721 -0.923 -6.767 1.00 84.75 296 ILE A C 1
ATOM 2414 O O . ILE A 1 296 ? 11.953 -1.869 -6.926 1.00 84.75 296 ILE A O 1
ATOM 2418 N N . LEU A 1 297 ? 13.968 -0.926 -7.243 1.00 84.19 297 LEU A N 1
ATOM 2419 C CA . LEU A 1 297 ? 14.554 -2.021 -8.018 1.00 84.19 297 LEU A CA 1
ATOM 2420 C C . LEU A 1 297 ? 14.700 -3.308 -7.191 1.00 84.19 297 LEU A C 1
ATOM 2422 O O . LEU A 1 297 ? 14.571 -4.404 -7.732 1.00 84.19 297 LEU A O 1
ATOM 2426 N N . SER A 1 298 ? 14.876 -3.185 -5.875 1.00 84.00 298 SER A N 1
ATOM 2427 C CA . SER A 1 298 ? 14.924 -4.295 -4.919 1.00 84.00 298 SER A CA 1
ATOM 2428 C C . SER A 1 298 ? 13.542 -4.815 -4.477 1.00 84.00 298 SER A C 1
ATOM 2430 O O . SER A 1 298 ? 13.470 -5.829 -3.776 1.00 84.00 298 SER A O 1
ATOM 2432 N N . GLN A 1 299 ? 12.431 -4.178 -4.873 1.00 83.75 299 GLN A N 1
ATOM 2433 C CA . GLN A 1 299 ? 11.088 -4.536 -4.397 1.00 83.75 299 GLN A CA 1
ATOM 2434 C C . GLN A 1 299 ? 10.531 -5.785 -5.109 1.00 83.75 299 GLN A C 1
ATOM 2436 O O . GLN A 1 299 ? 10.191 -5.755 -6.291 1.00 83.75 299 GLN A O 1
ATOM 2441 N N . LYS A 1 300 ? 10.391 -6.898 -4.374 1.00 80.44 300 LYS A N 1
ATOM 2442 C CA . LYS A 1 300 ? 9.994 -8.215 -4.933 1.00 80.44 300 LYS A CA 1
ATOM 2443 C C . LYS A 1 300 ? 8.592 -8.708 -4.558 1.00 80.44 300 LYS A C 1
ATOM 2445 O O . LYS A 1 300 ? 8.144 -9.715 -5.096 1.00 80.44 300 LYS A O 1
ATOM 2450 N N . GLY A 1 301 ? 7.917 -8.050 -3.616 1.00 81.19 301 GLY A N 1
ATOM 2451 C CA . GLY A 1 301 ? 6.695 -8.575 -2.992 1.00 81.19 301 GLY A CA 1
ATOM 2452 C C . GLY A 1 301 ? 5.640 -7.518 -2.692 1.00 81.19 301 GLY A C 1
ATOM 2453 O O . GLY A 1 301 ? 5.062 -7.533 -1.606 1.00 81.19 301 GLY A O 1
ATOM 2454 N N . PHE A 1 302 ? 5.402 -6.586 -3.619 1.00 88.56 302 PHE A N 1
ATOM 2455 C CA . PHE A 1 302 ? 4.349 -5.586 -3.447 1.00 88.56 302 PHE A CA 1
ATOM 2456 C C . PHE A 1 302 ? 2.970 -6.259 -3.530 1.00 88.56 302 PHE A C 1
ATOM 2458 O O . PHE A 1 302 ? 2.657 -6.899 -4.532 1.00 88.56 302 PHE A O 1
ATOM 2465 N N . GLN A 1 303 ? 2.164 -6.152 -2.471 1.00 91.44 303 GLN A N 1
ATOM 2466 C CA . GLN A 1 303 ? 0.819 -6.732 -2.432 1.00 91.44 303 GLN A CA 1
ATOM 2467 C C . GLN A 1 303 ? -0.198 -5.728 -2.975 1.00 91.44 303 GLN A C 1
ATOM 2469 O O . GLN A 1 303 ? -0.317 -4.623 -2.450 1.00 91.44 303 GLN A O 1
ATOM 2474 N N . LEU A 1 304 ? -0.950 -6.119 -4.001 1.00 93.62 304 LEU A N 1
ATOM 2475 C CA . LEU A 1 304 ? -1.936 -5.264 -4.657 1.00 93.62 304 LEU A CA 1
ATOM 2476 C C . LEU A 1 304 ? -3.172 -6.075 -5.055 1.00 93.62 304 LEU A C 1
ATOM 2478 O O . LEU A 1 304 ? -3.078 -7.010 -5.847 1.00 93.62 304 LEU A O 1
ATOM 2482 N N . LEU A 1 305 ? -4.334 -5.727 -4.502 1.00 93.25 305 LEU A N 1
ATOM 2483 C CA . LEU A 1 305 ? -5.612 -6.424 -4.702 1.00 93.25 305 LEU A CA 1
ATOM 2484 C C . LEU A 1 305 ? -5.512 -7.950 -4.475 1.00 93.25 305 LEU A C 1
ATOM 2486 O O . LEU A 1 305 ? -6.114 -8.750 -5.190 1.00 93.25 305 LEU A O 1
ATOM 2490 N N . GLY A 1 306 ? -4.696 -8.360 -3.496 1.00 89.38 306 GLY A N 1
ATOM 2491 C CA . GLY A 1 306 ? -4.408 -9.766 -3.182 1.00 89.38 306 GLY A CA 1
ATOM 2492 C C . GLY A 1 306 ? -3.409 -10.464 -4.119 1.00 89.38 306 GLY A C 1
ATOM 2493 O O . GLY A 1 306 ? -3.139 -11.649 -3.934 1.00 89.38 306 GLY A O 1
ATOM 2494 N N . ARG A 1 307 ? -2.847 -9.761 -5.110 1.00 91.75 307 ARG A N 1
ATOM 2495 C CA . ARG A 1 307 ? -1.763 -10.245 -5.979 1.00 91.75 307 ARG A CA 1
ATOM 2496 C C . ARG A 1 307 ? -0.409 -9.883 -5.365 1.00 91.75 307 ARG A C 1
ATOM 2498 O O . ARG A 1 307 ? -0.219 -8.747 -4.941 1.00 91.75 307 ARG A O 1
ATOM 2505 N N . SER A 1 308 ? 0.545 -10.811 -5.397 1.00 91.88 308 SER A N 1
ATOM 2506 C CA . SER A 1 308 ? 1.945 -10.543 -5.045 1.00 91.88 308 SER A CA 1
ATOM 2507 C C . SER A 1 308 ? 2.730 -10.187 -6.306 1.00 91.88 308 SER A C 1
ATOM 2509 O O . SER A 1 308 ? 2.912 -11.042 -7.170 1.00 91.88 308 SER A O 1
ATOM 2511 N N . LEU A 1 309 ? 3.186 -8.940 -6.421 1.00 90.31 309 LEU A N 1
ATOM 2512 C CA . LEU A 1 309 ? 3.849 -8.410 -7.612 1.00 90.31 309 LEU A CA 1
ATOM 2513 C C . LEU A 1 309 ? 5.360 -8.256 -7.397 1.00 90.31 309 LEU A C 1
ATOM 2515 O O . LEU A 1 309 ? 5.814 -7.567 -6.476 1.00 90.31 309 LEU A O 1
ATOM 2519 N N . ASN A 1 310 ? 6.132 -8.875 -8.291 1.00 90.88 310 ASN A N 1
ATOM 2520 C CA . ASN A 1 310 ? 7.584 -8.754 -8.349 1.00 90.88 310 ASN A CA 1
ATOM 2521 C C . ASN A 1 310 ? 7.974 -7.538 -9.203 1.00 90.88 310 ASN A C 1
ATOM 2523 O O . ASN A 1 310 ? 8.201 -7.649 -10.408 1.00 90.88 310 ASN A O 1
ATOM 2527 N N . ILE A 1 311 ? 8.015 -6.358 -8.578 1.00 90.94 311 ILE A N 1
ATOM 2528 C CA . ILE A 1 311 ? 8.335 -5.096 -9.261 1.00 90.94 311 ILE A CA 1
ATOM 2529 C C . ILE A 1 311 ? 9.729 -5.166 -9.904 1.00 90.94 311 ILE A C 1
ATOM 2531 O O . ILE A 1 311 ? 9.876 -4.804 -11.065 1.00 90.94 311 ILE A O 1
ATOM 2535 N N . SER A 1 312 ? 10.723 -5.708 -9.195 1.00 90.88 312 SER A N 1
ATOM 2536 C CA . SER A 1 312 ? 12.095 -5.918 -9.686 1.00 90.88 312 SER A CA 1
ATOM 2537 C C . SER A 1 312 ? 12.155 -6.634 -11.047 1.00 90.88 312 SER A C 1
ATOM 2539 O O . SER A 1 312 ? 12.892 -6.229 -11.949 1.00 90.88 312 SER A O 1
ATOM 2541 N N . GLU A 1 313 ? 11.336 -7.671 -11.229 1.00 91.19 313 GLU A N 1
ATOM 2542 C CA . GLU A 1 313 ? 11.258 -8.456 -12.465 1.00 91.19 313 GLU A CA 1
ATOM 2543 C C . GLU A 1 313 ? 10.541 -7.703 -13.590 1.00 91.19 313 GLU A C 1
ATOM 2545 O O . GLU A 1 313 ? 11.065 -7.642 -14.702 1.00 91.19 313 GLU A O 1
ATOM 2550 N N . LEU A 1 314 ? 9.409 -7.052 -13.297 1.00 91.44 314 LEU A N 1
ATOM 2551 C CA . LEU A 1 314 ? 8.696 -6.207 -14.265 1.00 91.44 314 LEU A CA 1
ATOM 2552 C C . LEU A 1 314 ? 9.591 -5.066 -14.779 1.00 91.44 314 LEU A C 1
ATOM 2554 O O . LEU A 1 314 ? 9.678 -4.831 -15.984 1.00 91.44 314 LEU A O 1
ATOM 2558 N N . LEU A 1 315 ? 10.317 -4.395 -13.880 1.00 92.12 315 LEU A N 1
ATOM 2559 C CA . LEU A 1 315 ? 11.269 -3.348 -14.251 1.00 92.12 315 LEU A CA 1
ATOM 2560 C C . LEU A 1 315 ? 12.454 -3.916 -15.043 1.00 92.12 315 LEU A C 1
ATOM 2562 O O . LEU A 1 315 ? 12.859 -3.304 -16.027 1.00 92.12 315 LEU A O 1
ATOM 2566 N N . SER A 1 316 ? 12.975 -5.096 -14.684 1.00 92.19 316 SER A N 1
ATOM 2567 C CA . SER A 1 316 ? 14.047 -5.765 -15.442 1.00 92.19 316 SER A CA 1
ATOM 2568 C C . SER A 1 316 ? 13.621 -6.091 -16.882 1.00 92.19 316 SER A C 1
ATOM 2570 O O . SER A 1 316 ? 14.369 -5.811 -17.820 1.00 92.19 316 SER A O 1
ATOM 2572 N N . GLN A 1 317 ? 12.397 -6.596 -17.080 1.00 93.06 317 GLN A N 1
ATOM 2573 C CA . GLN A 1 317 ? 11.825 -6.844 -18.410 1.00 93.06 317 GLN A CA 1
ATOM 2574 C C . GLN A 1 317 ? 11.724 -5.549 -19.233 1.00 93.06 317 GLN A C 1
ATOM 2576 O O . GLN A 1 317 ? 12.150 -5.517 -20.390 1.00 93.06 317 GLN A O 1
ATOM 2581 N N . MET A 1 318 ? 11.248 -4.455 -18.628 1.00 93.94 318 MET A N 1
ATOM 2582 C CA . MET A 1 318 ? 11.209 -3.145 -19.286 1.00 93.94 318 MET A CA 1
ATOM 2583 C C . MET A 1 318 ? 12.615 -2.607 -19.600 1.00 93.94 318 MET A C 1
ATOM 2585 O O . MET A 1 318 ? 12.834 -2.075 -20.689 1.00 93.94 318 MET A O 1
ATOM 2589 N N . MET A 1 319 ? 13.598 -2.780 -18.706 1.00 93.38 319 MET A N 1
ATOM 2590 C CA . MET A 1 319 ? 14.988 -2.368 -18.955 1.00 93.38 319 MET A CA 1
ATOM 2591 C C . MET A 1 319 ? 15.590 -3.115 -20.151 1.00 93.38 319 MET A C 1
ATOM 2593 O O . MET A 1 319 ? 16.215 -2.483 -21.002 1.00 93.38 319 MET A O 1
ATOM 2597 N 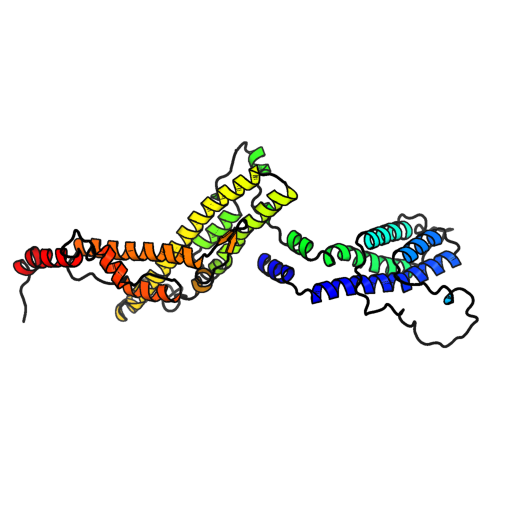N . ASN A 1 320 ? 15.358 -4.427 -20.261 1.00 93.06 320 ASN A N 1
ATOM 2598 C CA . ASN A 1 320 ? 15.782 -5.236 -21.409 1.00 93.06 320 ASN A CA 1
ATOM 2599 C C . ASN A 1 320 ? 15.200 -4.711 -22.738 1.00 93.06 320 ASN A C 1
ATOM 2601 O O . ASN A 1 320 ? 15.916 -4.664 -23.740 1.00 93.06 320 ASN A O 1
ATOM 2605 N N . GLN A 1 321 ? 13.936 -4.267 -22.753 1.00 93.44 321 GLN A N 1
ATOM 2606 C CA . GLN A 1 321 ? 13.312 -3.658 -23.937 1.00 93.44 321 GLN A CA 1
ATOM 2607 C C . GLN A 1 321 ? 13.913 -2.284 -24.275 1.00 93.44 321 GLN A C 1
ATOM 2609 O O . GLN A 1 321 ? 14.243 -2.021 -25.434 1.00 93.44 321 GLN A O 1
ATOM 2614 N N . TYR A 1 322 ? 14.104 -1.406 -23.282 1.00 92.06 322 TYR A N 1
ATOM 2615 C CA . TYR A 1 322 ? 14.708 -0.087 -23.506 1.00 92.06 322 TYR A CA 1
ATOM 2616 C C . TYR A 1 322 ? 16.176 -0.174 -23.951 1.00 92.06 322 TYR A C 1
ATOM 2618 O O . TYR A 1 322 ? 16.605 0.624 -24.788 1.00 92.06 322 TYR A O 1
ATOM 2626 N N . LEU A 1 323 ? 16.938 -1.148 -23.442 1.00 90.50 323 LEU A N 1
ATOM 2627 C CA . LEU A 1 323 ? 18.316 -1.407 -23.864 1.00 90.50 323 LEU A CA 1
ATOM 2628 C C . LEU A 1 323 ? 18.379 -1.863 -25.322 1.00 90.50 323 LEU A C 1
ATOM 2630 O O . LEU A 1 323 ? 19.088 -1.224 -26.096 1.00 90.50 323 LEU A O 1
ATOM 2634 N N . ARG A 1 324 ? 17.584 -2.870 -25.717 1.00 91.62 324 ARG A N 1
ATOM 2635 C CA . ARG A 1 324 ? 17.450 -3.309 -27.119 1.00 91.62 324 ARG A CA 1
ATOM 2636 C C . ARG A 1 324 ? 17.095 -2.151 -28.044 1.00 91.62 324 ARG A C 1
ATOM 2638 O O . ARG A 1 324 ? 17.852 -1.847 -28.959 1.00 91.62 324 ARG A O 1
ATOM 2645 N N . LYS A 1 325 ? 16.034 -1.400 -27.723 1.00 90.75 325 LYS A N 1
ATOM 2646 C CA . LYS A 1 325 ? 15.637 -0.208 -28.489 1.00 90.75 325 LYS A CA 1
ATOM 2647 C C . LYS A 1 325 ? 16.752 0.843 -28.562 1.00 90.75 325 LYS A C 1
ATOM 2649 O O . LYS A 1 325 ? 16.913 1.501 -29.582 1.00 90.75 325 LYS A O 1
ATOM 2654 N N . SER A 1 326 ? 17.542 1.024 -27.502 1.00 88.00 326 SER A N 1
ATOM 2655 C CA . SER A 1 326 ? 18.674 1.961 -27.503 1.00 88.00 326 SER A CA 1
ATOM 2656 C C . SER A 1 326 ? 19.929 1.436 -28.210 1.00 88.00 326 SER A C 1
ATOM 2658 O O . SER A 1 326 ? 20.829 2.239 -28.460 1.00 88.00 326 SER A O 1
ATOM 2660 N N . ILE A 1 327 ? 20.024 0.136 -28.491 1.00 87.12 327 ILE A N 1
ATOM 2661 C CA . ILE A 1 327 ? 21.043 -0.455 -29.364 1.00 87.12 327 ILE A CA 1
ATOM 2662 C C . ILE A 1 327 ? 20.588 -0.311 -30.818 1.00 87.12 327 ILE A C 1
ATOM 2664 O O . ILE A 1 327 ? 21.324 0.267 -31.607 1.00 87.12 327 ILE A O 1
ATOM 2668 N N . ASP A 1 328 ? 19.358 -0.712 -31.145 1.00 88.56 328 ASP A N 1
ATOM 2669 C CA . ASP A 1 328 ? 18.779 -0.560 -32.487 1.00 88.56 328 ASP A CA 1
ATOM 2670 C C . ASP A 1 328 ? 18.809 0.902 -32.969 1.00 88.56 328 ASP A C 1
ATOM 2672 O O . ASP A 1 328 ? 19.355 1.188 -34.027 1.00 88.56 328 ASP A O 1
ATOM 2676 N N . MET A 1 329 ? 18.380 1.868 -32.143 1.00 86.12 329 MET A N 1
ATOM 2677 C CA . MET A 1 329 ? 18.505 3.300 -32.472 1.00 86.12 329 MET A CA 1
ATOM 2678 C C . MET A 1 329 ? 19.958 3.776 -32.666 1.00 86.12 329 MET A C 1
ATOM 2680 O O . MET A 1 329 ? 20.173 4.807 -33.299 1.00 86.12 329 MET A O 1
ATOM 2684 N N . ALA A 1 330 ? 20.952 3.091 -32.091 1.00 83.75 330 ALA A N 1
ATOM 2685 C CA . ALA A 1 330 ? 22.361 3.415 -32.310 1.00 83.75 330 ALA A CA 1
ATOM 2686 C C . ALA A 1 330 ? 22.877 2.809 -33.625 1.00 83.75 330 ALA A C 1
ATOM 2688 O O . ALA A 1 330 ? 23.601 3.494 -34.341 1.00 83.75 330 ALA A O 1
ATOM 2689 N N . ILE A 1 331 ? 22.453 1.588 -33.969 1.00 84.56 331 ILE A N 1
ATOM 2690 C CA . ILE A 1 331 ? 22.751 0.935 -35.253 1.00 84.56 331 ILE A CA 1
ATOM 2691 C C . ILE A 1 331 ? 22.077 1.702 -36.398 1.00 84.56 331 ILE A C 1
ATOM 2693 O O . ILE A 1 331 ? 22.759 2.122 -37.320 1.00 84.56 331 ILE A O 1
ATOM 2697 N N . ALA A 1 332 ? 20.786 2.017 -36.282 1.00 86.00 332 ALA A N 1
ATOM 2698 C CA . ALA A 1 332 ? 20.045 2.816 -37.262 1.00 86.00 332 ALA A CA 1
ATOM 2699 C C . ALA A 1 332 ? 20.601 4.239 -37.443 1.00 86.00 332 ALA A C 1
ATOM 2701 O O . ALA A 1 332 ? 20.435 4.847 -38.498 1.00 86.00 332 ALA A O 1
ATOM 2702 N N . ARG A 1 333 ? 21.264 4.792 -36.417 1.00 82.44 333 ARG A N 1
ATOM 2703 C CA . ARG A 1 333 ? 21.983 6.065 -36.538 1.00 82.44 333 ARG A CA 1
ATOM 2704 C C . ARG A 1 333 ? 23.342 5.895 -37.210 1.00 82.44 333 ARG A C 1
ATOM 2706 O O . ARG A 1 333 ? 23.706 6.761 -37.994 1.00 82.44 333 ARG A O 1
ATOM 2713 N N . TYR A 1 334 ? 24.063 4.814 -3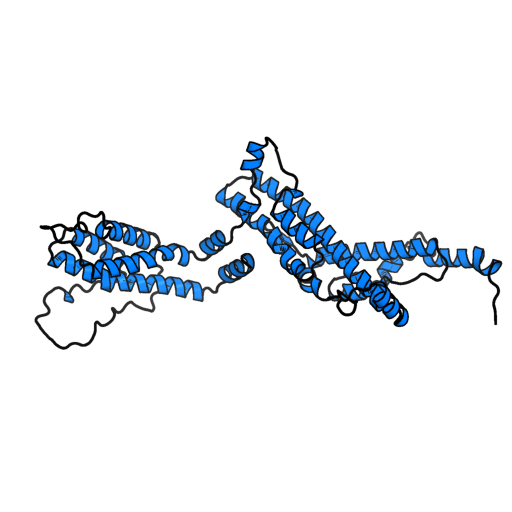6.917 1.00 82.44 334 TYR A N 1
ATOM 2714 C CA . TYR A 1 334 ? 25.299 4.449 -37.610 1.00 82.44 334 TYR A CA 1
ATOM 2715 C C . TYR A 1 334 ? 25.039 4.237 -39.109 1.00 82.44 334 TYR A C 1
ATOM 2717 O O . TYR A 1 334 ? 25.707 4.861 -39.911 1.00 82.44 334 TYR A O 1
ATOM 2725 N N . GLU A 1 335 ? 23.976 3.512 -39.480 1.00 83.12 335 GLU A N 1
ATOM 2726 C CA . GLU A 1 335 ? 23.506 3.315 -40.869 1.00 83.12 335 GLU A CA 1
ATOM 2727 C C . GLU A 1 335 ? 23.137 4.617 -41.623 1.00 83.12 335 GLU A C 1
ATOM 2729 O O . GLU A 1 335 ? 22.885 4.585 -42.827 1.00 83.12 335 GLU A O 1
ATOM 2734 N N . GLY A 1 336 ? 23.071 5.756 -40.925 1.00 80.50 336 GLY A N 1
ATOM 2735 C CA . GLY A 1 336 ? 22.780 7.081 -41.479 1.00 80.50 336 GLY A CA 1
ATOM 2736 C C . GLY A 1 336 ? 23.768 8.158 -41.022 1.00 80.50 336 GLY A C 1
ATOM 2737 O O . GLY A 1 336 ? 23.388 9.325 -40.902 1.00 80.50 336 GLY A O 1
ATOM 2738 N N . SER A 1 337 ? 25.000 7.790 -40.672 1.00 72.12 337 SER A N 1
ATOM 2739 C CA . SER A 1 337 ? 26.074 8.699 -40.245 1.00 72.12 337 SER A CA 1
ATOM 2740 C C . SER A 1 337 ? 27.440 8.120 -40.622 1.00 72.12 337 SER A C 1
ATOM 2742 O O . SER A 1 337 ? 27.542 6.971 -41.027 1.00 72.12 337 SER A O 1
ATOM 2744 N N . ASP A 1 338 ? 28.505 8.910 -40.485 1.00 58.66 338 ASP A N 1
ATOM 2745 C CA . ASP A 1 338 ? 29.861 8.412 -40.720 1.00 58.66 338 ASP A CA 1
ATOM 2746 C C . ASP A 1 338 ? 30.335 7.406 -39.646 1.00 58.66 338 ASP A C 1
ATOM 2748 O O . ASP A 1 338 ? 29.729 7.212 -38.584 1.00 58.66 338 ASP A O 1
ATOM 2752 N N . ILE A 1 339 ? 31.475 6.766 -39.926 1.00 52.44 339 ILE A N 1
ATOM 2753 C CA . ILE A 1 339 ? 32.019 5.632 -39.164 1.00 52.44 339 ILE A CA 1
ATOM 2754 C C . ILE A 1 339 ? 32.404 5.947 -37.700 1.00 52.44 339 ILE A C 1
ATOM 2756 O O . ILE A 1 339 ? 32.810 5.048 -36.964 1.00 52.44 339 ILE A O 1
ATOM 2760 N N . THR A 1 340 ? 32.295 7.201 -37.247 1.00 48.44 340 THR A N 1
ATOM 2761 C CA . THR A 1 340 ? 32.806 7.649 -35.939 1.00 48.44 340 THR A CA 1
ATOM 2762 C C . THR A 1 340 ? 31.852 7.423 -34.756 1.00 48.44 340 THR A C 1
ATOM 2764 O O . THR A 1 340 ? 32.236 7.638 -33.603 1.00 48.44 340 THR A O 1
ATOM 2767 N N . TYR A 1 341 ? 30.615 6.970 -34.995 1.00 51.75 341 TYR A N 1
ATOM 2768 C CA . TYR A 1 341 ? 29.554 6.942 -33.979 1.00 51.75 341 TYR A CA 1
ATOM 2769 C C . TYR A 1 341 ? 29.228 5.536 -33.428 1.00 51.75 341 TYR A C 1
ATOM 2771 O O . TYR A 1 341 ? 28.333 4.873 -33.941 1.00 51.75 341 TYR A O 1
ATOM 2779 N N . ILE A 1 342 ? 29.903 5.092 -32.349 1.00 52.59 342 ILE A N 1
ATOM 2780 C CA . ILE A 1 342 ? 29.551 3.925 -31.483 1.00 52.59 342 ILE A CA 1
ATOM 2781 C C . ILE A 1 342 ? 30.542 3.886 -30.280 1.00 52.59 342 ILE A C 1
ATOM 2783 O O . ILE A 1 342 ? 31.705 4.213 -30.468 1.00 52.59 342 ILE A O 1
ATOM 2787 N N . ILE A 1 343 ? 30.238 3.588 -28.999 1.00 54.72 343 ILE A N 1
ATOM 2788 C CA . ILE A 1 343 ? 29.061 3.062 -28.266 1.00 54.72 343 ILE A CA 1
ATOM 2789 C C . ILE A 1 343 ? 28.771 3.954 -27.024 1.00 54.72 343 ILE A C 1
ATOM 2791 O O . ILE A 1 343 ? 29.707 4.359 -26.343 1.00 54.72 343 ILE A O 1
ATOM 2795 N N . HIS A 1 344 ? 27.504 4.129 -26.607 1.00 59.28 344 HIS A N 1
ATOM 2796 C CA . HIS A 1 344 ? 27.147 4.611 -25.243 1.00 59.28 344 HIS A CA 1
ATOM 2797 C C . HIS A 1 344 ? 26.296 3.619 -24.411 1.00 59.28 344 HIS A C 1
ATOM 2799 O O . HIS A 1 344 ? 26.217 3.717 -23.184 1.00 59.28 344 HIS A O 1
ATOM 2805 N N . SER A 1 345 ? 25.681 2.623 -25.055 1.00 70.50 345 SER A N 1
ATOM 2806 C CA . SER A 1 345 ? 24.731 1.689 -24.428 1.00 70.50 345 SER A CA 1
ATOM 2807 C C . SER A 1 345 ? 25.374 0.682 -23.458 1.00 70.50 345 SER A C 1
ATOM 2809 O O . SER A 1 345 ? 24.726 0.282 -22.492 1.00 70.50 345 SER A O 1
ATOM 2811 N N . ARG A 1 346 ? 26.653 0.314 -23.648 1.00 81.50 346 ARG A N 1
ATOM 2812 C CA . ARG A 1 346 ? 27.349 -0.687 -22.811 1.00 81.50 346 ARG A CA 1
ATOM 2813 C C . ARG A 1 346 ? 27.528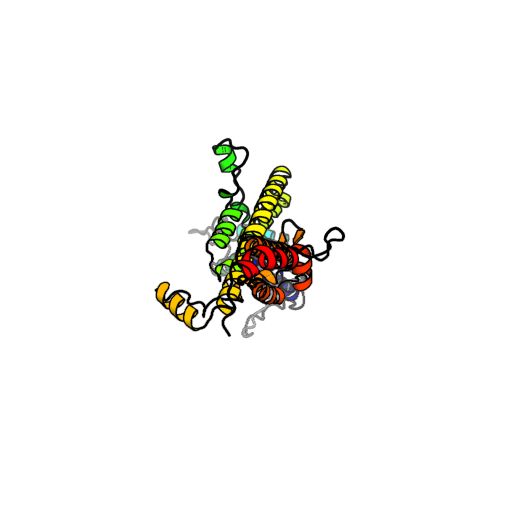 -0.228 -21.360 1.00 81.50 346 ARG A C 1
ATOM 2815 O O . ARG A 1 346 ? 27.278 -1.000 -20.442 1.00 81.50 346 ARG A O 1
ATOM 2822 N N . THR A 1 347 ? 27.883 1.041 -21.143 1.00 81.50 347 THR A N 1
ATOM 2823 C CA . THR A 1 347 ? 27.999 1.623 -19.793 1.00 81.50 347 THR A CA 1
ATOM 2824 C C . THR A 1 347 ? 26.633 1.677 -19.092 1.00 81.50 347 THR A C 1
ATOM 2826 O O . THR A 1 347 ? 26.548 1.415 -17.897 1.00 81.50 347 THR A O 1
ATOM 2829 N N . THR A 1 348 ? 25.545 1.928 -19.835 1.00 85.00 348 THR A N 1
ATOM 2830 C CA . THR A 1 348 ? 24.173 1.913 -19.282 1.00 85.00 348 THR A CA 1
ATOM 2831 C C . THR A 1 348 ? 23.766 0.502 -18.842 1.00 85.00 348 THR A C 1
ATOM 2833 O O . THR A 1 348 ? 23.263 0.326 -17.733 1.00 85.00 348 THR A O 1
ATOM 2836 N N . HIS A 1 349 ? 24.038 -0.513 -19.674 1.00 88.12 349 HIS A N 1
ATOM 2837 C CA . HIS A 1 349 ? 23.823 -1.927 -19.336 1.00 88.12 349 HIS A CA 1
ATOM 2838 C C . HIS A 1 349 ? 24.612 -2.338 -18.083 1.00 88.12 349 HIS A C 1
ATOM 2840 O O . HIS A 1 349 ? 24.035 -2.923 -17.167 1.00 88.12 349 HIS A O 1
ATOM 2846 N N . ALA A 1 350 ? 25.892 -1.964 -17.992 1.00 86.81 350 ALA A N 1
ATOM 2847 C CA . ALA A 1 350 ? 26.745 -2.293 -16.850 1.00 86.81 350 ALA A CA 1
ATOM 2848 C C . ALA A 1 350 ? 26.259 -1.676 -15.524 1.00 86.81 350 ALA A C 1
ATOM 2850 O O . ALA A 1 350 ? 26.348 -2.323 -14.481 1.00 86.81 350 ALA A O 1
ATOM 2851 N N . LEU A 1 351 ? 25.716 -0.450 -15.548 1.00 85.94 351 LEU A N 1
ATOM 2852 C CA . LEU A 1 351 ? 25.122 0.176 -14.361 1.00 85.94 351 LEU A CA 1
ATOM 2853 C C . LEU A 1 351 ? 23.818 -0.519 -13.941 1.00 85.94 351 LEU A C 1
ATOM 2855 O O . LEU A 1 351 ? 23.664 -0.858 -12.769 1.00 85.94 351 LEU A O 1
ATOM 2859 N N . LEU A 1 352 ? 22.905 -0.770 -14.887 1.00 86.94 352 LEU A N 1
ATOM 2860 C CA . LEU A 1 352 ? 21.617 -1.418 -14.610 1.00 86.94 352 LEU A CA 1
ATOM 2861 C C . LEU A 1 352 ? 21.776 -2.879 -14.158 1.00 86.94 352 LEU A C 1
ATOM 2863 O O . LEU A 1 352 ? 21.034 -3.326 -13.286 1.00 86.94 352 LEU A O 1
ATOM 2867 N N . SER A 1 353 ? 22.776 -3.602 -14.676 1.00 87.75 353 SER A N 1
ATOM 2868 C CA . SER A 1 353 ? 23.082 -5.000 -14.310 1.00 87.75 353 SER A CA 1
ATOM 2869 C C . SER A 1 353 ? 23.448 -5.199 -12.833 1.00 87.75 353 SER A C 1
ATOM 2871 O O . SER A 1 353 ? 23.511 -6.331 -12.363 1.00 87.75 353 SER A O 1
ATOM 2873 N N . ARG A 1 354 ? 23.709 -4.118 -12.084 1.00 85.12 354 ARG A N 1
ATOM 2874 C CA . ARG A 1 354 ? 23.934 -4.176 -10.630 1.00 85.12 354 ARG A CA 1
ATOM 2875 C C . ARG A 1 354 ? 22.644 -4.391 -9.833 1.00 85.12 354 ARG A C 1
ATOM 2877 O O . ARG A 1 354 ? 22.723 -4.865 -8.705 1.00 85.12 354 ARG A O 1
ATOM 2884 N N . PHE A 1 355 ? 21.495 -4.033 -10.408 1.00 82.31 355 PHE A N 1
ATOM 2885 C CA . PHE A 1 355 ? 20.191 -4.002 -9.734 1.00 82.31 355 PHE A CA 1
ATOM 2886 C C . PHE A 1 355 ? 19.134 -4.865 -10.443 1.00 82.31 355 PHE A C 1
ATOM 2888 O O . PHE A 1 355 ? 18.287 -5.470 -9.789 1.00 82.31 355 PHE A O 1
ATOM 2895 N N . CYS A 1 356 ? 19.192 -4.943 -11.776 1.00 84.88 356 CYS A N 1
ATOM 2896 C CA . CYS A 1 356 ? 18.260 -5.688 -12.621 1.00 84.88 356 CYS A CA 1
ATOM 2897 C C . CYS A 1 356 ? 18.882 -6.988 -13.142 1.00 84.88 356 CYS A C 1
ATOM 2899 O O . CYS A 1 356 ? 20.080 -7.053 -13.414 1.00 84.88 356 CYS A O 1
ATOM 2901 N N . THR A 1 357 ? 18.047 -8.002 -13.380 1.00 87.50 357 THR A N 1
ATOM 2902 C CA . THR A 1 357 ? 18.469 -9.202 -14.121 1.00 87.50 357 THR A CA 1
ATOM 2903 C C . THR A 1 357 ? 18.306 -8.929 -15.613 1.00 87.50 357 THR A C 1
ATOM 2905 O O . THR A 1 357 ? 17.185 -8.904 -16.116 1.00 87.50 357 THR A O 1
ATOM 2908 N N . LEU A 1 358 ? 19.417 -8.675 -16.303 1.00 90.56 358 LEU A N 1
ATOM 2909 C CA . LEU A 1 358 ? 19.445 -8.333 -17.726 1.00 90.56 358 LEU A CA 1
ATOM 2910 C C . LEU A 1 358 ? 20.066 -9.456 -18.557 1.00 90.56 358 LEU A C 1
ATOM 2912 O O . LEU A 1 358 ? 20.919 -10.198 -18.065 1.00 90.56 358 LEU A O 1
ATOM 2916 N N . ASP A 1 359 ? 19.693 -9.530 -19.834 1.00 90.69 359 ASP A N 1
ATOM 2917 C CA . ASP A 1 359 ? 20.371 -10.422 -20.781 1.00 90.69 359 ASP A CA 1
ATOM 2918 C C . ASP A 1 359 ? 21.814 -9.942 -21.017 1.00 90.69 359 ASP A C 1
ATOM 2920 O O . ASP A 1 359 ? 22.174 -8.799 -20.705 1.00 90.69 359 ASP A O 1
ATOM 2924 N N . ARG A 1 360 ? 22.679 -10.788 -21.584 1.00 90.62 360 ARG A N 1
ATOM 2925 C CA . ARG A 1 360 ? 24.058 -10.377 -21.880 1.00 90.62 360 ARG A CA 1
ATOM 2926 C C . ARG A 1 360 ? 24.058 -9.293 -22.958 1.00 90.62 360 ARG A C 1
ATOM 2928 O O . ARG A 1 360 ? 23.393 -9.426 -23.979 1.00 90.62 360 ARG A O 1
ATOM 2935 N N . PHE A 1 361 ? 24.851 -8.241 -22.748 1.00 88.06 361 PHE A N 1
ATOM 2936 C CA . PHE A 1 361 ? 24.932 -7.119 -23.688 1.00 88.06 361 PHE A CA 1
ATOM 2937 C C . PHE A 1 361 ? 25.340 -7.559 -25.099 1.00 88.06 361 PHE A C 1
ATOM 2939 O O . PHE A 1 361 ? 24.764 -7.086 -26.071 1.00 88.06 361 PHE A O 1
ATOM 2946 N N . ASP A 1 362 ? 26.305 -8.475 -25.208 1.00 87.81 362 ASP A N 1
ATOM 2947 C CA . ASP A 1 362 ? 26.800 -8.949 -26.504 1.00 87.81 362 ASP A CA 1
ATOM 2948 C C . ASP A 1 362 ? 25.699 -9.716 -27.272 1.00 87.81 362 ASP A C 1
ATOM 2950 O O . ASP A 1 362 ? 25.547 -9.522 -28.476 1.00 87.81 362 ASP A O 1
ATOM 2954 N N . ASP A 1 363 ? 24.868 -10.493 -26.563 1.00 89.75 363 ASP A N 1
ATOM 2955 C CA . ASP A 1 363 ? 23.723 -11.213 -27.135 1.00 89.75 363 ASP A CA 1
ATOM 2956 C C . ASP A 1 363 ? 22.637 -10.220 -27.607 1.00 89.75 363 ASP A C 1
ATOM 2958 O O . ASP A 1 363 ? 22.129 -10.350 -28.718 1.00 89.75 363 ASP A O 1
ATOM 2962 N N . MET A 1 364 ? 22.340 -9.170 -26.820 1.00 89.62 364 MET A N 1
ATOM 2963 C CA . MET A 1 364 ? 21.429 -8.085 -27.237 1.00 89.62 364 MET A CA 1
ATOM 2964 C C . MET A 1 364 ? 21.937 -7.329 -28.473 1.00 89.62 364 MET A C 1
ATOM 2966 O O . MET A 1 364 ? 21.137 -6.901 -29.303 1.00 89.62 364 MET A O 1
ATOM 2970 N N . VAL A 1 365 ? 23.252 -7.112 -28.587 1.00 87.19 365 VAL A N 1
ATOM 2971 C CA . VAL A 1 365 ? 23.844 -6.454 -29.760 1.00 87.19 365 VAL A CA 1
ATOM 2972 C C . VAL A 1 365 ? 23.717 -7.346 -30.985 1.00 87.19 365 VAL A C 1
ATOM 2974 O O . VAL A 1 365 ? 23.248 -6.863 -32.007 1.00 87.19 365 VAL A O 1
ATOM 2977 N N . ALA A 1 366 ? 24.053 -8.632 -30.878 1.00 86.69 366 ALA A N 1
ATOM 2978 C CA . ALA A 1 366 ? 23.946 -9.575 -31.989 1.00 86.69 366 ALA A CA 1
ATOM 2979 C C . ALA A 1 366 ? 22.484 -9.799 -32.447 1.00 86.69 366 ALA A C 1
ATOM 2981 O O . ALA A 1 366 ? 22.225 -10.011 -33.631 1.00 86.69 366 ALA A O 1
ATOM 2982 N N . GLU A 1 367 ? 21.519 -9.697 -31.525 1.00 88.25 367 GLU A N 1
ATOM 2983 C CA . GLU A 1 367 ? 20.081 -9.698 -31.827 1.00 88.25 367 GLU A CA 1
ATOM 2984 C C . GLU A 1 367 ? 19.668 -8.466 -32.660 1.00 88.25 367 GLU A C 1
ATOM 2986 O O . GLU A 1 367 ? 19.023 -8.619 -33.694 1.00 88.25 367 GLU A O 1
ATOM 2991 N N . MET A 1 368 ? 20.058 -7.251 -32.249 1.00 88.75 368 MET A N 1
ATOM 2992 C CA . MET A 1 368 ? 19.668 -5.993 -32.922 1.00 88.75 368 MET A CA 1
ATOM 2993 C C . MET A 1 368 ? 20.479 -5.684 -34.196 1.00 88.75 368 MET A C 1
ATOM 2995 O O . MET A 1 368 ? 19.998 -4.975 -35.080 1.00 88.75 368 MET A O 1
ATOM 2999 N N . ASP A 1 369 ? 21.700 -6.211 -34.295 1.00 85.38 369 ASP A N 1
ATOM 3000 C CA . ASP A 1 369 ? 22.554 -6.205 -35.494 1.00 85.38 369 ASP A CA 1
ATOM 3001 C C . ASP A 1 369 ? 22.122 -7.266 -36.527 1.00 85.38 369 ASP A C 1
ATOM 3003 O O . ASP A 1 369 ? 22.666 -7.320 -37.625 1.00 85.38 369 ASP A O 1
ATOM 3007 N N . GLU A 1 370 ? 21.150 -8.117 -36.187 1.00 86.50 370 GLU A N 1
ATOM 3008 C CA . GLU A 1 370 ? 20.665 -9.242 -37.000 1.00 86.50 370 GLU A CA 1
ATOM 3009 C C . GLU A 1 370 ? 21.738 -10.292 -37.361 1.00 86.50 370 GLU A C 1
ATOM 3011 O O . GLU A 1 370 ? 21.462 -11.219 -38.121 1.00 86.50 370 GLU A O 1
ATOM 3016 N N . SER A 1 371 ? 22.936 -10.242 -36.768 1.00 81.81 371 SER A N 1
ATOM 3017 C CA . SER A 1 371 ? 24.039 -11.181 -37.045 1.00 81.81 371 SER A CA 1
ATOM 3018 C C . SER A 1 371 ? 23.798 -12.614 -36.549 1.00 81.81 371 SER A C 1
ATOM 3020 O O . SER A 1 371 ? 24.545 -13.522 -36.911 1.00 81.81 371 SER A O 1
ATOM 3022 N N . VAL A 1 372 ? 22.740 -12.844 -35.763 1.00 79.88 372 VAL A N 1
ATOM 3023 C CA . VAL A 1 372 ? 22.251 -14.187 -35.377 1.00 79.88 372 VAL A CA 1
ATOM 3024 C C . VAL A 1 372 ? 21.113 -14.676 -36.297 1.00 79.88 372 VAL A C 1
ATOM 3026 O O . VAL A 1 372 ? 20.663 -15.816 -36.183 1.00 79.88 372 VAL A O 1
ATOM 3029 N N . SER A 1 373 ? 20.622 -13.842 -37.221 1.00 76.88 373 SER A N 1
ATOM 3030 C CA . SER A 1 373 ? 19.517 -14.197 -38.116 1.00 76.88 373 SER A CA 1
ATOM 3031 C C . SER A 1 373 ? 19.957 -15.234 -39.159 1.00 76.88 373 SER A C 1
ATOM 3033 O O . SER A 1 373 ? 20.870 -14.961 -39.935 1.00 76.88 373 SER A O 1
ATOM 3035 N N . PRO A 1 374 ? 19.277 -16.391 -39.295 1.00 68.56 374 PRO A N 1
ATOM 3036 C CA . PRO A 1 374 ? 19.617 -17.391 -40.313 1.00 68.56 374 PRO A CA 1
ATOM 3037 C C . PRO A 1 374 ? 19.337 -16.924 -41.755 1.00 68.56 374 PRO A C 1
ATOM 3039 O O . PRO A 1 374 ? 19.636 -17.650 -42.701 1.00 68.56 374 PRO A O 1
ATOM 3042 N N . LEU A 1 375 ? 18.734 -15.742 -41.927 1.00 69.12 375 LEU A N 1
ATOM 3043 C CA . LEU A 1 375 ? 18.468 -15.106 -43.219 1.00 69.12 375 LEU A CA 1
ATOM 3044 C C . LEU A 1 375 ? 19.548 -14.083 -43.616 1.00 69.12 375 LEU A C 1
ATOM 3046 O O . LEU A 1 375 ? 19.625 -13.725 -44.791 1.00 69.12 375 LEU A O 1
ATOM 3050 N N . ALA A 1 376 ? 20.376 -13.623 -42.671 1.00 67.31 376 ALA A N 1
ATOM 3051 C CA . ALA A 1 376 ? 21.410 -12.620 -42.901 1.00 67.31 376 ALA A CA 1
ATOM 3052 C C . ALA A 1 376 ? 22.802 -13.271 -42.857 1.00 67.31 376 ALA A C 1
ATOM 3054 O O . ALA A 1 376 ? 23.201 -13.856 -41.856 1.00 67.31 376 ALA A O 1
ATOM 3055 N N . ALA A 1 377 ? 23.563 -13.174 -43.951 1.00 69.31 377 ALA A N 1
ATOM 3056 C CA . ALA A 1 377 ? 24.928 -13.711 -44.001 1.00 69.31 377 ALA A CA 1
ATOM 3057 C C . ALA A 1 377 ? 25.947 -12.843 -43.233 1.00 69.31 377 ALA A C 1
ATOM 3059 O O . ALA A 1 377 ? 26.989 -13.343 -42.819 1.00 69.31 377 ALA A O 1
ATOM 3060 N N . ASN A 1 378 ? 25.636 -11.556 -43.056 1.00 80.44 378 ASN A N 1
ATOM 3061 C CA . ASN A 1 378 ? 26.411 -10.554 -42.327 1.00 80.44 378 ASN A CA 1
ATOM 3062 C C . ASN A 1 378 ? 25.447 -9.719 -41.472 1.00 80.44 378 ASN A C 1
ATOM 3064 O O . ASN A 1 378 ? 24.311 -9.494 -41.886 1.00 80.44 378 ASN A O 1
ATOM 3068 N N . GLY A 1 379 ? 25.921 -9.205 -40.335 1.00 83.88 379 GLY A N 1
ATOM 3069 C CA . GLY A 1 379 ? 25.176 -8.225 -39.541 1.00 83.88 379 GLY A CA 1
ATOM 3070 C C . GLY A 1 379 ? 25.023 -6.868 -40.238 1.00 83.88 379 GLY A C 1
ATOM 3071 O O . GLY A 1 379 ? 25.760 -6.538 -41.181 1.00 83.88 379 GLY A O 1
ATOM 3072 N N . ARG A 1 380 ? 24.075 -6.071 -39.746 1.00 86.38 380 ARG A N 1
ATOM 3073 C CA . ARG A 1 380 ? 23.756 -4.708 -40.196 1.00 86.38 380 ARG A CA 1
ATOM 3074 C C . ARG A 1 380 ? 24.977 -3.794 -40.181 1.00 86.38 380 ARG A C 1
ATOM 3076 O O . ARG A 1 380 ? 25.309 -3.202 -41.208 1.00 86.38 380 ARG A O 1
ATOM 3083 N N . ILE A 1 381 ? 25.701 -3.757 -39.059 1.00 84.62 381 ILE A N 1
ATOM 3084 C CA . ILE A 1 381 ? 26.897 -2.924 -38.872 1.00 84.62 381 ILE A CA 1
ATOM 3085 C C . ILE A 1 381 ? 27.941 -3.257 -39.941 1.00 84.62 381 ILE A C 1
ATOM 3087 O O . ILE A 1 381 ? 28.385 -2.364 -40.655 1.00 84.62 381 ILE A O 1
ATOM 3091 N N . LEU A 1 382 ? 28.291 -4.539 -40.099 1.00 85.25 382 LEU A N 1
ATOM 3092 C CA . LEU A 1 382 ? 29.310 -4.977 -41.060 1.00 85.25 382 LEU A CA 1
ATOM 3093 C C . LEU A 1 382 ? 28.911 -4.657 -42.508 1.00 85.25 382 LEU A C 1
ATOM 3095 O O . LEU A 1 382 ? 29.747 -4.224 -43.300 1.00 85.25 382 LEU A O 1
ATOM 3099 N N . THR A 1 383 ? 27.634 -4.855 -42.841 1.00 86.62 383 THR A N 1
ATOM 3100 C CA . THR A 1 383 ? 27.087 -4.567 -44.172 1.00 86.62 383 THR A CA 1
ATOM 3101 C C . THR A 1 383 ? 27.173 -3.074 -44.492 1.00 86.62 383 THR A C 1
ATOM 3103 O O . THR A 1 383 ? 27.620 -2.713 -45.581 1.00 86.62 383 THR A O 1
ATOM 3106 N N . HIS A 1 384 ? 26.832 -2.205 -43.535 1.00 85.12 384 HIS A N 1
ATOM 3107 C CA . HIS A 1 384 ? 26.986 -0.761 -43.694 1.00 85.12 384 HIS A CA 1
ATOM 3108 C C . HIS A 1 384 ? 28.463 -0.343 -43.766 1.00 85.12 384 HIS A C 1
ATOM 3110 O O . HIS A 1 384 ? 28.837 0.365 -44.695 1.00 85.12 384 HIS A O 1
ATOM 3116 N N . SER A 1 385 ? 29.343 -0.857 -42.892 1.00 84.44 385 SER A N 1
ATOM 3117 C CA . SER A 1 385 ? 30.785 -0.560 -42.959 1.00 84.44 385 SER A CA 1
ATOM 3118 C C . SER A 1 385 ? 31.392 -0.915 -44.323 1.00 84.44 385 SER A C 1
ATOM 3120 O O . SER A 1 385 ? 32.208 -0.162 -44.847 1.00 84.44 385 SER A O 1
ATOM 3122 N N . MET A 1 386 ? 30.999 -2.048 -44.921 1.00 85.38 386 MET A N 1
ATOM 3123 C CA . MET A 1 386 ? 31.436 -2.419 -46.273 1.00 85.38 386 MET A CA 1
ATOM 3124 C C . MET A 1 386 ? 30.910 -1.453 -47.341 1.00 85.38 386 MET A C 1
ATOM 3126 O O . MET A 1 386 ? 31.654 -1.113 -48.261 1.00 85.38 386 MET A O 1
ATOM 3130 N N . ALA A 1 387 ? 29.657 -1.003 -47.224 1.00 85.44 387 ALA A N 1
ATOM 3131 C CA . ALA A 1 387 ? 29.073 -0.029 -48.140 1.00 85.44 387 ALA A CA 1
ATOM 3132 C C . ALA A 1 387 ? 29.796 1.326 -48.065 1.00 85.44 387 ALA A C 1
ATOM 3134 O O . ALA A 1 387 ? 30.196 1.842 -49.105 1.00 85.44 387 ALA A O 1
ATOM 3135 N N . GLU A 1 388 ? 30.046 1.856 -46.867 1.00 83.94 388 GLU A N 1
ATOM 3136 C CA . GLU A 1 388 ? 30.759 3.128 -46.680 1.00 83.94 388 GLU A CA 1
ATOM 3137 C C . GLU A 1 388 ? 32.217 3.054 -47.145 1.00 83.94 388 GLU A C 1
ATOM 3139 O O . GLU A 1 388 ? 32.709 3.976 -47.795 1.00 83.94 388 GLU A O 1
ATOM 3144 N N . ILE A 1 389 ? 32.908 1.929 -46.908 1.00 84.62 389 ILE A N 1
ATOM 3145 C CA . ILE A 1 389 ? 34.277 1.739 -47.412 1.00 84.62 389 ILE A CA 1
ATOM 3146 C C . ILE A 1 389 ? 34.319 1.845 -48.945 1.00 84.62 389 ILE A C 1
ATOM 3148 O O . ILE A 1 389 ? 35.208 2.497 -49.492 1.00 84.62 389 ILE A O 1
ATOM 3152 N N . VAL A 1 390 ? 33.370 1.209 -49.637 1.00 87.00 390 VAL A N 1
ATOM 3153 C CA . VAL A 1 390 ? 33.327 1.164 -51.107 1.00 87.00 390 VAL A CA 1
ATOM 3154 C C . VAL A 1 390 ? 32.816 2.472 -51.718 1.00 87.00 390 VAL A C 1
ATOM 3156 O O . VAL A 1 390 ? 33.352 2.907 -52.736 1.00 87.00 390 VAL A O 1
ATOM 3159 N N . ASN A 1 391 ? 31.789 3.085 -51.124 1.00 85.44 391 ASN A N 1
ATOM 3160 C CA . ASN A 1 391 ? 31.054 4.200 -51.727 1.00 85.44 391 ASN A CA 1
ATOM 3161 C C . ASN A 1 391 ? 31.552 5.589 -51.298 1.00 85.44 391 ASN A C 1
ATOM 3163 O O . ASN A 1 391 ? 31.377 6.531 -52.069 1.00 85.44 391 ASN A O 1
ATOM 3167 N N . ASP A 1 392 ? 32.164 5.724 -50.116 1.00 82.06 392 ASP A N 1
ATOM 3168 C CA . ASP A 1 392 ? 32.636 7.011 -49.583 1.00 82.06 392 ASP A CA 1
ATOM 3169 C C . ASP A 1 392 ? 34.141 7.004 -49.274 1.00 82.06 392 ASP A C 1
ATOM 3171 O O . ASP A 1 392 ? 34.895 7.792 -49.847 1.00 82.06 392 ASP A O 1
ATOM 3175 N N . PHE A 1 393 ? 34.621 6.070 -48.447 1.00 82.38 393 PHE A N 1
ATOM 3176 C CA . PHE A 1 393 ? 36.007 6.100 -47.964 1.00 82.38 393 PHE A CA 1
ATOM 3177 C C . PHE A 1 393 ? 37.043 5.991 -49.094 1.00 82.38 393 PHE A C 1
ATOM 3179 O O . PHE A 1 393 ? 37.910 6.851 -49.230 1.00 82.38 393 PHE A O 1
ATOM 3186 N N . VAL A 1 394 ? 36.953 4.948 -49.928 1.00 85.94 394 VAL A N 1
ATOM 3187 C CA . VAL A 1 394 ? 37.884 4.727 -51.048 1.00 85.94 394 VAL A CA 1
ATOM 3188 C C . VAL A 1 394 ? 37.873 5.861 -52.092 1.00 85.94 394 VAL A C 1
ATOM 3190 O O . VAL A 1 394 ? 38.965 6.247 -52.514 1.00 85.94 394 VAL A O 1
ATOM 3193 N N . PRO A 1 395 ? 36.722 6.401 -52.548 1.00 87.62 395 PRO A N 1
ATOM 3194 C CA . PRO A 1 395 ? 36.725 7.496 -53.520 1.00 87.62 395 PRO A CA 1
ATOM 3195 C C . PRO A 1 395 ? 37.080 8.873 -52.936 1.00 87.62 395 PRO A C 1
ATOM 3197 O O . PRO A 1 395 ? 37.675 9.674 -53.660 1.00 87.62 395 PRO A O 1
ATOM 3200 N N . ASN A 1 396 ? 36.732 9.170 -51.676 1.00 86.62 396 ASN A N 1
ATOM 3201 C CA . ASN A 1 396 ? 36.752 10.546 -51.159 1.00 86.62 396 ASN A CA 1
ATOM 3202 C C . ASN A 1 396 ? 37.892 10.852 -50.166 1.00 86.62 396 ASN A C 1
ATOM 3204 O O . ASN A 1 396 ? 38.158 12.030 -49.913 1.00 86.62 396 ASN A O 1
ATOM 3208 N N . PHE A 1 397 ? 38.594 9.848 -49.620 1.00 84.62 397 PHE A N 1
ATOM 3209 C CA . PHE A 1 397 ? 39.635 10.058 -48.604 1.00 84.62 397 PHE A CA 1
ATOM 3210 C C . PHE A 1 397 ? 41.054 9.821 -49.134 1.00 84.62 397 PHE A C 1
ATOM 3212 O O . PHE A 1 397 ? 41.387 8.769 -49.677 1.00 84.62 397 PHE A O 1
ATOM 3219 N N . CYS A 1 398 ? 41.940 10.787 -48.882 1.00 85.00 398 CYS A N 1
ATOM 3220 C CA . CYS A 1 398 ? 43.374 10.666 -49.139 1.00 85.00 398 CYS A CA 1
ATOM 3221 C C . CYS A 1 398 ? 44.120 10.289 -47.854 1.00 85.00 398 CYS A C 1
ATOM 3223 O O . CYS A 1 398 ? 44.054 11.010 -46.858 1.00 85.00 398 CYS A O 1
ATOM 3225 N N . TYR A 1 399 ? 44.881 9.193 -47.887 1.00 86.25 399 TYR A N 1
ATOM 3226 C CA . TYR A 1 399 ? 45.763 8.814 -46.783 1.00 86.25 399 TYR A CA 1
ATOM 3227 C C . TYR A 1 399 ? 46.925 9.811 -46.649 1.00 86.25 399 TYR A C 1
ATOM 3229 O O . TYR A 1 399 ? 47.666 10.032 -47.607 1.00 86.25 399 TYR A O 1
ATOM 3237 N N . ASN A 1 400 ? 47.086 10.393 -45.460 1.00 81.56 400 ASN A N 1
ATOM 3238 C CA . ASN A 1 400 ? 48.215 11.249 -45.101 1.00 81.56 400 ASN A CA 1
ATOM 3239 C C . ASN A 1 400 ? 49.125 10.475 -44.133 1.00 81.56 400 ASN A C 1
ATOM 3241 O O . ASN A 1 400 ? 48.649 10.029 -43.088 1.00 81.56 400 ASN A O 1
ATOM 3245 N N . SER A 1 401 ? 50.385 10.272 -44.525 1.00 65.56 401 SER A N 1
ATOM 3246 C CA . SER A 1 401 ? 51.361 9.367 -43.892 1.00 65.56 401 SER A CA 1
ATOM 3247 C C . SER A 1 401 ? 52.227 10.037 -42.829 1.00 65.56 401 SER A C 1
ATOM 3249 O O . SER A 1 401 ? 52.822 11.080 -43.186 1.00 65.56 401 SER A O 1
#

InterPro domains:
  IPR008081 Cytoplasmic FMR1-interacting [PF05994] (1-401)
  IPR008081 Cytoplasmic FMR1-interacting [PIRSF008153] (1-401)
  IPR008081 Cytoplasmic FMR1-interacting [PR01698] (94-117)
  IPR008081 Cytoplasmic FMR1-interacting [PR01698] (160-178)
  IPR008081 Cytoplasmic FMR1-interacting [PR01698] (227-249)
  IPR008081 Cytoplasmic FMR1-interacting [PR01698] (291-321)
  IPR008081 Cytoplasmic FMR1-interacting [PTHR12195] (1-401)

Radius of gyration: 37.13 Å; chains: 1; bounding box: 84×45×120 Å

Sequence (401 aa):
MIKNLSGLLSGLDRKILEAIDRHVYVETQTFAKSNVAEFYVHAVKKKRPAAAIVKHVRDFMLDGPFEEEVSKGAKKEKDAKSPTSPDVPKSRVDPISLSQIHFARAFLDSVFNEKAKGMKGGLMKEKDFKDSLVAEMQAFYAKSYFYPYMLDLKATVSRCSDLSDLWFKEFYLELTKQVQFPINMSLPWILTEYILESNDAEMIEYLFYPFDIYNDAANRTLYTLKSKFIYDEIVAEVNLCFDQLIFKISHSIFLHFKKAASWINLSPDLKVEVDELLNHPSRTAKEMPFDSYDRILSQKGFQLLGRSLNISELLSQMMNQYLRKSIDMAIARYEGSDITYIIHSRTTHALLSRFCTLDRFDDMVAEMDESVSPLAANGRILTHSMAEIVNDFVPNFCYNS

Organism: NCBI:txid388810